Protein AF-G9KE07-F1 (afdb_monomer_lite)

Radius of gyration: 32.8 Å; chains: 1; bounding box: 87×53×95 Å

Sequence (426 aa):
FPRIPQAQPGEEWLQVDLGVPKTVKGVIIQGARGGDSITAVEARAFVRKFKVSYSLNGRDWEYIQDPRTQQPKLFEGNMHYDTPDIRRFDPVPAQYVRVYPERWSPAGIGMRLEVLGCDWTDSKPTVETLGPTVKSEETTTPYPIEEEATECGENCSFEDDKDLQLPSGFNCNFDFPEEPCGWMYDHAKWLRSTWPGSSSPNDRTFPDDRNFLRLQSDGRREGQYARLISPPVHLPRSPVCMEFQYQATGGRGVALQGVREASQESKLLWVIREDQGDEWKHGRIILPSYDMEYQIVFEGVIGKGRSGEIAIDDIRISTDVPLENCMEPISAFAVDTLLPGTEPTVDTVPVQPIPAYWYYVMAAGGAVLVLVSVALALVLHYHRFRYAAKKTDHSITYKTSHYTNGAPLAVEPTLTIKLEQDRGSH

Organism: Mustela putorius furo (NCBI:txid9669)

pLDDT: mean 71.33, std 20.75, range [25.83, 96.44]

InterPro domains:
  IPR000421 Coagulation factor 5/8, C-terminal domain [PF00754] (10-115)
  IPR000421 Coagulation factor 5/8, C-terminal domain [PS01286] (101-118)
  IPR000421 Coagulation factor 5/8, C-terminal domain [PS50022] (1-118)
  IPR000421 Coagulation factor 5/8, C-terminal domain [cd00057] (11-117)
  IPR000998 MAM domain [PF00629] (172-318)
  IPR000998 MAM domain [PR00020] (212-228)
  IPR000998 MAM domain [PR00020] (240-251)
  IPR000998 MAM domain [PR00020] (286-300)
  IPR000998 MAM domain [PR00020] (305-318)
  IPR000998 MAM domain [PS50060] (170-328)
  IPR000998 MAM domain [SM00137] (167-328)
  IPR000998 MAM domain [cd06263] (172-319)
  IPR008979 Galactose-binding-like domain superfamily [SSF49785] (8-122)
  IPR013320 Concanavalin A-like lectin/glucanase domain superfamily [SSF49899] (168-320)
  IPR050633 Neuropilin/Multicopper Oxidase/Coagulation Factor [PTHR46806] (3-320)

Foldseek 3Di:
DPPDDAFAFQQWKKKWFQLAKWWFFWKKKAFAQFDPPDDVLLRWKWFQKKWKWFDAPVPDIDTQADPVPRHRDIDGIDPTRGDIDIDGGDTDTHRMMMMTRRGMDPSGHGIDMDIDTGGPDPDPDDDDDFDDDDDDDDDDDDDDDDDDDDDDDDDPPPVPDPQAPDPQQQWAQPQDPPPRSAKDWDCVFWPKDFDPVPADPDPDDDDDRRIWTKGWDPQAQDKGKIKIKGDWGAAQDFKFKKKKKKAKAWFFWKKKWKWKDDPVDIGTFDMDGGHPDPHIDMAMTTGGHDRDIIMIMIMTIGDGRTTMMMIIGRIDTDPPQDVVNSPPDPPPDDPPPDDDDDDDDDDDDDDDDDDPVVVVVVVVVVVVVVVVVVVVVVVVVVVVCVVVVVRPDIDMDIDDDDDPPPDDPSDDDDDDDDDPDRPDDD

Structure (mmCIF, N/CA/C/O backbone):
data_AF-G9KE07-F1
#
_entry.id   AF-G9KE07-F1
#
loop_
_atom_site.group_PDB
_atom_site.id
_atom_site.type_symbol
_atom_site.label_atom_id
_atom_site.label_alt_id
_atom_site.label_comp_id
_atom_site.label_asym_id
_atom_site.label_entity_id
_atom_site.label_seq_id
_atom_site.pdbx_PDB_ins_code
_atom_site.Cartn_x
_atom_site.Cartn_y
_atom_site.Cartn_z
_atom_site.occupancy
_atom_site.B_iso_or_equiv
_atom_site.auth_seq_id
_atom_site.auth_comp_id
_atom_site.auth_asym_id
_atom_site.auth_atom_id
_atom_site.pdbx_PDB_model_num
ATOM 1 N N . PHE A 1 1 ? -41.851 -8.795 41.791 1.00 40.44 1 PHE A N 1
ATOM 2 C CA . PHE A 1 1 ? -41.240 -7.607 41.165 1.00 40.44 1 PHE A CA 1
ATOM 3 C C . PHE A 1 1 ? -41.221 -7.825 39.665 1.00 40.44 1 PHE A C 1
ATOM 5 O O . PHE A 1 1 ? -40.600 -8.802 39.253 1.00 40.44 1 PHE A O 1
ATOM 12 N N . PRO A 1 2 ? -41.941 -7.035 38.852 1.00 41.75 2 PRO A N 1
ATOM 13 C CA . PRO A 1 2 ? -41.833 -7.181 37.407 1.00 41.75 2 PRO A CA 1
ATOM 14 C C . PRO A 1 2 ? -40.386 -6.848 37.026 1.00 41.75 2 PRO A C 1
ATOM 16 O O . PRO A 1 2 ? -39.904 -5.755 37.318 1.00 41.75 2 PRO A O 1
ATOM 19 N N . ARG A 1 3 ? -39.655 -7.829 36.482 1.00 44.50 3 ARG A N 1
ATOM 20 C CA . ARG A 1 3 ? -38.321 -7.580 35.928 1.00 44.50 3 ARG A CA 1
ATOM 21 C C . ARG A 1 3 ? -38.513 -6.607 34.773 1.00 44.50 3 ARG A C 1
ATOM 23 O O . ARG A 1 3 ? -39.317 -6.884 33.886 1.00 44.50 3 ARG A O 1
ATOM 30 N N . ILE A 1 4 ? -37.802 -5.483 34.808 1.00 52.25 4 ILE A N 1
ATOM 31 C CA . ILE A 1 4 ? -37.677 -4.608 33.643 1.00 52.25 4 ILE A CA 1
ATOM 32 C C . ILE A 1 4 ? -37.199 -5.506 32.490 1.00 52.25 4 ILE A C 1
ATOM 34 O O . ILE A 1 4 ? -36.236 -6.256 32.695 1.00 52.25 4 ILE A O 1
ATOM 38 N N . PRO A 1 5 ? -37.890 -5.525 31.339 1.00 52.94 5 PRO A N 1
ATOM 39 C CA . PRO A 1 5 ? -37.462 -6.325 30.202 1.00 52.94 5 PRO A CA 1
ATOM 40 C C . PRO A 1 5 ? -36.010 -5.987 29.834 1.00 52.94 5 PRO A C 1
ATOM 42 O O . PRO A 1 5 ? -35.657 -4.816 29.728 1.00 52.94 5 PRO A O 1
ATOM 45 N N . GLN A 1 6 ? -35.154 -7.002 29.709 1.00 58.47 6 GLN A N 1
ATOM 46 C CA . GLN A 1 6 ? -33.738 -6.826 29.376 1.00 58.47 6 GLN A CA 1
ATOM 47 C C . GLN A 1 6 ? -33.499 -7.183 27.911 1.00 58.47 6 GLN A C 1
ATOM 49 O O . GLN A 1 6 ? -34.017 -8.207 27.456 1.00 58.47 6 GLN A O 1
ATOM 54 N N . ALA A 1 7 ? -32.709 -6.353 27.212 1.00 64.81 7 ALA A N 1
ATOM 55 C CA . ALA A 1 7 ? -32.267 -6.575 25.827 1.00 64.81 7 ALA A CA 1
ATOM 56 C C . ALA A 1 7 ? -31.742 -8.000 25.643 1.00 64.81 7 ALA A C 1
ATOM 58 O O . ALA A 1 7 ? -31.039 -8.518 26.515 1.00 64.81 7 ALA A O 1
ATOM 59 N N . GLN A 1 8 ? -32.090 -8.652 24.530 1.00 70.69 8 GLN A N 1
ATOM 60 C CA . GLN A 1 8 ? -31.450 -9.914 24.172 1.00 70.69 8 GLN A CA 1
ATOM 61 C C . GLN A 1 8 ? -30.111 -9.627 23.474 1.00 70.69 8 GLN A C 1
ATOM 63 O O . GLN A 1 8 ? -30.051 -8.748 22.608 1.00 70.69 8 GLN A O 1
ATOM 68 N N . PRO A 1 9 ? -29.024 -10.340 23.825 1.00 68.88 9 PRO A N 1
ATOM 69 C CA . PRO A 1 9 ? -27.748 -10.205 23.130 1.00 68.88 9 PRO A CA 1
ATOM 70 C C . PRO A 1 9 ? -27.902 -10.440 21.621 1.00 68.88 9 PRO A C 1
ATOM 72 O O . PRO A 1 9 ? -28.489 -11.435 21.202 1.00 68.88 9 PRO A O 1
ATOM 75 N N . GLY A 1 10 ? -27.371 -9.523 20.809 1.00 67.69 10 GLY A N 1
ATOM 76 C CA . GLY A 1 10 ? -27.364 -9.637 19.346 1.00 67.69 10 GLY A CA 1
ATOM 77 C C . GLY A 1 10 ? -28.606 -9.111 18.611 1.00 67.69 10 GLY A C 1
ATOM 78 O O . GLY A 1 10 ? -28.565 -9.010 17.385 1.00 67.69 10 GLY A O 1
ATOM 79 N N . GLU A 1 11 ? -29.683 -8.730 19.307 1.00 77.44 11 GLU A N 1
ATOM 80 C CA . GLU A 1 11 ? -30.859 -8.113 18.663 1.00 77.44 11 GLU A CA 1
ATOM 81 C C . GLU A 1 11 ? -30.714 -6.596 18.475 1.00 77.44 11 GLU A C 1
ATOM 83 O O . GLU A 1 11 ? -31.235 -6.032 17.503 1.00 77.44 11 GLU A O 1
ATOM 88 N N . GLU A 1 12 ? -29.975 -5.965 19.388 1.00 84.81 12 GLU A N 1
ATOM 89 C CA . GLU A 1 12 ? -29.679 -4.536 19.411 1.00 84.81 12 GLU A CA 1
ATOM 90 C C . GLU A 1 12 ? -28.455 -4.224 18.547 1.00 84.81 12 GLU A C 1
ATOM 92 O O . GLU A 1 12 ? -27.441 -4.928 18.602 1.00 84.81 12 GLU A O 1
ATOM 97 N N . TRP A 1 13 ? -28.515 -3.133 17.782 1.00 88.62 13 TRP A N 1
ATOM 98 C CA . TRP A 1 13 ? -27.339 -2.626 17.080 1.00 88.62 13 TRP A CA 1
ATOM 99 C C . TRP A 1 13 ? -27.347 -1.113 16.919 1.00 88.62 13 TRP A C 1
ATOM 101 O O . TRP A 1 13 ? -28.393 -0.477 16.785 1.00 88.62 13 TRP A O 1
ATOM 111 N N . LEU A 1 14 ? -26.139 -0.557 16.861 1.00 89.31 14 LEU A N 1
ATOM 112 C CA . LEU A 1 14 ? -25.864 0.821 16.473 1.00 89.31 14 LEU A CA 1
ATOM 113 C C . LEU A 1 14 ? -25.137 0.814 15.128 1.00 89.31 14 LEU A C 1
ATOM 115 O O . LEU A 1 14 ? -24.107 0.158 15.001 1.00 89.31 14 LEU A O 1
ATOM 119 N N . GLN A 1 15 ? -25.666 1.526 14.136 1.00 90.50 15 GLN A N 1
ATOM 120 C CA . GLN A 1 15 ? -25.098 1.664 12.799 1.00 90.50 15 GLN A CA 1
ATOM 121 C C . GLN A 1 15 ? -24.642 3.098 12.552 1.00 90.50 15 GLN A C 1
ATOM 123 O O . GLN A 1 15 ? -25.381 4.052 12.793 1.00 90.50 15 GLN A O 1
ATOM 128 N N . VAL A 1 16 ? -23.458 3.220 11.969 1.00 90.69 16 VAL A N 1
ATOM 129 C CA . VAL A 1 16 ? -22.896 4.472 11.473 1.00 90.69 16 VAL A CA 1
ATOM 130 C C . VAL A 1 16 ? -22.723 4.356 9.960 1.00 90.69 16 VAL A C 1
ATOM 132 O O . VAL A 1 16 ? -22.121 3.390 9.490 1.00 90.69 16 VAL A O 1
ATOM 135 N N . ASP A 1 17 ? -23.262 5.316 9.206 1.00 90.50 17 ASP A N 1
ATOM 136 C CA . ASP A 1 17 ? -22.964 5.528 7.785 1.00 90.50 17 ASP A CA 1
ATOM 137 C C . ASP A 1 17 ? -21.922 6.642 7.659 1.00 90.50 17 ASP A C 1
ATOM 139 O O . ASP A 1 17 ? -22.169 7.798 8.013 1.00 90.50 17 ASP A O 1
ATOM 143 N N . LEU A 1 18 ? -20.748 6.274 7.153 1.00 86.50 18 LEU A N 1
ATOM 144 C CA . LEU A 1 18 ? -19.620 7.171 6.928 1.00 86.50 18 LEU A CA 1
ATOM 145 C C . LEU A 1 18 ? -19.807 8.036 5.667 1.00 86.50 18 LEU A C 1
ATOM 147 O O . LEU A 1 18 ? -18.954 8.869 5.369 1.00 86.50 18 LEU A O 1
ATOM 151 N N . GLY A 1 19 ? -20.885 7.832 4.898 1.00 83.88 19 GLY A N 1
ATOM 152 C CA . GLY A 1 19 ? -21.247 8.562 3.675 1.00 83.88 19 GLY A CA 1
ATOM 153 C C . GLY A 1 19 ? -20.397 8.195 2.452 1.00 83.88 19 GLY A C 1
ATOM 154 O O . GLY A 1 19 ? -20.897 8.064 1.329 1.00 83.88 19 GLY A O 1
ATOM 155 N N . VAL A 1 20 ? -19.104 7.966 2.665 1.00 84.12 20 VAL A N 1
ATOM 156 C CA . VAL A 1 20 ? -18.141 7.461 1.686 1.00 84.12 20 VAL A CA 1
ATOM 157 C C . VAL A 1 20 ? -17.431 6.231 2.249 1.00 84.12 20 VAL A C 1
ATOM 159 O O . VAL A 1 20 ? -17.302 6.119 3.470 1.00 84.12 20 VAL A O 1
ATOM 162 N N . PRO A 1 21 ? -16.968 5.302 1.392 1.00 85.88 21 PRO A N 1
ATOM 163 C CA . PRO A 1 21 ? -16.052 4.263 1.835 1.00 85.88 21 PRO A CA 1
ATOM 164 C C . PRO A 1 21 ? -14.872 4.895 2.580 1.00 85.88 21 PRO A C 1
ATOM 166 O O . PRO A 1 21 ? -14.371 5.950 2.182 1.00 85.88 21 PRO A O 1
ATOM 169 N N . LYS A 1 22 ? -14.449 4.266 3.674 1.00 87.00 22 LYS A N 1
ATOM 170 C CA . LYS A 1 22 ? -13.278 4.628 4.477 1.00 87.00 22 LYS A CA 1
ATOM 171 C C . LYS A 1 22 ? -12.539 3.365 4.901 1.00 87.00 22 LYS A C 1
ATOM 173 O O . LYS A 1 22 ? -13.121 2.281 4.966 1.00 87.00 22 LYS A O 1
ATOM 178 N N . THR A 1 23 ? -11.255 3.509 5.203 1.00 89.25 23 THR A N 1
ATOM 179 C CA . THR A 1 23 ? -10.458 2.434 5.801 1.00 89.25 23 THR A CA 1
ATOM 180 C C . THR A 1 23 ? -10.596 2.529 7.313 1.00 89.25 23 THR A C 1
ATOM 182 O O . THR A 1 23 ? -10.021 3.423 7.937 1.00 89.25 23 THR A O 1
ATOM 185 N N . VAL A 1 24 ? -11.376 1.628 7.909 1.00 90.50 24 VAL A N 1
ATOM 186 C CA . VAL A 1 24 ? -11.674 1.620 9.348 1.00 90.50 24 VAL A CA 1
ATOM 187 C C . VAL A 1 24 ? -10.666 0.736 10.078 1.00 90.50 24 VAL A C 1
ATOM 189 O O . VAL A 1 24 ? -10.500 -0.428 9.734 1.00 90.50 24 VAL A O 1
ATOM 192 N N . LYS A 1 25 ? -9.999 1.283 11.098 1.00 88.69 25 LYS A N 1
ATOM 193 C CA . LYS A 1 25 ? -8.907 0.631 11.854 1.00 88.69 25 LYS A CA 1
ATOM 194 C C . LYS A 1 25 ? -9.272 0.320 13.310 1.00 88.69 25 LYS A C 1
ATOM 196 O O . LYS A 1 25 ? -8.504 -0.303 14.045 1.00 88.69 25 LYS A O 1
ATOM 201 N N . GLY A 1 26 ? -10.416 0.807 13.778 1.00 90.88 26 GLY A N 1
ATOM 202 C CA . GLY A 1 26 ? -10.833 0.598 15.156 1.00 90.88 26 GLY A CA 1
ATOM 203 C C . GLY A 1 26 ? -12.075 1.381 15.542 1.00 90.88 26 GLY A C 1
ATOM 204 O O . GLY A 1 26 ? -12.632 2.144 14.755 1.00 90.88 26 GLY A O 1
ATOM 205 N N . VAL A 1 27 ? -12.482 1.201 16.793 1.00 91.75 27 VAL A N 1
ATOM 206 C CA . VAL A 1 27 ? -13.563 1.955 17.429 1.00 91.75 27 VAL A CA 1
ATOM 207 C C . VAL A 1 27 ? -13.142 2.408 18.823 1.00 91.75 27 VAL A C 1
ATOM 209 O O . VAL A 1 27 ? -12.449 1.679 19.538 1.00 91.75 27 VAL A O 1
ATOM 212 N N . ILE A 1 28 ? -13.570 3.604 19.214 1.00 88.44 28 ILE A N 1
ATOM 213 C CA . ILE A 1 28 ? -13.521 4.089 20.593 1.00 88.44 28 ILE A CA 1
ATOM 214 C C . ILE A 1 28 ? -14.931 4.024 21.146 1.00 88.44 28 ILE A C 1
ATOM 216 O O . ILE A 1 28 ? -15.889 4.444 20.496 1.00 88.44 28 ILE A O 1
ATOM 220 N N . ILE A 1 29 ? -15.053 3.473 22.342 1.00 90.31 29 ILE A N 1
ATOM 221 C CA . ILE A 1 29 ? -16.337 3.268 22.991 1.00 90.31 29 ILE A CA 1
ATOM 222 C C . ILE A 1 29 ? -16.329 3.903 24.374 1.00 90.31 29 ILE A C 1
ATOM 224 O O . ILE A 1 29 ? -15.320 3.884 25.078 1.00 90.31 29 ILE A O 1
ATOM 228 N N . GLN A 1 30 ? -17.456 4.462 24.782 1.00 87.88 30 GLN A N 1
ATOM 229 C CA . GLN A 1 30 ? -17.638 5.024 26.117 1.00 87.88 30 GLN A CA 1
ATOM 230 C C . GLN A 1 30 ? -19.084 4.788 26.559 1.00 87.88 30 GLN A C 1
ATOM 232 O O . GLN A 1 30 ? -19.981 4.677 25.723 1.00 87.88 30 GLN A O 1
ATOM 237 N N . GLY A 1 31 ? -19.347 4.723 27.863 1.00 84.50 31 GLY A N 1
ATOM 238 C CA . GLY A 1 31 ? -20.716 4.620 28.379 1.00 84.50 31 GLY A CA 1
ATOM 239 C C . GLY A 1 31 ? -21.550 5.873 28.108 1.00 84.50 31 GLY A C 1
ATOM 240 O O . GLY A 1 31 ? -21.032 6.896 27.665 1.00 84.50 31 GLY A O 1
ATOM 241 N N . ALA A 1 32 ? -22.850 5.823 28.382 1.00 77.38 32 ALA A N 1
ATOM 242 C CA . ALA A 1 32 ? -23.728 6.985 28.273 1.00 77.38 32 ALA A CA 1
ATOM 243 C C . ALA A 1 32 ? -23.318 8.095 29.260 1.00 77.38 32 ALA A C 1
ATOM 245 O O . ALA A 1 32 ? -22.874 7.818 30.374 1.00 77.38 32 ALA A O 1
ATOM 246 N N . ARG A 1 33 ? -23.498 9.359 28.856 1.00 69.12 33 ARG A N 1
ATOM 247 C CA . ARG A 1 33 ? -23.408 10.522 29.748 1.00 69.12 33 ARG A CA 1
ATOM 248 C C . ARG A 1 33 ? -24.833 10.980 30.039 1.00 69.12 33 ARG A C 1
ATOM 250 O O . ARG A 1 33 ? -25.523 11.418 29.124 1.00 69.12 33 ARG A O 1
ATOM 257 N N . GLY A 1 34 ? -25.287 10.828 31.280 1.00 58.16 34 GLY A N 1
ATOM 258 C CA . GLY A 1 34 ? -26.612 11.306 31.677 1.00 58.16 34 GLY A CA 1
ATOM 259 C C . GLY A 1 34 ? -26.713 12.821 31.515 1.00 58.16 34 GLY A C 1
ATOM 260 O O . GLY A 1 34 ? -25.872 13.547 32.043 1.00 58.16 34 GLY A O 1
ATOM 261 N N . GLY A 1 35 ? -27.715 13.283 30.768 1.00 51.66 35 GLY A N 1
ATOM 262 C CA . GLY A 1 35 ? -28.151 14.678 30.811 1.00 51.66 35 GLY A CA 1
ATOM 263 C C . GLY A 1 35 ? -28.950 14.957 32.087 1.00 51.66 35 GLY A C 1
ATOM 264 O O . GLY A 1 35 ? -29.431 14.026 32.735 1.00 51.66 35 GLY A O 1
ATOM 265 N N . ASP A 1 36 ? -29.122 16.237 32.416 1.00 50.72 36 ASP A N 1
ATOM 266 C CA . ASP A 1 36 ? -29.694 16.769 33.669 1.00 50.72 36 ASP A CA 1
ATOM 267 C C . ASP A 1 36 ? -31.161 16.370 33.978 1.00 50.72 36 ASP A C 1
ATOM 269 O O . ASP A 1 36 ? -31.800 16.953 34.849 1.00 50.72 36 ASP A O 1
ATOM 273 N N . SER A 1 37 ? -31.746 15.396 33.275 1.00 52.38 37 SER A N 1
ATOM 274 C CA . SER A 1 37 ? -33.161 15.000 33.401 1.00 52.38 37 SER A CA 1
ATOM 275 C C . SER A 1 37 ? -33.401 13.497 33.580 1.00 52.38 37 SER A C 1
ATOM 277 O O . SER A 1 37 ? -34.544 13.055 33.498 1.00 52.38 37 SER A O 1
ATOM 279 N N . ILE A 1 38 ? -32.365 12.698 33.853 1.00 55.84 38 ILE A N 1
ATOM 280 C CA . ILE A 1 38 ? -32.485 11.236 33.976 1.00 55.84 38 ILE A CA 1
ATOM 281 C C . ILE A 1 38 ? -32.003 10.779 35.358 1.00 55.84 38 ILE A C 1
ATOM 283 O O . ILE A 1 38 ? -31.072 11.351 35.927 1.00 55.84 38 ILE A O 1
ATOM 287 N N . THR A 1 39 ? -32.631 9.746 35.927 1.00 56.69 39 THR A N 1
ATOM 288 C CA . THR A 1 39 ? -32.216 9.198 37.227 1.00 56.69 39 THR A CA 1
ATOM 289 C C . THR A 1 39 ? -30.744 8.757 37.180 1.00 56.69 39 THR A C 1
ATOM 291 O O . THR A 1 39 ? -30.281 8.173 36.200 1.00 56.69 39 THR A O 1
ATOM 294 N N . ALA A 1 40 ? -29.983 9.013 38.252 1.00 53.28 40 ALA A N 1
ATOM 295 C CA . ALA A 1 40 ? -28.527 8.798 38.316 1.00 53.28 40 ALA A CA 1
ATOM 296 C C . ALA A 1 40 ? -28.050 7.352 38.025 1.00 53.28 40 ALA A C 1
ATOM 298 O O . ALA A 1 40 ? -26.847 7.103 37.925 1.00 53.28 40 ALA A O 1
ATOM 299 N N . VAL A 1 41 ? -28.977 6.393 37.923 1.00 52.38 41 VAL A N 1
ATOM 300 C CA . VAL A 1 41 ? -28.710 4.986 37.611 1.00 52.38 41 VAL A CA 1
ATOM 301 C C . VAL A 1 41 ? -28.579 4.771 36.100 1.00 52.38 41 VAL A C 1
ATOM 303 O O . VAL A 1 41 ? -27.607 4.154 35.676 1.00 52.38 41 VAL A O 1
ATOM 306 N N . GLU A 1 42 ? -29.470 5.338 35.283 1.00 54.31 42 GLU A N 1
ATOM 307 C CA . GLU A 1 42 ? -29.427 5.242 33.808 1.00 54.31 42 GLU A CA 1
ATOM 308 C C . GLU A 1 42 ? -28.276 6.076 33.217 1.00 54.31 42 GLU A C 1
ATOM 310 O O . GLU A 1 42 ? -27.679 5.711 32.205 1.00 54.31 42 GLU A O 1
ATOM 315 N N . ALA A 1 43 ? -27.857 7.124 33.935 1.00 58.03 43 ALA A N 1
ATOM 316 C CA . ALA A 1 43 ? -26.688 7.951 33.627 1.00 58.03 43 ALA A CA 1
ATOM 317 C C . ALA A 1 43 ? -25.334 7.205 33.670 1.00 58.03 43 ALA A C 1
ATOM 319 O O . ALA A 1 43 ? -24.300 7.811 33.393 1.00 58.03 43 ALA A O 1
ATOM 320 N N . ARG A 1 44 ? -25.319 5.914 34.046 1.00 72.44 44 ARG A N 1
ATOM 321 C CA . ARG A 1 44 ? -24.115 5.069 34.173 1.00 72.44 44 ARG A CA 1
ATOM 322 C C . ARG A 1 44 ? -24.193 3.780 33.337 1.00 72.44 44 ARG A C 1
ATOM 324 O O . ARG A 1 44 ? -23.544 2.782 33.666 1.00 72.44 44 ARG A O 1
ATOM 331 N N . ALA A 1 45 ? -25.002 3.768 32.278 1.00 82.50 45 ALA A N 1
ATOM 332 C CA . ALA A 1 45 ? -25.099 2.645 31.346 1.00 82.50 45 ALA A CA 1
ATOM 333 C C . ALA A 1 45 ? -23.838 2.527 30.468 1.00 82.50 45 ALA A C 1
ATOM 335 O O . ALA A 1 45 ? -23.348 3.530 29.950 1.00 82.50 45 ALA A O 1
ATOM 336 N N . PHE A 1 46 ? -23.298 1.315 30.296 1.00 85.94 46 PHE A N 1
ATOM 337 C CA . PHE A 1 46 ? -22.135 1.069 29.429 1.00 85.94 46 PHE A CA 1
ATOM 338 C C . PHE A 1 46 ? -22.093 -0.359 28.883 1.00 85.94 46 PHE A C 1
ATOM 340 O O . PHE A 1 46 ? -22.535 -1.304 29.541 1.00 85.94 46 PHE A O 1
ATOM 347 N N . VAL A 1 47 ? -21.521 -0.530 27.692 1.00 90.00 47 VAL A N 1
ATOM 348 C CA . VAL A 1 47 ? -21.323 -1.840 27.055 1.00 90.00 47 VAL A CA 1
ATOM 349 C C . VAL A 1 47 ? -20.025 -2.478 27.554 1.00 90.00 47 VAL A C 1
ATOM 351 O O . VAL A 1 47 ? -18.980 -1.844 27.555 1.00 90.00 47 VAL A O 1
ATOM 354 N N . ARG A 1 48 ? -20.089 -3.748 27.966 1.00 87.31 48 ARG A N 1
ATOM 355 C CA . ARG A 1 48 ? -18.977 -4.552 28.508 1.00 87.31 48 ARG A CA 1
ATOM 356 C C . ARG A 1 48 ? -18.400 -5.557 27.527 1.00 87.31 48 ARG A C 1
ATOM 358 O O . ARG A 1 48 ? -17.252 -5.931 27.696 1.00 87.31 48 ARG A O 1
ATOM 365 N N . LYS A 1 49 ? -19.181 -6.038 26.558 1.00 90.62 49 LYS A N 1
ATOM 366 C CA . LYS A 1 49 ? -18.695 -6.856 25.437 1.00 90.62 49 LYS A CA 1
ATOM 367 C C . LYS A 1 49 ? -19.520 -6.568 24.201 1.00 90.62 49 LYS A C 1
ATOM 369 O O . LYS A 1 49 ? -20.725 -6.347 24.325 1.00 90.62 49 LYS A O 1
ATOM 374 N N . PHE A 1 50 ? -18.893 -6.598 23.035 1.00 93.50 50 PHE A N 1
ATOM 375 C CA . PHE A 1 50 ? -19.567 -6.310 21.774 1.00 93.50 50 PHE A CA 1
ATOM 376 C C . PHE A 1 50 ? -18.876 -6.980 20.589 1.00 93.50 50 PHE A C 1
ATOM 378 O O . PHE A 1 50 ? -17.723 -7.402 20.678 1.00 93.50 50 PHE A O 1
ATOM 385 N N . LYS A 1 51 ? -19.588 -7.055 19.468 1.00 94.56 51 LYS A N 1
ATOM 386 C CA . LYS A 1 51 ? -19.041 -7.420 18.157 1.00 94.56 51 LYS A CA 1
ATOM 387 C C . LYS A 1 51 ? -19.164 -6.241 17.207 1.00 94.56 51 LYS A C 1
ATOM 389 O O . LYS A 1 51 ? -20.043 -5.394 17.371 1.00 94.56 51 LYS A O 1
ATOM 394 N N . VAL A 1 52 ? -18.300 -6.212 16.201 1.00 95.19 52 VAL A N 1
ATOM 395 C CA . VAL A 1 52 ? -18.318 -5.196 15.146 1.00 95.19 52 VAL A CA 1
ATOM 396 C C . VAL A 1 52 ? -18.490 -5.892 13.808 1.00 95.19 52 VAL A C 1
ATOM 398 O O . VAL A 1 52 ? -17.820 -6.892 13.546 1.00 95.19 52 VAL A O 1
ATOM 401 N N . SER A 1 53 ? -19.376 -5.364 12.971 1.00 94.81 53 SER A N 1
ATOM 402 C CA . SER A 1 53 ? -19.476 -5.746 11.566 1.00 94.81 53 SER A CA 1
ATOM 403 C C . SER A 1 53 ? -19.338 -4.530 10.665 1.00 94.81 53 SER A C 1
ATOM 405 O O . SER A 1 53 ? -19.726 -3.423 11.044 1.00 94.81 53 SER A O 1
ATOM 407 N N . TYR A 1 54 ? -18.861 -4.744 9.451 1.00 95.31 54 TYR A N 1
ATOM 408 C CA . TYR A 1 54 ? -18.680 -3.709 8.447 1.00 95.31 54 TYR A CA 1
ATOM 409 C C . TYR A 1 54 ? -19.358 -4.096 7.132 1.00 95.31 54 TYR A C 1
ATOM 411 O O . TYR A 1 54 ? -19.660 -5.264 6.882 1.00 95.31 54 TYR A O 1
ATOM 419 N N . SER A 1 55 ? -19.646 -3.087 6.313 1.00 92.81 55 SER A N 1
ATOM 420 C CA . SER A 1 55 ? -20.229 -3.254 4.985 1.00 92.81 55 SER A CA 1
ATOM 421 C C . SER A 1 55 ? -19.846 -2.094 4.067 1.00 92.81 55 SER A C 1
ATOM 423 O O . SER A 1 55 ? -19.766 -0.939 4.493 1.00 92.81 55 SER A O 1
ATOM 425 N N . LEU A 1 56 ? -19.662 -2.385 2.780 1.00 89.75 56 LEU A N 1
ATOM 426 C CA . LEU A 1 56 ? -19.495 -1.371 1.734 1.00 89.75 56 LEU A CA 1
ATOM 427 C C . LEU A 1 56 ? -20.828 -0.914 1.125 1.00 89.75 56 LEU A C 1
ATOM 429 O O . LEU A 1 56 ? -20.892 0.161 0.540 1.00 89.75 56 LEU A O 1
ATOM 433 N N . ASN A 1 57 ? -21.893 -1.710 1.251 1.00 87.75 57 ASN A N 1
ATOM 434 C CA . ASN A 1 57 ? -23.159 -1.490 0.541 1.00 87.75 57 ASN A CA 1
ATOM 435 C C . ASN A 1 57 ? -24.397 -1.426 1.458 1.00 87.75 57 ASN A C 1
ATOM 437 O O . ASN A 1 57 ? -25.507 -1.197 0.976 1.00 87.75 57 ASN A O 1
ATOM 441 N N . GLY A 1 58 ? -24.225 -1.664 2.762 1.00 84.94 58 GLY A N 1
ATOM 442 C CA . GLY A 1 58 ? -25.284 -1.654 3.773 1.00 84.94 58 GLY A CA 1
ATOM 443 C C . GLY A 1 58 ? -26.205 -2.883 3.752 1.00 84.94 58 GLY A C 1
ATOM 444 O O . GLY A 1 58 ? -27.101 -2.982 4.596 1.00 84.94 58 GLY A O 1
ATOM 445 N N . ARG A 1 59 ? -25.998 -3.829 2.826 1.00 85.62 59 ARG A N 1
ATOM 446 C CA . ARG A 1 59 ? -26.798 -5.058 2.660 1.00 85.62 59 ARG A CA 1
ATOM 447 C C . ARG A 1 59 ? -26.032 -6.306 3.077 1.00 85.62 59 ARG A C 1
ATOM 449 O O . ARG A 1 59 ? -26.576 -7.106 3.833 1.00 85.62 59 ARG A O 1
ATOM 456 N N . ASP A 1 60 ? -24.790 -6.424 2.625 1.00 87.69 60 ASP A N 1
ATOM 457 C CA . ASP A 1 60 ? -23.907 -7.547 2.918 1.00 87.69 60 ASP A CA 1
ATOM 458 C C . ASP A 1 60 ? -23.001 -7.160 4.080 1.00 87.69 60 ASP A C 1
ATOM 460 O O . ASP A 1 60 ? -22.312 -6.142 4.018 1.00 87.69 60 ASP A O 1
ATOM 464 N N . TRP A 1 61 ? -23.052 -7.932 5.162 1.00 91.94 61 TRP A N 1
ATOM 465 C CA . TRP A 1 61 ? -22.380 -7.604 6.416 1.00 91.94 61 TRP A CA 1
ATOM 466 C C . TRP A 1 61 ? -21.375 -8.684 6.783 1.00 91.94 61 TRP A C 1
ATOM 468 O O . TRP A 1 61 ? -21.722 -9.862 6.858 1.00 91.94 61 TRP A O 1
ATOM 478 N N . GLU A 1 62 ? -20.153 -8.257 7.079 1.00 93.31 62 GLU A N 1
ATOM 479 C CA . GLU A 1 62 ? -19.071 -9.122 7.538 1.00 93.31 62 GLU A CA 1
ATOM 480 C C . GLU A 1 62 ? -18.673 -8.740 8.959 1.00 93.31 62 GLU A C 1
ATOM 482 O O . GLU A 1 62 ? -18.589 -7.560 9.298 1.00 93.31 62 GLU A O 1
ATOM 487 N N . TYR A 1 63 ? -18.438 -9.733 9.815 1.00 94.25 63 TYR A N 1
ATOM 488 C CA . TYR A 1 63 ? -17.931 -9.492 11.164 1.00 94.25 63 TYR A CA 1
ATOM 489 C C . TYR A 1 63 ? -16.414 -9.359 11.151 1.00 94.25 63 TYR A C 1
ATOM 491 O O . TYR A 1 63 ? -15.735 -10.123 10.470 1.00 94.25 63 TYR A O 1
ATOM 499 N N . ILE A 1 64 ? -15.880 -8.472 11.993 1.00 92.75 64 ILE A N 1
ATOM 500 C CA . ILE A 1 64 ? -14.451 -8.495 12.305 1.00 92.75 64 ILE A CA 1
ATOM 501 C C . ILE A 1 64 ? -14.131 -9.845 12.948 1.00 92.75 64 ILE A C 1
ATOM 503 O O . ILE A 1 64 ? -14.746 -10.217 13.951 1.00 92.75 64 ILE A O 1
ATOM 507 N N . GLN A 1 65 ? -13.186 -10.578 12.371 1.00 90.56 65 GLN A N 1
ATOM 508 C CA . GLN A 1 65 ? -12.819 -11.917 12.820 1.00 90.56 65 GLN A CA 1
ATOM 509 C C . GLN A 1 65 ? -11.661 -11.871 13.823 1.00 90.56 65 GLN A C 1
ATOM 511 O O . GLN A 1 65 ? -10.847 -10.945 13.824 1.00 90.56 65 GLN A O 1
ATOM 516 N N . ASP A 1 66 ? -11.599 -12.848 14.730 1.00 84.94 66 ASP A N 1
ATOM 517 C CA . ASP A 1 66 ? -10.391 -13.082 15.523 1.00 84.94 66 ASP A CA 1
ATOM 518 C C . ASP A 1 66 ? -9.411 -13.898 14.665 1.00 84.94 66 ASP A C 1
ATOM 520 O O . ASP A 1 66 ? -9.763 -15.008 14.250 1.00 84.94 66 ASP A O 1
ATOM 524 N N . PRO A 1 67 ? -8.189 -13.399 14.409 1.00 79.94 67 PRO A N 1
ATOM 525 C CA . PRO A 1 67 ? -7.238 -14.068 13.524 1.00 79.94 67 PRO A CA 1
ATOM 526 C C . PRO A 1 67 ? -6.892 -15.489 13.990 1.00 79.94 67 PRO A C 1
ATOM 528 O O . PRO A 1 67 ? -6.571 -16.344 13.168 1.00 79.94 67 PRO A O 1
ATOM 531 N N . ARG A 1 68 ? -7.015 -15.775 15.295 1.00 81.50 68 ARG A N 1
ATOM 532 C CA . ARG A 1 68 ? -6.679 -17.080 15.880 1.00 81.50 68 ARG A CA 1
ATOM 533 C C . ARG A 1 68 ? -7.792 -18.110 15.742 1.00 81.50 68 ARG A C 1
ATOM 535 O O . ARG A 1 68 ? -7.501 -19.296 15.635 1.00 81.50 68 ARG A O 1
ATOM 542 N N . THR A 1 69 ? -9.054 -17.686 15.798 1.00 85.38 69 THR A N 1
ATOM 543 C CA . THR A 1 69 ? -10.202 -18.610 15.837 1.00 85.38 69 THR A CA 1
ATOM 544 C C . THR A 1 69 ? -11.056 -18.571 14.577 1.00 85.38 69 THR A C 1
ATOM 546 O O . THR A 1 69 ? -11.894 -19.453 14.411 1.00 85.38 69 THR A O 1
ATOM 549 N N . GLN A 1 70 ? -10.862 -17.575 13.700 1.00 84.38 70 GLN A N 1
ATOM 550 C CA . GLN A 1 70 ? -11.675 -17.336 12.498 1.00 84.38 70 GLN A CA 1
ATOM 551 C C . GLN A 1 70 ? -13.178 -17.184 12.807 1.00 84.38 70 GLN A C 1
ATOM 553 O O . GLN A 1 70 ? -14.042 -17.384 11.956 1.00 84.38 70 GLN A O 1
ATOM 558 N N . GLN A 1 71 ? -13.510 -16.831 14.051 1.00 87.38 71 GLN A N 1
ATOM 559 C CA . GLN A 1 71 ? -14.872 -16.556 14.503 1.00 87.38 71 GLN A CA 1
ATOM 560 C C . GLN A 1 71 ? -15.077 -15.049 14.696 1.00 87.38 71 GLN A C 1
ATOM 562 O O . GLN A 1 71 ? -14.094 -14.324 14.875 1.00 87.38 71 GLN A O 1
ATOM 567 N N . PRO A 1 72 ? -16.335 -14.557 14.708 1.00 90.00 72 PRO A N 1
ATOM 568 C CA . PRO A 1 72 ? -16.630 -13.165 15.030 1.00 90.00 72 PRO A CA 1
ATOM 569 C C . PRO A 1 72 ? -15.959 -12.743 16.341 1.00 90.00 72 PRO A C 1
ATOM 571 O O . PRO A 1 72 ? -16.245 -13.296 17.408 1.00 90.00 72 PRO A O 1
ATOM 574 N N . LYS A 1 73 ? -15.064 -11.759 16.255 1.00 92.19 73 LYS A N 1
ATOM 575 C CA . LYS A 1 73 ? -14.258 -11.284 17.374 1.00 92.19 73 LYS A CA 1
ATOM 576 C C . LYS A 1 73 ? -15.156 -10.654 18.427 1.00 92.19 73 LYS A C 1
ATOM 578 O O . LYS A 1 73 ? -15.883 -9.696 18.159 1.00 92.19 73 LYS A O 1
ATOM 583 N N . LEU A 1 74 ? -15.077 -11.185 19.643 1.00 92.50 74 LEU A N 1
ATOM 584 C CA . LEU A 1 74 ? -15.742 -10.615 20.804 1.00 92.50 74 LEU A CA 1
ATOM 585 C C . LEU A 1 74 ? -14.804 -9.602 21.465 1.00 92.50 74 LEU A C 1
ATOM 587 O O . LEU A 1 74 ? -13.815 -9.978 22.091 1.00 92.50 74 LEU A O 1
ATOM 591 N N . PHE A 1 75 ? -15.111 -8.318 21.316 1.00 92.31 75 PHE A N 1
ATOM 592 C CA . PHE A 1 75 ? -14.334 -7.237 21.906 1.00 92.31 75 PHE A CA 1
ATOM 593 C C . PHE A 1 75 ? -14.729 -7.010 23.361 1.00 92.31 75 PHE A C 1
ATOM 595 O O . PHE A 1 75 ? -15.912 -7.041 23.714 1.00 92.31 75 PHE A O 1
ATOM 602 N N . GLU A 1 76 ? -13.732 -6.735 24.200 1.00 90.44 76 GLU A N 1
ATOM 603 C CA . GLU A 1 76 ? -13.964 -6.258 25.560 1.00 90.44 76 GLU A CA 1
ATOM 604 C C . GLU A 1 76 ? -14.403 -4.790 25.528 1.00 90.44 76 GLU A C 1
ATOM 606 O O . GLU A 1 76 ? -13.820 -3.950 24.842 1.00 90.44 76 GLU A O 1
ATOM 611 N N . GLY A 1 77 ? -15.473 -4.496 26.249 1.00 87.94 77 GLY A N 1
ATOM 612 C CA . GLY A 1 77 ? -16.107 -3.190 26.330 1.00 87.94 77 GLY A CA 1
ATOM 613 C C . GLY A 1 77 ? -15.468 -2.279 27.376 1.00 87.94 77 GLY A C 1
ATOM 614 O O . GLY A 1 77 ? -14.315 -2.472 27.765 1.00 87.94 77 GLY A O 1
ATOM 615 N N . ASN A 1 78 ? -16.262 -1.330 27.867 1.00 87.25 78 ASN A N 1
ATOM 616 C CA . ASN A 1 78 ? -15.900 -0.472 28.982 1.00 87.25 78 ASN A CA 1
ATOM 617 C C . ASN A 1 78 ? -16.063 -1.180 30.332 1.00 87.25 78 ASN A C 1
ATOM 619 O O . ASN A 1 78 ? -16.977 -1.986 30.537 1.00 87.25 78 ASN A O 1
ATOM 623 N N . MET A 1 79 ? -15.208 -0.815 31.290 1.00 78.56 79 MET A N 1
ATOM 624 C CA . MET A 1 79 ? -15.363 -1.185 32.706 1.00 78.56 79 MET A CA 1
ATOM 625 C C . MET A 1 79 ? -16.073 -0.099 33.528 1.00 78.56 79 MET A C 1
ATOM 627 O O . MET A 1 79 ? -16.694 -0.406 34.548 1.00 78.56 79 MET A O 1
ATOM 631 N N . HIS A 1 80 ? -16.024 1.151 33.059 1.00 73.50 80 HIS A N 1
ATOM 632 C CA . HIS A 1 80 ? -16.623 2.325 33.691 1.00 73.50 80 HIS A CA 1
ATOM 633 C C . HIS A 1 80 ? -17.393 3.159 32.657 1.00 73.50 80 HIS A C 1
ATOM 635 O O . HIS A 1 80 ? -17.076 3.137 31.474 1.00 73.50 80 HIS A O 1
ATOM 641 N N . TYR A 1 81 ? -18.411 3.905 33.093 1.00 70.19 81 TYR A N 1
ATOM 642 C CA . TYR A 1 81 ? -19.297 4.638 32.177 1.00 70.19 81 TYR A CA 1
ATOM 643 C C . TYR A 1 81 ? -18.650 5.872 31.526 1.00 70.19 81 TYR A C 1
ATOM 645 O O . TYR A 1 81 ? -19.095 6.292 30.460 1.00 70.19 81 TYR A O 1
ATOM 653 N N . ASP A 1 82 ? -17.610 6.448 32.137 1.00 72.69 82 ASP A N 1
ATOM 654 C CA . ASP A 1 82 ? -17.002 7.700 31.663 1.00 72.69 82 ASP A CA 1
ATOM 655 C C . ASP A 1 82 ? -15.574 7.543 31.131 1.00 72.69 82 ASP A C 1
ATOM 657 O O . ASP A 1 82 ? -15.014 8.491 30.593 1.00 72.69 82 ASP A O 1
ATOM 661 N N . THR A 1 83 ? -14.983 6.355 31.221 1.00 75.06 83 THR A N 1
ATOM 662 C CA . THR A 1 83 ? -13.644 6.102 30.677 1.00 75.06 83 THR A CA 1
ATOM 663 C C . THR A 1 83 ? -13.777 5.591 29.241 1.00 75.06 83 THR A C 1
ATOM 665 O O . THR A 1 83 ? -14.432 4.566 29.053 1.00 75.06 83 THR A O 1
ATOM 668 N N . PRO A 1 84 ? -13.225 6.283 28.226 1.00 84.12 84 PRO A N 1
ATOM 669 C CA . PRO A 1 84 ? -13.223 5.778 26.859 1.00 84.12 84 PRO A CA 1
ATOM 670 C C . PRO A 1 84 ? -12.240 4.609 26.717 1.00 84.12 84 PRO A C 1
ATOM 672 O O . PRO A 1 84 ? -11.132 4.656 27.248 1.00 84.12 84 PRO A O 1
ATOM 675 N N . ASP A 1 85 ? -12.628 3.582 25.965 1.00 82.81 85 ASP A N 1
ATOM 676 C CA . ASP A 1 85 ? -11.800 2.413 25.663 1.00 82.81 85 ASP A CA 1
ATOM 677 C C . ASP A 1 85 ? -11.628 2.262 24.150 1.00 82.81 85 ASP A C 1
ATOM 679 O O . ASP A 1 85 ? -12.598 2.281 23.390 1.00 82.81 85 ASP A O 1
ATOM 683 N N . ILE A 1 86 ? -10.380 2.087 23.710 1.00 85.88 86 ILE A N 1
ATOM 684 C CA . ILE A 1 86 ? -10.018 1.964 22.294 1.00 85.88 86 ILE A CA 1
ATOM 685 C C . ILE A 1 86 ? -9.852 0.489 21.934 1.00 85.88 86 ILE A C 1
ATOM 687 O O . ILE A 1 86 ? -9.082 -0.237 22.568 1.00 85.88 86 ILE A O 1
ATOM 691 N N . ARG A 1 87 ? -10.519 0.046 20.866 1.00 89.12 87 ARG A N 1
ATOM 692 C CA . ARG A 1 87 ? -10.370 -1.301 20.305 1.00 89.12 87 ARG A CA 1
ATOM 693 C C . ARG A 1 87 ? -9.968 -1.225 18.840 1.00 89.12 87 ARG A C 1
ATOM 695 O O . ARG A 1 87 ? -10.758 -0.829 17.987 1.00 89.12 87 ARG A O 1
ATOM 702 N N . ARG A 1 88 ? -8.725 -1.628 18.566 1.00 88.69 88 ARG A N 1
ATOM 703 C CA . ARG A 1 88 ? -8.161 -1.720 17.216 1.00 88.69 88 ARG A CA 1
ATOM 704 C C . ARG A 1 88 ? -8.349 -3.119 16.634 1.00 88.69 88 ARG A C 1
ATOM 706 O O . ARG A 1 88 ? -8.389 -4.119 17.362 1.00 88.69 88 ARG A O 1
ATOM 713 N N . PHE A 1 89 ? -8.483 -3.165 15.322 1.00 88.31 89 PHE A N 1
ATOM 714 C CA . PHE A 1 89 ? -8.567 -4.380 14.524 1.00 88.31 89 PHE A CA 1
ATOM 715 C C . PHE A 1 89 ? -7.901 -4.141 13.169 1.00 88.31 89 PHE A C 1
ATOM 717 O O . PHE A 1 89 ? -7.574 -2.999 12.839 1.00 88.31 89 PHE A O 1
ATOM 724 N N . ASP A 1 90 ? -7.680 -5.218 12.419 1.00 85.38 90 ASP A N 1
ATOM 725 C CA . ASP A 1 90 ? -7.041 -5.138 11.107 1.00 85.38 90 ASP A CA 1
ATOM 726 C C . ASP A 1 90 ? -7.835 -4.186 10.199 1.00 85.38 90 ASP A C 1
ATOM 728 O O . ASP A 1 90 ? -9.066 -4.257 10.195 1.00 85.38 90 ASP A O 1
ATOM 732 N N . PRO A 1 91 ? -7.181 -3.258 9.477 1.00 89.12 91 PRO A N 1
ATOM 733 C CA . PRO A 1 91 ? -7.879 -2.252 8.684 1.00 89.12 91 PRO A CA 1
ATOM 734 C C . PRO A 1 91 ? -8.849 -2.872 7.671 1.00 89.12 91 PRO A C 1
ATOM 736 O O . PRO A 1 91 ? -8.435 -3.677 6.840 1.00 89.12 91 PRO A O 1
ATOM 739 N N . VAL A 1 92 ? -10.121 -2.459 7.701 1.00 91.31 92 VAL A N 1
ATOM 740 C CA . VAL A 1 92 ? -11.157 -2.972 6.787 1.00 91.31 92 VAL A CA 1
ATOM 741 C C . VAL A 1 92 ? -11.785 -1.878 5.915 1.00 91.31 92 VAL A C 1
ATOM 743 O O . VAL A 1 92 ? -11.991 -0.753 6.388 1.00 91.31 92 VAL A O 1
ATOM 746 N N . PRO A 1 93 ? -12.151 -2.202 4.658 1.00 92.00 93 PRO A N 1
ATOM 747 C CA . PRO A 1 93 ? -13.038 -1.380 3.840 1.00 92.00 93 PRO A CA 1
ATOM 748 C C . PRO A 1 93 ? -14.424 -1.274 4.462 1.00 92.00 93 PRO A C 1
ATOM 750 O O . PRO A 1 93 ? -15.119 -2.281 4.596 1.00 92.00 93 PRO A O 1
ATOM 753 N N . ALA A 1 94 ? -14.885 -0.067 4.778 1.00 92.38 94 ALA A N 1
ATOM 754 C CA . ALA A 1 94 ? -16.256 0.109 5.238 1.00 92.38 94 ALA A CA 1
ATOM 755 C C . ALA A 1 94 ? -16.823 1.469 4.839 1.00 92.38 94 ALA A C 1
ATOM 757 O O . ALA A 1 94 ? -16.181 2.498 5.017 1.00 92.38 94 ALA A O 1
ATOM 758 N N . GLN A 1 95 ? -18.064 1.482 4.359 1.00 91.50 95 GLN A N 1
ATOM 759 C CA . GLN A 1 95 ? -18.899 2.686 4.397 1.00 91.50 95 GLN A CA 1
ATOM 760 C C . GLN A 1 95 ? -19.839 2.634 5.611 1.00 91.50 95 GLN A C 1
ATOM 762 O O . GLN A 1 95 ? -20.123 3.657 6.225 1.00 91.50 95 GLN A O 1
ATOM 767 N N . TYR A 1 96 ? -20.289 1.437 5.984 1.00 91.81 96 TYR A N 1
ATOM 768 C CA . TYR A 1 96 ? -21.195 1.213 7.098 1.00 91.81 96 TYR A CA 1
ATOM 769 C C . TYR A 1 96 ? -20.510 0.388 8.181 1.00 91.81 96 TYR A C 1
ATOM 771 O O . TYR A 1 96 ? -19.922 -0.657 7.897 1.00 91.81 96 TYR A O 1
ATOM 779 N N . VAL A 1 97 ? -20.637 0.824 9.430 1.00 94.31 97 VAL A N 1
ATOM 780 C CA . VAL A 1 97 ? -20.135 0.104 10.607 1.00 94.31 97 VAL A CA 1
ATOM 781 C C . VAL A 1 97 ? -21.300 -0.162 11.545 1.00 94.31 97 VAL A C 1
ATOM 783 O O . VAL A 1 97 ? -22.063 0.750 11.854 1.00 94.31 97 VAL A O 1
ATOM 786 N N . ARG A 1 98 ? -21.443 -1.406 12.007 1.00 93.88 98 ARG A N 1
ATOM 787 C CA . ARG A 1 98 ? -22.428 -1.806 13.015 1.00 93.88 98 ARG A CA 1
ATOM 788 C C . ARG A 1 98 ? -21.750 -2.368 14.247 1.00 93.88 98 ARG A C 1
ATOM 790 O O . ARG A 1 98 ? -20.854 -3.203 14.151 1.00 93.88 98 ARG A O 1
ATOM 797 N N . VAL A 1 99 ? -22.238 -1.946 15.402 1.00 93.56 99 VAL A N 1
ATOM 798 C CA . VAL A 1 99 ? -21.824 -2.454 16.704 1.00 93.56 99 VAL A CA 1
ATOM 799 C C . VAL A 1 99 ? -22.986 -3.193 17.346 1.00 93.56 99 VAL A C 1
ATOM 801 O O . VAL A 1 99 ? -24.086 -2.653 17.444 1.00 93.56 99 VAL A O 1
ATOM 804 N N . TYR A 1 100 ? -22.716 -4.417 17.795 1.00 92.56 100 TYR A N 1
ATOM 805 C CA . TYR A 1 100 ? -23.673 -5.309 18.443 1.00 92.56 100 TYR A CA 1
ATOM 806 C C . TYR A 1 100 ? -23.279 -5.499 19.909 1.00 92.56 100 TYR A C 1
ATOM 808 O O . TYR A 1 100 ? -22.303 -6.206 20.186 1.00 92.56 100 TYR A O 1
ATOM 816 N N . PRO A 1 101 ? -23.992 -4.876 20.861 1.00 91.25 101 PRO A N 1
ATOM 817 C CA . PRO A 1 101 ? -23.794 -5.130 22.281 1.00 91.25 101 PRO A CA 1
ATOM 818 C C . PRO A 1 101 ? -24.127 -6.586 22.636 1.00 91.25 101 PRO A C 1
ATOM 820 O O . PRO A 1 101 ? -25.213 -7.088 22.357 1.00 91.25 101 PRO A O 1
ATOM 823 N N . GLU A 1 102 ? -23.187 -7.258 23.294 1.00 89.69 102 GLU A N 1
ATOM 824 C CA . GLU A 1 102 ? -23.320 -8.650 23.750 1.00 89.69 102 GLU A CA 1
ATOM 825 C C . GLU A 1 102 ? -23.469 -8.723 25.276 1.00 89.69 102 GLU A C 1
ATOM 827 O O . GLU A 1 102 ? -24.150 -9.595 25.810 1.00 89.69 102 GLU A O 1
ATOM 832 N N . ARG A 1 103 ? -22.822 -7.801 26.004 1.00 87.56 103 ARG A N 1
ATOM 833 C CA . ARG A 1 103 ? -22.960 -7.641 27.460 1.00 87.56 103 ARG A CA 1
ATOM 834 C C . ARG A 1 103 ? -22.887 -6.168 27.833 1.00 87.56 103 ARG A C 1
ATOM 836 O O . ARG A 1 103 ? -22.108 -5.433 27.236 1.00 87.56 103 ARG A O 1
ATOM 843 N N . TRP A 1 104 ? -23.613 -5.752 28.863 1.00 87.88 104 TRP A N 1
ATOM 844 C CA . TRP A 1 104 ? -23.661 -4.364 29.340 1.00 87.88 104 TRP A CA 1
ATOM 845 C C . TRP A 1 104 ? -23.745 -4.289 30.869 1.00 87.88 104 TRP A C 1
ATOM 847 O O . TRP A 1 104 ? -23.780 -5.310 31.563 1.00 87.88 104 TRP A O 1
ATOM 857 N N . SER A 1 105 ? -23.682 -3.073 31.407 1.00 83.19 105 SER A N 1
ATOM 858 C CA . SER A 1 105 ? -23.808 -2.812 32.836 1.00 83.19 105 SER A CA 1
ATOM 859 C C . SER A 1 105 ? -25.256 -3.001 33.314 1.00 83.19 105 SER A C 1
ATOM 861 O O . SER A 1 105 ? -26.189 -2.910 32.521 1.00 83.19 105 SER A O 1
ATOM 863 N N . PRO A 1 106 ? -25.498 -3.232 34.617 1.00 78.44 106 PRO A N 1
ATOM 864 C CA . PRO A 1 106 ? -26.861 -3.374 35.144 1.00 78.44 106 PRO A CA 1
ATOM 865 C C . PRO A 1 106 ? -27.771 -2.160 34.895 1.00 78.44 106 PRO A C 1
ATOM 867 O O . PRO A 1 106 ? -28.987 -2.296 34.953 1.00 78.44 106 PRO A O 1
ATOM 870 N N . ALA A 1 107 ? -27.180 -0.993 34.621 1.00 75.38 107 ALA A N 1
ATOM 871 C CA . ALA A 1 107 ? -27.877 0.244 34.287 1.00 75.38 107 ALA A CA 1
ATOM 872 C C . ALA A 1 107 ? -28.467 0.266 32.863 1.00 75.38 107 ALA A C 1
ATOM 874 O O . ALA A 1 107 ? -29.239 1.164 32.554 1.00 75.38 107 ALA A O 1
ATOM 875 N N . GLY A 1 108 ? -28.119 -0.701 32.005 1.00 79.88 108 GLY A N 1
ATOM 876 C CA . GLY A 1 108 ? -28.632 -0.813 30.639 1.00 79.88 108 GLY A CA 1
ATOM 877 C C . GLY A 1 108 ? -27.554 -0.656 29.568 1.00 79.88 108 GLY A C 1
ATOM 878 O O . GLY A 1 108 ? -26.352 -0.658 29.853 1.00 79.88 108 GLY A O 1
ATOM 879 N N . ILE A 1 109 ? -27.999 -0.542 28.316 1.00 82.94 109 ILE A N 1
ATOM 880 C CA . ILE A 1 109 ? -27.129 -0.338 27.156 1.00 82.94 109 ILE A CA 1
ATOM 881 C C . ILE A 1 109 ? -26.928 1.164 26.970 1.00 82.94 109 ILE A C 1
ATOM 883 O O . ILE A 1 109 ? -27.861 1.894 26.658 1.00 82.94 109 ILE A O 1
ATOM 887 N N . GLY A 1 110 ? -25.692 1.615 27.163 1.00 83.75 110 GLY A N 1
ATOM 888 C CA . GLY A 1 110 ? -25.272 2.983 26.891 1.00 83.75 110 GLY A CA 1
ATOM 889 C C . GLY A 1 110 ? -23.969 2.950 26.116 1.00 83.75 110 GLY A C 1
ATOM 890 O O . GLY A 1 110 ? -23.043 2.239 26.508 1.00 83.75 110 GLY A O 1
ATOM 891 N N . MET A 1 111 ? -23.905 3.669 25.000 1.00 85.44 111 MET A N 1
ATOM 892 C CA . MET A 1 111 ? -22.722 3.671 24.151 1.00 85.44 111 MET A CA 1
ATOM 893 C C . MET A 1 111 ? -22.587 5.001 23.420 1.00 85.44 111 MET A C 1
ATOM 895 O O . MET A 1 111 ? -23.488 5.419 22.699 1.00 85.44 111 MET A O 1
ATOM 899 N N . ARG A 1 112 ? -21.438 5.642 23.590 1.00 87.31 112 ARG A N 1
ATOM 900 C CA . ARG A 1 112 ? -20.892 6.642 22.680 1.00 87.31 112 ARG A CA 1
ATOM 901 C C . ARG A 1 112 ? -19.845 5.928 21.840 1.00 87.31 112 ARG A C 1
ATOM 903 O O . ARG A 1 112 ? -19.033 5.184 22.389 1.00 87.31 112 ARG A O 1
ATOM 910 N N . LEU A 1 113 ? -19.921 6.106 20.530 1.00 88.38 113 LEU A N 1
ATOM 911 C CA . LEU A 1 113 ? -19.077 5.416 19.568 1.00 88.38 113 LEU A CA 1
ATOM 912 C C . LEU A 1 113 ? -18.350 6.449 18.716 1.00 88.38 113 LEU A C 1
ATOM 914 O O . LEU A 1 113 ? -18.990 7.308 18.113 1.00 88.38 113 LEU A O 1
ATOM 918 N N . GLU A 1 114 ? -17.037 6.303 18.616 1.00 89.81 114 GLU A N 1
ATOM 919 C CA . GLU A 1 114 ? -16.215 7.002 17.634 1.00 89.81 114 GLU A CA 1
ATOM 920 C C . GLU A 1 114 ? -15.556 5.950 16.738 1.00 89.81 114 GLU A C 1
ATOM 922 O O . GLU A 1 114 ? -15.017 4.949 17.217 1.00 89.81 114 GLU A O 1
ATOM 927 N N . VAL A 1 115 ? -15.642 6.137 15.423 1.00 90.19 115 VAL A N 1
ATOM 928 C CA . VAL A 1 115 ? -15.059 5.215 14.443 1.00 90.19 115 VAL A CA 1
ATOM 929 C C . VAL A 1 115 ? -13.704 5.765 14.019 1.00 90.19 115 VAL A C 1
ATOM 931 O O . VAL A 1 115 ? -13.620 6.889 13.533 1.00 90.19 115 VAL A O 1
ATOM 934 N N . LEU A 1 116 ? -12.648 4.969 14.192 1.00 87.19 116 LEU A N 1
ATOM 935 C CA . LEU A 1 116 ? -11.293 5.335 13.792 1.00 87.19 116 LEU A CA 1
ATOM 936 C C . LEU A 1 116 ? -11.038 4.869 12.365 1.00 87.19 116 LEU A C 1
ATOM 938 O O . LEU A 1 116 ? -11.106 3.673 12.074 1.00 87.19 116 LEU A O 1
ATOM 942 N N . GLY A 1 117 ? -10.690 5.797 11.484 1.00 86.19 117 GLY A N 1
ATOM 943 C CA . GLY A 1 117 ? -10.356 5.480 10.106 1.00 86.19 117 GLY A CA 1
ATOM 944 C C . GLY A 1 117 ? -9.770 6.664 9.358 1.00 86.19 117 GLY A C 1
ATOM 945 O O . GLY A 1 117 ? -9.743 7.783 9.859 1.00 86.19 117 GLY A O 1
ATOM 946 N N . CYS A 1 118 ? -9.308 6.393 8.147 1.00 81.88 118 CYS A N 1
ATOM 947 C CA . CYS A 1 118 ? -8.862 7.400 7.190 1.00 81.88 118 CYS A CA 1
ATOM 948 C C . CYS A 1 118 ? -9.708 7.296 5.917 1.00 81.88 118 CYS A C 1
ATOM 950 O O . CYS A 1 118 ? -10.440 6.317 5.731 1.00 81.88 118 CYS A O 1
ATOM 952 N N . ASP A 1 119 ? -9.634 8.304 5.050 1.00 80.31 119 ASP A N 1
ATOM 953 C CA . ASP A 1 119 ? -10.331 8.253 3.768 1.00 80.31 119 ASP A CA 1
ATOM 954 C C . ASP A 1 119 ? -9.982 6.975 3.006 1.00 80.31 119 ASP A C 1
ATOM 956 O O . ASP A 1 119 ? -8.843 6.500 3.043 1.00 80.31 119 ASP A O 1
ATOM 960 N N . TRP A 1 120 ? -10.991 6.410 2.334 1.00 60.75 120 TRP A N 1
ATOM 961 C CA . TRP A 1 120 ? -10.772 5.374 1.335 1.00 60.75 120 TRP A CA 1
ATOM 962 C C . TRP A 1 120 ? -10.135 6.053 0.141 1.00 60.75 120 TRP A C 1
ATOM 964 O O . TRP A 1 120 ? -10.778 6.424 -0.841 1.00 60.75 120 TRP A O 1
ATOM 974 N N . THR A 1 121 ? -8.842 6.287 0.261 1.00 51.19 121 THR A N 1
ATOM 975 C CA . THR A 1 121 ? -8.022 6.372 -0.917 1.00 51.19 121 THR A CA 1
ATOM 976 C C . THR A 1 121 ? -8.151 4.999 -1.567 1.00 51.19 121 THR A C 1
ATOM 978 O O . THR A 1 121 ? -7.814 3.985 -0.955 1.00 51.19 121 THR A O 1
ATOM 981 N N . ASP A 1 122 ? -8.629 4.946 -2.810 1.00 45.09 122 ASP A N 1
ATOM 982 C CA . ASP A 1 122 ? -8.087 3.941 -3.722 1.00 45.09 122 ASP A CA 1
ATOM 983 C C . ASP A 1 122 ? -6.589 4.257 -3.815 1.00 45.09 122 ASP A C 1
ATOM 985 O O . ASP A 1 122 ? -6.119 4.971 -4.697 1.00 45.09 122 ASP A O 1
ATOM 989 N N . SER A 1 123 ? -5.848 3.831 -2.802 1.00 36.47 123 SER A N 1
ATOM 990 C CA . SER A 1 123 ? -4.413 3.914 -2.731 1.00 36.47 123 SER A CA 1
ATOM 991 C C . SER A 1 123 ? -3.933 2.545 -3.198 1.00 36.47 123 SER A C 1
ATOM 993 O O . SER A 1 123 ? -4.042 1.532 -2.521 1.00 36.47 123 SER A O 1
ATOM 995 N N . LYS A 1 124 ? -3.417 2.448 -4.423 1.00 32.53 124 LYS A N 1
ATOM 996 C CA . LYS A 1 124 ? -1.961 2.548 -4.589 1.00 32.53 124 LYS A CA 1
ATOM 997 C C . LYS A 1 124 ? -1.313 3.197 -3.353 1.00 32.53 124 LYS A C 1
ATOM 999 O O . LYS A 1 124 ? -1.555 4.375 -3.118 1.00 32.53 124 LYS A O 1
ATOM 1004 N N . PRO A 1 125 ? -0.592 2.422 -2.531 1.00 31.28 125 PRO A N 1
ATOM 1005 C CA . PRO A 1 125 ? -0.288 2.778 -1.154 1.00 31.28 125 PRO A CA 1
ATOM 1006 C C . PRO A 1 125 ? 0.542 4.057 -1.118 1.00 31.28 125 PRO A C 1
ATOM 1008 O O . PRO A 1 125 ? 1.702 4.044 -1.520 1.00 31.28 125 PRO A O 1
ATOM 1011 N N . THR A 1 126 ? -0.049 5.122 -0.592 1.00 32.00 126 THR A N 1
ATOM 1012 C CA . THR A 1 126 ? 0.672 6.316 -0.165 1.00 32.00 126 THR A CA 1
ATOM 1013 C C . THR A 1 126 ? 0.292 6.537 1.287 1.00 32.00 126 THR A C 1
ATOM 1015 O O . THR A 1 126 ? -0.848 6.856 1.619 1.00 32.00 126 THR A O 1
ATOM 1018 N N . VAL A 1 127 ? 1.251 6.207 2.141 1.00 38.59 127 VAL A N 1
ATOM 1019 C CA . VAL A 1 127 ? 1.248 6.417 3.581 1.00 38.59 127 VAL A CA 1
ATOM 1020 C C . VAL A 1 127 ? 1.937 7.748 3.794 1.00 38.59 127 VAL A C 1
ATOM 1022 O O . VAL A 1 127 ? 3.140 7.779 3.607 1.00 38.59 127 VAL A O 1
ATOM 1025 N N . GLU A 1 128 ? 1.200 8.785 4.178 1.00 35.94 128 GLU A N 1
ATOM 1026 C CA . GLU A 1 128 ? 1.686 9.878 5.030 1.00 35.94 128 GLU A CA 1
ATOM 1027 C C . GLU A 1 128 ? 0.467 10.536 5.698 1.00 35.94 128 GLU A C 1
ATOM 1029 O O . GLU A 1 128 ? -0.590 10.612 5.076 1.00 35.94 128 GLU A O 1
ATOM 1034 N N . THR A 1 129 ? 0.479 11.079 6.910 1.00 37.69 129 THR A N 1
ATOM 1035 C CA . THR A 1 129 ? 1.135 10.773 8.190 1.00 37.69 129 THR A CA 1
ATOM 1036 C C . THR A 1 129 ? 0.400 11.700 9.159 1.00 37.69 129 THR A C 1
ATOM 1038 O O . THR A 1 129 ? 0.496 12.906 8.998 1.00 37.69 129 THR A O 1
ATOM 1041 N N . LEU A 1 130 ? -0.314 11.176 10.162 1.00 29.27 130 LEU A N 1
ATOM 1042 C CA . LEU A 1 130 ? -0.632 11.975 11.350 1.00 29.27 130 LEU A CA 1
ATOM 1043 C C . LEU A 1 130 ? 0.525 11.788 12.326 1.00 29.27 130 LEU A C 1
ATOM 1045 O O . LEU A 1 130 ? 0.649 10.730 12.946 1.00 29.27 130 LEU A O 1
ATOM 1049 N N . GLY A 1 131 ? 1.363 12.807 12.465 1.00 35.06 131 GLY A N 1
ATOM 1050 C CA . GLY A 1 131 ? 2.115 13.006 13.696 1.00 35.06 131 GLY A CA 1
ATOM 1051 C C . GLY A 1 131 ? 1.308 13.908 14.629 1.00 35.06 131 GLY A C 1
ATOM 1052 O O . GLY A 1 131 ? 0.776 14.921 14.181 1.00 35.06 131 GLY A O 1
ATOM 1053 N N . PRO A 1 132 ? 1.263 13.611 15.936 1.00 32.12 132 PRO A N 1
ATOM 1054 C CA . PRO A 1 132 ? 1.196 14.667 16.924 1.00 32.12 132 PRO A CA 1
ATOM 1055 C C . PRO A 1 132 ? 2.448 14.651 17.800 1.00 32.12 132 PRO A C 1
ATOM 1057 O O . PRO A 1 132 ? 2.680 13.757 18.609 1.00 32.12 132 PRO A O 1
ATOM 1060 N N . THR A 1 133 ? 3.231 15.702 17.590 1.00 30.53 133 THR A N 1
ATOM 1061 C CA . THR A 1 133 ? 3.561 16.718 18.595 1.00 30.53 133 THR A CA 1
ATOM 1062 C C . THR A 1 133 ? 4.129 16.239 19.933 1.00 30.53 133 THR A C 1
ATOM 1064 O O . THR A 1 133 ? 3.432 15.887 20.885 1.00 30.53 133 THR A O 1
ATOM 1067 N N . VAL A 1 134 ? 5.449 16.392 19.968 1.00 33.28 134 VAL A N 1
ATOM 1068 C CA . VAL A 1 134 ? 6.356 16.600 21.095 1.00 33.28 134 VAL A CA 1
ATOM 1069 C C . VAL A 1 134 ? 5.751 17.441 22.228 1.00 33.28 134 VAL A C 1
ATOM 1071 O O . VAL A 1 134 ? 5.156 18.501 22.028 1.00 33.28 134 VAL A O 1
ATOM 1074 N N . LYS A 1 135 ? 5.982 16.951 23.446 1.00 29.05 135 LYS A N 1
ATOM 1075 C CA . LYS A 1 135 ? 5.815 17.649 24.717 1.00 29.05 135 LYS A CA 1
ATOM 1076 C C . LYS A 1 135 ? 6.991 18.616 24.914 1.00 29.05 135 LYS A C 1
ATOM 1078 O O . LYS A 1 135 ? 8.136 18.201 24.822 1.00 29.05 135 LYS A O 1
ATOM 1083 N N . SER A 1 136 ? 6.645 19.875 25.174 1.00 29.95 136 SER A N 1
ATOM 1084 C CA . SER A 1 136 ? 7.412 20.961 25.808 1.00 29.95 136 SER A CA 1
ATOM 1085 C C . SER A 1 136 ? 8.841 20.660 26.284 1.00 29.95 136 SER A C 1
ATOM 1087 O O . SER A 1 136 ? 9.009 19.867 27.211 1.00 29.95 136 SER A O 1
ATOM 1089 N N . GLU A 1 137 ? 9.806 21.450 25.810 1.00 32.34 137 GLU A N 1
ATOM 1090 C CA . GLU A 1 137 ? 10.980 21.808 26.608 1.00 32.34 137 GLU A CA 1
ATOM 1091 C C . GLU A 1 137 ? 11.169 23.321 26.681 1.00 32.34 137 GLU A C 1
ATOM 1093 O O . GLU A 1 137 ? 10.866 24.080 25.757 1.00 32.34 137 GLU A O 1
ATOM 1098 N N . GLU A 1 138 ? 11.576 23.721 27.877 1.00 30.67 138 GLU A N 1
ATOM 1099 C CA . GLU A 1 138 ? 11.734 25.074 28.361 1.00 30.67 138 GLU A CA 1
ATOM 1100 C C . GLU A 1 138 ? 13.002 25.722 27.790 1.00 30.67 138 GLU A C 1
ATOM 1102 O O . GLU A 1 138 ? 14.049 25.102 27.636 1.00 30.67 138 GLU A O 1
ATOM 1107 N N . THR A 1 139 ? 12.864 27.013 27.505 1.00 28.03 139 THR A N 1
ATOM 1108 C CA . THR A 1 139 ? 13.856 28.086 27.608 1.00 28.03 139 THR A CA 1
ATOM 1109 C C . THR A 1 139 ? 15.281 27.687 28.018 1.00 28.03 139 THR A C 1
ATOM 1111 O O . THR A 1 139 ? 15.535 27.380 29.181 1.00 28.03 139 THR A O 1
ATOM 1114 N N . THR A 1 140 ? 16.250 27.903 27.125 1.00 25.83 140 THR A N 1
ATOM 1115 C CA . THR A 1 140 ? 17.649 28.139 27.515 1.00 25.83 140 THR A CA 1
ATOM 1116 C C . THR A 1 140 ? 18.104 29.533 27.083 1.00 25.83 140 THR A C 1
ATOM 1118 O O . THR A 1 140 ? 18.113 29.896 25.909 1.00 25.83 140 THR A O 1
ATOM 1121 N N . THR A 1 141 ? 18.460 30.338 28.083 1.00 30.34 141 THR A N 1
ATOM 1122 C CA . THR A 1 141 ? 19.307 31.537 27.981 1.00 30.34 141 THR A CA 1
ATOM 1123 C C . THR A 1 141 ? 20.779 31.163 28.239 1.00 30.34 141 THR A C 1
ATOM 1125 O O . THR A 1 141 ? 21.038 30.085 28.771 1.00 30.34 141 THR A O 1
ATOM 1128 N N . PRO A 1 142 ? 21.744 32.010 27.829 1.00 34.38 142 PRO A N 1
ATOM 1129 C CA . PRO A 1 142 ? 23.012 31.566 27.251 1.00 34.38 142 PRO A CA 1
ATOM 1130 C C . PRO A 1 142 ? 24.154 31.304 28.248 1.00 34.38 142 PRO A C 1
ATOM 1132 O O . PRO A 1 142 ? 24.136 31.771 29.384 1.00 34.38 142 PRO A O 1
ATOM 1135 N N . TYR A 1 143 ? 25.154 30.585 27.719 1.00 28.08 143 TYR A N 1
ATOM 1136 C CA . TYR A 1 143 ? 26.502 30.276 28.221 1.00 28.08 143 TYR A CA 1
ATOM 1137 C C . TYR A 1 143 ? 27.153 31.309 29.157 1.00 28.08 143 TYR A C 1
ATOM 1139 O O . TYR A 1 143 ? 26.992 32.520 28.980 1.00 28.08 143 TYR A O 1
ATOM 1147 N N . PRO A 1 144 ? 28.058 30.826 30.028 1.00 37.97 144 PRO A N 1
ATOM 1148 C CA . PRO A 1 144 ? 29.468 31.179 29.841 1.00 37.97 144 PRO A CA 1
ATOM 1149 C C . PRO A 1 144 ? 30.481 30.018 29.939 1.00 37.97 144 PRO A C 1
ATOM 1151 O O . PRO A 1 144 ? 30.222 28.951 30.486 1.00 37.97 144 PRO A O 1
ATOM 1154 N N . ILE A 1 145 ? 31.625 30.332 29.329 1.00 35.84 145 ILE A N 1
ATOM 1155 C CA . ILE A 1 145 ? 32.921 29.667 29.111 1.00 35.84 145 ILE A CA 1
ATOM 1156 C C . ILE A 1 145 ? 33.655 29.313 30.420 1.00 35.84 145 ILE A C 1
ATOM 1158 O O . ILE A 1 145 ? 33.540 30.077 31.371 1.00 35.84 145 ILE A O 1
ATOM 1162 N N . GLU A 1 146 ? 34.434 28.219 30.418 1.00 31.20 146 GLU A N 1
ATOM 1163 C CA . GLU A 1 146 ? 35.850 28.093 30.870 1.00 31.20 146 GLU A CA 1
ATOM 1164 C C . GLU A 1 146 ? 36.255 26.599 30.826 1.00 31.20 146 GLU A C 1
ATOM 1166 O O . GLU A 1 146 ? 35.569 25.740 31.370 1.00 31.20 146 GLU A O 1
ATOM 1171 N N . GLU A 1 147 ? 37.093 26.220 29.854 1.00 35.06 147 GLU A N 1
ATOM 1172 C CA . GLU A 1 147 ? 38.479 25.741 30.046 1.00 35.06 147 GLU A CA 1
ATOM 1173 C C . GLU A 1 147 ? 38.699 24.794 31.241 1.00 35.06 147 GLU A C 1
ATOM 1175 O O . GLU A 1 147 ? 38.643 25.203 32.390 1.00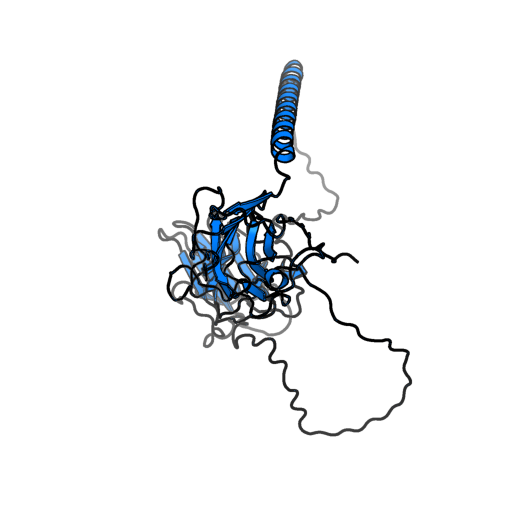 35.06 147 GLU A O 1
ATOM 1180 N N . GLU A 1 148 ? 39.017 23.525 30.972 1.00 30.23 148 GLU A N 1
ATOM 1181 C CA . GLU A 1 148 ? 40.374 22.974 31.128 1.00 30.23 148 GLU A CA 1
ATOM 1182 C C . GLU A 1 148 ? 40.370 21.456 30.890 1.00 30.23 148 GLU A C 1
ATOM 1184 O O . GLU A 1 148 ? 39.431 20.727 31.205 1.00 30.23 148 GLU A O 1
ATOM 1189 N N . ALA A 1 149 ? 41.445 20.989 30.261 1.00 35.38 149 ALA A N 1
ATOM 1190 C CA . ALA A 1 149 ? 41.672 19.602 29.906 1.00 35.38 149 ALA A CA 1
ATOM 1191 C C . ALA A 1 149 ? 41.856 18.715 31.144 1.00 35.38 149 ALA A C 1
ATOM 1193 O O . ALA A 1 149 ? 42.630 19.041 32.042 1.00 35.38 149 ALA A O 1
ATOM 1194 N N . THR A 1 150 ? 41.262 17.521 31.146 1.00 31.83 150 THR A N 1
ATOM 1195 C CA . THR A 1 150 ? 41.848 16.387 31.867 1.00 31.83 150 THR A CA 1
ATOM 1196 C C . THR A 1 150 ? 41.529 15.082 31.149 1.00 31.83 150 THR A C 1
ATOM 1198 O O . THR A 1 150 ? 40.387 14.648 31.036 1.00 31.83 150 THR A O 1
ATOM 1201 N N . GLU A 1 151 ? 42.597 14.492 30.636 1.00 38.38 151 GLU A N 1
ATOM 1202 C CA . GLU A 1 151 ? 42.735 13.117 30.190 1.00 38.38 151 GLU A CA 1
ATOM 1203 C C . GLU A 1 151 ? 42.291 12.140 31.292 1.00 38.38 151 GLU A C 1
ATOM 1205 O O . GLU A 1 151 ? 42.823 12.155 32.402 1.00 38.38 151 GLU A O 1
ATOM 1210 N N . CYS A 1 152 ? 41.340 11.258 30.984 1.00 32.50 152 CYS A N 1
ATOM 1211 C CA . CYS A 1 152 ? 41.229 9.980 31.674 1.00 32.50 152 CYS A CA 1
ATOM 1212 C C . CYS A 1 152 ? 40.709 8.919 30.707 1.00 32.50 152 CYS A C 1
ATOM 1214 O O . CYS A 1 152 ? 39.678 9.093 30.058 1.00 32.50 152 CYS A O 1
ATOM 1216 N N . GLY A 1 153 ? 41.490 7.848 30.591 1.00 38.47 153 GLY A N 1
ATOM 1217 C CA . GLY A 1 153 ? 41.107 6.628 29.912 1.00 38.47 153 GLY A CA 1
ATOM 1218 C C . GLY A 1 153 ? 40.127 5.780 30.722 1.00 38.47 153 GLY A C 1
ATOM 1219 O O . GLY A 1 153 ? 39.704 6.138 31.815 1.00 38.47 153 GLY A O 1
ATOM 1220 N N . GLU A 1 154 ? 39.858 4.618 30.134 1.00 36.34 154 GLU A N 1
ATOM 1221 C CA . GLU A 1 154 ? 38.988 3.528 30.583 1.00 36.34 154 GLU A CA 1
ATOM 1222 C C . GLU A 1 154 ? 37.476 3.721 30.381 1.00 36.34 154 GLU A C 1
ATOM 1224 O O . GLU A 1 154 ? 36.797 4.494 31.044 1.00 36.34 154 GLU A O 1
ATOM 1229 N N . ASN A 1 155 ? 36.953 2.865 29.495 1.00 45.97 155 ASN A N 1
ATOM 1230 C CA . ASN A 1 155 ? 35.609 2.298 29.549 1.00 45.97 155 ASN A CA 1
ATOM 1231 C C . ASN A 1 155 ? 34.438 3.281 29.650 1.00 45.97 155 ASN A C 1
ATOM 1233 O O . ASN A 1 155 ? 33.604 3.192 30.550 1.00 45.97 155 ASN A O 1
ATOM 1237 N N . CYS A 1 156 ? 34.255 4.073 28.600 1.00 31.80 156 CYS A N 1
ATOM 1238 C CA . CYS A 1 156 ? 32.908 4.438 28.181 1.00 31.80 156 CYS A CA 1
ATOM 1239 C C . CYS A 1 156 ? 32.343 3.264 27.371 1.00 31.80 156 CYS A C 1
ATOM 1241 O O . CYS A 1 156 ? 32.483 3.213 26.152 1.00 31.80 156 CYS A O 1
ATOM 1243 N N . SER A 1 157 ? 31.717 2.301 28.051 1.00 39.19 157 SER A N 1
ATOM 1244 C CA . SER A 1 157 ? 30.659 1.535 27.391 1.00 39.19 157 SER A CA 1
ATOM 1245 C C . SER A 1 157 ? 29.509 2.514 27.192 1.00 39.19 157 SER A C 1
ATOM 1247 O O . SER A 1 157 ? 28.682 2.715 28.075 1.00 39.19 157 SER A O 1
ATOM 1249 N N . PHE A 1 158 ? 29.532 3.212 26.055 1.00 38.88 158 PHE A N 1
ATOM 1250 C CA . PHE A 1 158 ? 28.313 3.779 25.507 1.00 38.88 158 PHE A CA 1
ATOM 1251 C C . PHE A 1 158 ? 27.375 2.584 25.361 1.00 38.88 158 PHE A C 1
ATOM 1253 O O . PHE A 1 158 ? 27.725 1.592 24.719 1.00 38.88 158 PHE A O 1
ATOM 1260 N N . GLU A 1 159 ? 26.244 2.612 26.057 1.00 44.03 159 GLU A N 1
ATOM 1261 C CA . GLU A 1 159 ? 25.146 1.720 25.728 1.00 44.03 159 GLU A CA 1
ATOM 1262 C C . GLU A 1 159 ? 24.747 2.091 24.298 1.00 44.03 159 GLU A C 1
ATOM 1264 O O . GLU A 1 159 ? 24.034 3.066 24.083 1.00 44.03 159 GLU A O 1
ATOM 1269 N N . ASP A 1 160 ? 25.345 1.382 23.334 1.00 43.06 160 ASP A N 1
ATOM 1270 C CA . ASP A 1 160 ? 25.109 1.557 21.910 1.00 43.06 160 ASP A CA 1
ATOM 1271 C C . ASP A 1 160 ? 23.606 1.580 21.669 1.00 43.06 160 ASP A C 1
ATOM 1273 O O . ASP A 1 160 ? 22.877 0.679 22.106 1.00 43.06 160 ASP A O 1
ATOM 1277 N N . ASP A 1 161 ? 23.181 2.619 20.955 1.00 46.22 161 ASP A N 1
ATOM 1278 C CA . ASP A 1 161 ? 21.883 2.770 20.320 1.00 46.22 161 ASP A CA 1
ATOM 1279 C C . ASP A 1 161 ? 21.405 1.420 19.761 1.00 46.22 161 ASP A C 1
ATOM 1281 O O . ASP A 1 161 ? 21.719 1.012 18.641 1.00 46.22 161 ASP A O 1
ATOM 1285 N N . LYS A 1 162 ? 20.585 0.702 20.534 1.00 46.53 162 LYS A N 1
ATOM 1286 C CA . LYS A 1 162 ? 19.906 -0.531 20.101 1.00 46.53 162 LYS A CA 1
ATOM 1287 C C . LYS A 1 162 ? 18.728 -0.243 19.166 1.00 46.53 162 LYS A C 1
ATOM 1289 O O . LYS A 1 162 ? 17.772 -1.016 19.110 1.00 46.53 162 LYS A O 1
ATOM 1294 N N . ASP A 1 163 ? 18.792 0.858 18.430 1.00 49.00 163 ASP A N 1
ATOM 1295 C CA . ASP A 1 163 ? 17.646 1.439 17.742 1.00 49.00 163 ASP A C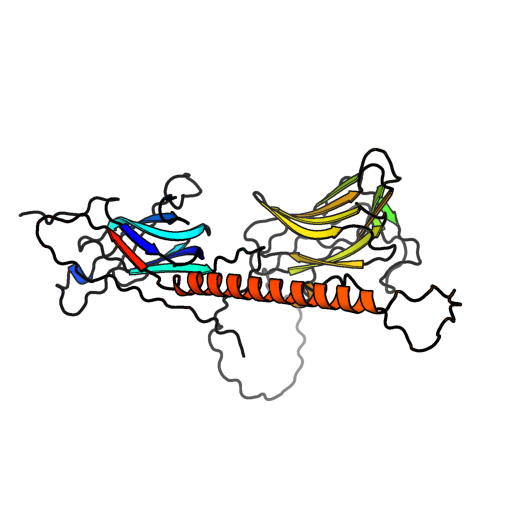A 1
ATOM 1296 C C . ASP A 1 163 ? 17.663 1.223 16.220 1.00 49.00 163 ASP A C 1
ATOM 1298 O O . ASP A 1 163 ? 16.628 1.406 15.580 1.00 49.00 163 ASP A O 1
ATOM 1302 N N . LEU A 1 164 ? 18.762 0.691 15.663 1.00 54.50 164 LEU A N 1
ATOM 1303 C CA . LEU A 1 164 ? 18.876 0.173 14.291 1.00 54.50 164 LEU A CA 1
ATOM 1304 C C . LEU A 1 164 ? 19.794 -1.063 14.265 1.00 54.50 164 LEU A C 1
ATOM 1306 O O . LEU A 1 164 ? 20.993 -0.962 14.016 1.00 54.50 164 LEU A O 1
ATOM 1310 N N . GLN A 1 165 ? 19.249 -2.261 14.499 1.00 58.75 165 GLN A N 1
ATOM 1311 C CA . GLN A 1 165 ? 19.984 -3.501 14.209 1.00 58.75 165 GLN A CA 1
ATOM 1312 C C . GLN A 1 165 ? 19.980 -3.745 12.697 1.00 58.75 165 GLN A C 1
ATOM 1314 O O . GLN A 1 165 ? 19.165 -4.503 12.174 1.00 58.75 165 GLN A O 1
ATOM 1319 N N . LEU A 1 166 ? 20.878 -3.062 11.984 1.00 64.38 166 LEU A N 1
ATOM 1320 C CA . LEU A 1 166 ? 21.158 -3.371 10.587 1.00 64.38 166 LEU A CA 1
ATOM 1321 C C . LEU A 1 166 ? 21.693 -4.811 10.513 1.00 64.38 166 LEU A C 1
ATOM 1323 O O . LEU A 1 166 ? 22.630 -5.140 11.246 1.00 64.38 166 LEU A O 1
ATOM 1327 N N . PRO A 1 167 ? 21.110 -5.686 9.674 1.00 70.00 167 PRO A N 1
ATOM 1328 C CA . PRO A 1 167 ? 21.551 -7.068 9.593 1.00 70.00 167 PRO A CA 1
ATOM 1329 C C . PRO A 1 167 ? 23.021 -7.111 9.182 1.00 70.00 167 PRO A C 1
ATOM 1331 O O . PRO A 1 167 ? 23.401 -6.564 8.141 1.00 70.00 167 PRO A O 1
ATOM 1334 N N . SER A 1 168 ? 23.857 -7.753 10.004 1.00 71.69 168 SER A N 1
ATOM 1335 C CA . SER A 1 168 ? 25.275 -7.925 9.696 1.00 71.69 168 SER A CA 1
ATOM 1336 C C . SER A 1 168 ? 25.391 -8.638 8.355 1.00 71.69 168 SER A C 1
ATOM 1338 O O . SER A 1 168 ? 24.862 -9.742 8.208 1.00 71.69 168 SER A O 1
ATOM 1340 N N . GLY A 1 169 ? 26.049 -7.992 7.391 1.00 81.94 169 GLY A N 1
ATOM 1341 C CA . GLY A 1 169 ? 26.219 -8.553 6.058 1.00 81.94 169 GLY A CA 1
ATOM 1342 C C . GLY A 1 169 ? 25.185 -8.135 4.998 1.00 81.94 169 GLY A C 1
ATOM 1343 O O . GLY A 1 169 ? 25.235 -8.569 3.848 1.00 81.94 169 GLY A O 1
ATOM 1344 N N . PHE A 1 170 ? 24.254 -7.237 5.332 1.00 88.25 170 PHE A N 1
ATOM 1345 C CA . PHE A 1 170 ? 23.368 -6.666 4.315 1.00 88.25 170 PHE A CA 1
ATOM 1346 C C . PHE A 1 170 ? 24.126 -5.816 3.285 1.00 88.25 170 PHE A C 1
ATOM 1348 O O . PHE A 1 170 ? 23.854 -5.906 2.090 1.00 88.25 170 PHE A O 1
ATOM 1355 N N . ASN A 1 171 ? 25.080 -5.000 3.735 1.00 88.25 171 ASN A N 1
ATOM 1356 C CA . ASN A 1 171 ? 25.880 -4.166 2.843 1.00 88.25 171 ASN A CA 1
ATOM 1357 C C . ASN A 1 171 ? 26.888 -5.045 2.093 1.00 88.25 171 ASN A C 1
ATOM 1359 O O . ASN A 1 171 ? 27.689 -5.729 2.733 1.00 88.25 171 ASN A O 1
ATOM 1363 N N . CYS A 1 172 ? 26.835 -5.040 0.761 1.00 87.75 172 CYS A N 1
ATOM 1364 C CA . CYS A 1 172 ? 27.639 -5.916 -0.075 1.00 87.75 172 CYS A CA 1
ATOM 1365 C C . CYS A 1 172 ? 28.062 -5.283 -1.399 1.00 87.75 172 CYS A C 1
ATOM 1367 O O . CYS A 1 172 ? 27.226 -4.827 -2.173 1.00 87.75 172 CYS A O 1
ATOM 1369 N N . ASN A 1 173 ? 29.362 -5.351 -1.666 1.00 85.81 173 ASN A N 1
ATOM 1370 C CA . ASN A 1 173 ? 30.028 -4.925 -2.899 1.00 85.81 173 ASN A CA 1
ATOM 1371 C C . ASN A 1 173 ? 30.556 -6.113 -3.728 1.00 85.81 173 ASN A C 1
ATOM 1373 O O . ASN A 1 173 ? 31.347 -5.925 -4.631 1.00 85.81 173 ASN A O 1
ATOM 1377 N N . PHE A 1 174 ? 30.222 -7.355 -3.353 1.00 86.19 174 PHE A N 1
ATOM 1378 C CA . PHE A 1 174 ? 30.575 -8.601 -4.057 1.00 86.19 174 PHE A CA 1
ATOM 1379 C C . PHE A 1 174 ? 32.062 -8.858 -4.383 1.00 86.19 174 PHE A C 1
ATOM 1381 O O . PHE A 1 174 ? 32.371 -9.865 -5.033 1.00 86.19 174 PHE A O 1
ATOM 1388 N N . ASP A 1 175 ? 32.983 -8.053 -3.855 1.00 81.38 175 ASP A N 1
ATOM 1389 C CA . ASP A 1 175 ? 34.423 -8.132 -4.120 1.00 81.38 175 ASP A CA 1
ATOM 1390 C C . ASP A 1 175 ? 35.055 -9.440 -3.622 1.00 81.38 175 ASP A C 1
ATOM 1392 O O . ASP A 1 175 ? 35.940 -9.988 -4.278 1.00 81.38 175 ASP A O 1
ATOM 1396 N N . PHE A 1 176 ? 34.559 -10.005 -2.516 1.00 73.44 176 PHE A N 1
ATOM 1397 C CA . PHE A 1 176 ? 35.129 -11.210 -1.904 1.00 73.44 176 PHE A CA 1
ATOM 1398 C C . PHE A 1 176 ? 34.467 -12.504 -2.417 1.00 73.44 176 PHE A C 1
ATOM 1400 O O . PHE A 1 176 ? 33.270 -12.714 -2.184 1.00 73.44 176 PHE A O 1
ATOM 1407 N N . PRO A 1 177 ? 35.201 -13.417 -3.095 1.00 65.00 177 PRO A N 1
ATOM 1408 C CA . PRO A 1 177 ? 34.658 -14.652 -3.681 1.00 65.00 177 PRO A CA 1
ATOM 1409 C C . PRO A 1 177 ? 33.952 -15.555 -2.673 1.00 65.00 177 PRO A C 1
ATOM 1411 O O . PRO A 1 177 ? 32.903 -16.121 -2.980 1.00 65.00 177 PRO A O 1
ATOM 1414 N N . GLU A 1 178 ? 34.528 -15.662 -1.479 1.00 66.38 178 GLU A N 1
ATOM 1415 C CA . GLU A 1 178 ? 34.175 -16.668 -0.476 1.00 66.38 178 GLU A CA 1
ATOM 1416 C C . GLU A 1 178 ? 32.998 -16.247 0.420 1.00 66.38 178 GLU A C 1
ATOM 1418 O O . GLU A 1 178 ? 32.371 -17.104 1.039 1.00 66.38 178 GLU A O 1
ATOM 1423 N N . GLU A 1 179 ? 32.631 -14.960 0.437 1.00 69.50 179 GLU A N 1
ATOM 1424 C CA . GLU A 1 179 ? 31.605 -14.419 1.335 1.00 69.50 179 GLU A CA 1
ATOM 1425 C C . GLU A 1 179 ? 30.736 -13.374 0.607 1.00 69.50 179 GLU A C 1
ATOM 1427 O O . GLU A 1 179 ? 31.120 -12.209 0.518 1.00 69.50 179 GLU A O 1
ATOM 1432 N N . PRO A 1 180 ? 29.538 -13.727 0.089 1.00 79.06 180 PRO A N 1
ATOM 1433 C CA . PRO A 1 180 ? 28.633 -12.778 -0.572 1.00 79.06 180 PRO A CA 1
ATOM 1434 C C . PRO A 1 180 ? 27.890 -11.893 0.443 1.00 79.06 180 PRO A C 1
ATOM 1436 O O . PRO A 1 180 ? 26.690 -11.657 0.314 1.00 79.06 180 PRO A O 1
ATOM 1439 N N . CYS A 1 181 ? 28.579 -11.491 1.510 1.00 81.56 181 CYS A N 1
ATOM 1440 C CA . CYS A 1 181 ? 28.101 -10.717 2.650 1.00 81.56 181 CYS A CA 1
ATOM 1441 C C . CYS A 1 181 ? 26.886 -11.320 3.388 1.00 81.56 181 CYS A C 1
ATOM 1443 O O . CYS A 1 181 ? 26.551 -10.865 4.457 1.00 81.56 181 CYS A O 1
ATOM 1445 N N . GLY A 1 182 ? 26.249 -12.390 2.908 1.00 85.44 182 GLY A N 1
ATOM 1446 C CA . GLY A 1 182 ? 25.005 -12.953 3.451 1.00 85.44 182 GLY A CA 1
ATOM 1447 C C . GLY A 1 182 ? 23.866 -12.993 2.428 1.00 85.44 182 GLY A C 1
ATOM 1448 O O . GLY A 1 182 ? 22.809 -13.564 2.697 1.00 85.44 182 GLY A O 1
ATOM 1449 N N . TRP A 1 183 ? 24.083 -12.432 1.238 1.00 91.19 183 TRP A N 1
ATOM 1450 C CA . TRP A 1 183 ? 23.168 -12.538 0.112 1.00 91.19 183 TRP A CA 1
ATOM 1451 C C . TRP A 1 183 ? 23.177 -13.944 -0.485 1.00 91.19 183 TRP A C 1
ATOM 1453 O O . TRP A 1 183 ? 24.225 -14.550 -0.710 1.00 91.19 183 TRP A O 1
ATOM 1463 N N . MET A 1 184 ? 21.986 -14.451 -0.793 1.00 90.44 184 MET A N 1
ATOM 1464 C CA . MET A 1 184 ? 21.782 -15.758 -1.408 1.00 90.44 184 MET A CA 1
ATOM 1465 C C . MET A 1 184 ? 21.383 -15.599 -2.876 1.00 90.44 184 MET A C 1
ATOM 1467 O O . MET A 1 184 ? 20.438 -14.880 -3.196 1.00 90.44 184 MET A O 1
ATOM 1471 N N . TYR A 1 185 ? 22.060 -16.312 -3.775 1.00 90.25 185 TYR A N 1
ATOM 1472 C CA . TYR A 1 185 ? 21.737 -16.328 -5.201 1.00 90.25 185 TYR A CA 1
ATOM 1473 C C . TYR A 1 185 ? 22.030 -17.687 -5.844 1.00 90.25 185 TYR A C 1
ATOM 1475 O O . TYR A 1 185 ? 22.797 -18.507 -5.333 1.00 90.25 185 TYR A O 1
ATOM 1483 N N . ASP A 1 186 ? 21.399 -17.928 -6.992 1.00 86.25 186 ASP A N 1
ATOM 1484 C CA . ASP A 1 186 ? 21.662 -19.100 -7.824 1.00 86.25 186 ASP A CA 1
ATOM 1485 C C . ASP A 1 186 ? 22.940 -18.886 -8.651 1.00 86.25 186 ASP A C 1
ATOM 1487 O O . ASP A 1 186 ? 22.933 -18.140 -9.633 1.00 86.25 186 ASP A O 1
ATOM 1491 N N . HIS A 1 187 ? 24.027 -19.557 -8.260 1.00 81.00 187 HIS A N 1
ATOM 1492 C CA . HIS A 1 187 ? 25.349 -19.471 -8.895 1.00 81.00 187 HIS A CA 1
ATOM 1493 C C . HIS A 1 187 ? 25.357 -19.967 -10.350 1.00 81.00 187 HIS A C 1
ATOM 1495 O O . HIS A 1 187 ? 26.288 -19.672 -11.096 1.00 81.00 187 HIS A O 1
ATOM 1501 N N . ALA A 1 188 ? 24.338 -20.727 -10.772 1.00 81.06 188 ALA A N 1
ATOM 1502 C CA . ALA A 1 188 ? 24.202 -21.157 -12.161 1.00 81.06 188 ALA A CA 1
ATOM 1503 C C . ALA A 1 188 ? 23.622 -20.059 -13.067 1.00 81.06 188 ALA A C 1
ATOM 1505 O O . ALA A 1 188 ? 23.702 -20.173 -14.290 1.00 81.06 188 ALA A O 1
ATOM 1506 N N . LYS A 1 189 ? 23.014 -19.020 -12.481 1.00 86.12 189 LYS A N 1
ATOM 1507 C CA . LYS A 1 189 ? 22.332 -17.949 -13.216 1.00 86.12 189 LYS A CA 1
ATOM 1508 C C . LYS A 1 189 ? 22.992 -16.594 -13.023 1.00 86.12 189 LYS A C 1
ATOM 1510 O O . LYS A 1 189 ? 23.248 -15.904 -14.003 1.00 86.12 189 LYS A O 1
ATOM 1515 N N . TRP A 1 190 ? 23.257 -16.223 -11.774 1.00 82.81 190 TRP A N 1
ATOM 1516 C CA . TRP A 1 190 ? 24.047 -15.044 -11.450 1.00 82.81 190 TRP A CA 1
ATOM 1517 C C . TRP A 1 190 ? 25.524 -15.419 -11.511 1.00 82.81 190 TRP A C 1
ATOM 1519 O O . TRP A 1 190 ? 26.014 -16.214 -10.711 1.00 82.81 190 TRP A O 1
ATOM 1529 N N . LEU A 1 191 ? 26.215 -14.849 -12.490 1.00 83.56 191 LEU A N 1
ATOM 1530 C CA . LEU A 1 191 ? 27.638 -15.027 -12.720 1.00 83.56 191 LEU A CA 1
ATOM 1531 C C . LEU A 1 191 ? 28.383 -13.837 -12.128 1.00 83.56 191 LEU A C 1
ATOM 1533 O O . LEU A 1 191 ? 28.047 -12.688 -12.401 1.00 83.56 191 LEU A O 1
ATOM 1537 N N . ARG A 1 192 ? 29.426 -14.098 -11.347 1.00 78.62 192 ARG A N 1
ATOM 1538 C CA . ARG A 1 192 ? 30.316 -13.036 -10.878 1.00 78.62 192 ARG A CA 1
ATOM 1539 C C . ARG A 1 192 ? 31.245 -12.609 -12.011 1.00 78.62 192 ARG A C 1
ATOM 1541 O O . ARG A 1 192 ? 31.795 -13.468 -12.698 1.00 78.62 192 ARG A O 1
ATOM 1548 N N . SER A 1 193 ? 31.386 -11.308 -12.227 1.00 75.88 193 SER A N 1
ATOM 1549 C CA . SER A 1 193 ? 32.241 -10.737 -13.272 1.00 75.88 193 SER A CA 1
ATOM 1550 C C . SER A 1 193 ? 33.136 -9.648 -12.687 1.00 75.88 193 SER A C 1
ATOM 1552 O O . SER A 1 193 ? 32.701 -8.902 -11.816 1.00 75.88 193 SER A O 1
ATOM 1554 N N . THR A 1 194 ? 34.376 -9.564 -13.169 1.00 75.44 194 THR A N 1
ATOM 1555 C CA . THR A 1 194 ? 35.328 -8.517 -12.787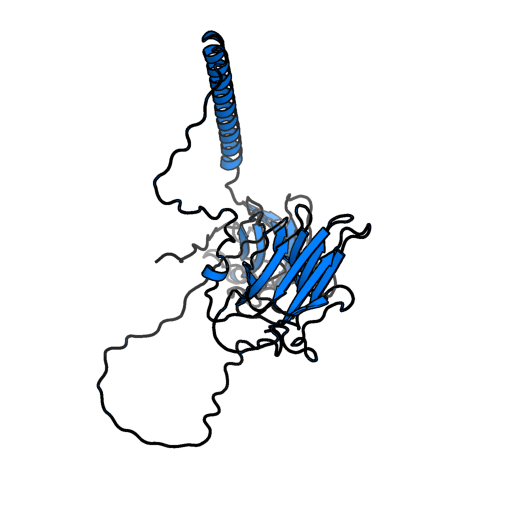 1.00 75.44 194 THR A CA 1
ATOM 1556 C C . THR A 1 194 ? 35.140 -7.280 -13.656 1.00 75.44 194 THR A C 1
ATOM 1558 O O . THR A 1 194 ? 34.887 -7.374 -14.862 1.00 75.44 194 THR A O 1
ATOM 1561 N N . TRP A 1 195 ? 35.275 -6.102 -13.053 1.00 62.00 195 TRP A N 1
ATOM 1562 C CA . TRP A 1 195 ? 35.240 -4.841 -13.786 1.00 62.00 195 TRP A CA 1
ATOM 1563 C C . TRP A 1 195 ? 36.412 -4.757 -14.787 1.00 62.00 195 TRP A C 1
ATOM 1565 O O . TRP A 1 195 ? 37.567 -4.948 -14.397 1.00 62.00 195 TRP A O 1
ATOM 1575 N N . PRO A 1 196 ? 36.176 -4.417 -16.071 1.00 57.28 196 PRO A N 1
ATOM 1576 C CA . PRO A 1 196 ? 37.251 -3.951 -16.936 1.00 57.28 196 PRO A CA 1
ATOM 1577 C C . PRO A 1 196 ? 37.736 -2.614 -16.366 1.00 57.28 196 PRO A C 1
ATOM 1579 O O . PRO A 1 196 ? 36.921 -1.726 -16.129 1.00 57.28 196 PRO A O 1
ATOM 1582 N N . GLY A 1 197 ? 39.040 -2.470 -16.113 1.00 47.91 197 GLY A N 1
ATOM 1583 C CA . GLY A 1 197 ? 39.641 -1.396 -15.302 1.00 47.91 197 GLY A CA 1
ATOM 1584 C C . GLY A 1 197 ? 39.446 0.069 -15.745 1.00 47.91 197 GLY A C 1
ATOM 1585 O O . GLY A 1 197 ? 40.222 0.917 -15.322 1.00 47.91 197 GLY A O 1
ATOM 1586 N N . SER A 1 198 ? 38.460 0.401 -16.585 1.00 48.06 198 SER A N 1
ATOM 1587 C CA . SER A 1 198 ? 38.211 1.751 -17.109 1.00 48.06 198 SER A CA 1
ATOM 1588 C C . SER A 1 198 ? 36.750 2.231 -17.076 1.00 48.06 198 SER A C 1
ATOM 1590 O O . SER A 1 198 ? 36.471 3.268 -17.669 1.00 48.06 198 SER A O 1
ATOM 1592 N N . SER A 1 199 ? 35.807 1.519 -16.448 1.00 49.22 199 SER A N 1
ATOM 1593 C CA . SER A 1 199 ? 34.372 1.883 -16.495 1.00 49.22 199 SER A CA 1
ATOM 1594 C C . SER A 1 199 ? 33.668 1.968 -15.135 1.00 49.22 199 SER A C 1
ATOM 1596 O O . SER A 1 199 ? 32.446 1.912 -15.093 1.00 49.22 199 SER A O 1
ATOM 1598 N N . SER A 1 200 ? 34.406 2.119 -14.031 1.00 49.97 200 SER A N 1
ATOM 1599 C CA . SER A 1 200 ? 33.815 2.311 -12.696 1.00 49.97 200 SER A CA 1
ATOM 1600 C C . SER A 1 200 ? 33.274 3.744 -12.508 1.00 49.97 200 SER A C 1
ATOM 1602 O O . SER A 1 200 ? 34.001 4.695 -12.806 1.00 49.97 200 SER A O 1
ATOM 1604 N N . PRO A 1 201 ? 32.057 3.934 -11.959 1.00 54.12 201 PRO A N 1
ATOM 1605 C CA . PRO A 1 201 ? 31.504 5.252 -11.616 1.00 54.12 201 PRO A CA 1
ATOM 1606 C C . PRO A 1 201 ? 32.222 5.985 -10.474 1.0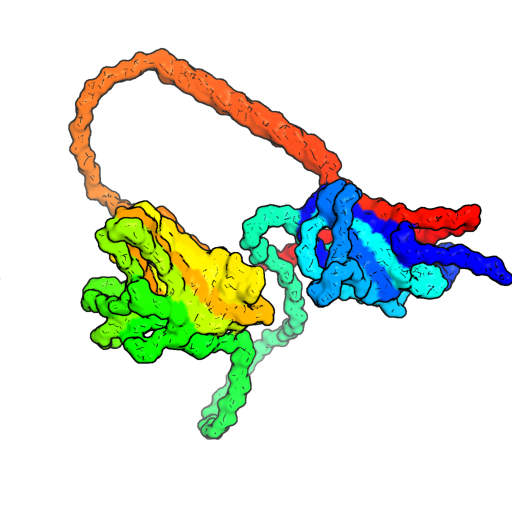0 54.12 201 PRO A C 1
ATOM 1608 O O . PRO A 1 201 ? 32.025 7.186 -10.316 1.00 54.12 201 PRO A O 1
ATOM 1611 N N . ASN A 1 202 ? 33.045 5.290 -9.677 1.00 52.00 202 ASN A N 1
ATOM 1612 C CA . ASN A 1 202 ? 33.736 5.868 -8.523 1.00 52.00 202 ASN A CA 1
ATOM 1613 C C . ASN A 1 202 ? 35.255 5.691 -8.644 1.00 52.00 202 ASN A C 1
ATOM 1615 O O . ASN A 1 202 ? 35.841 4.724 -8.153 1.00 52.00 202 ASN A O 1
ATOM 1619 N N . ASP A 1 203 ? 35.901 6.673 -9.271 1.00 49.59 203 ASP A N 1
ATOM 1620 C CA . ASP A 1 203 ? 37.342 6.891 -9.170 1.00 49.59 203 ASP A CA 1
ATOM 1621 C C . ASP A 1 203 ? 37.655 7.530 -7.812 1.00 49.59 203 ASP A C 1
ATOM 1623 O O . ASP A 1 203 ? 37.602 8.751 -7.659 1.00 49.59 203 ASP A O 1
ATOM 1627 N N . ARG A 1 204 ? 37.895 6.693 -6.797 1.00 49.09 204 ARG A N 1
ATOM 1628 C CA . ARG A 1 204 ? 38.855 6.945 -5.711 1.00 49.09 204 ARG A CA 1
ATOM 1629 C C . ARG A 1 204 ? 38.891 5.764 -4.748 1.00 49.09 204 ARG A C 1
ATOM 1631 O O . ARG A 1 204 ? 37.879 5.359 -4.183 1.00 49.09 204 ARG A O 1
ATOM 1638 N N . THR A 1 205 ? 40.122 5.342 -4.475 1.00 43.53 205 THR A N 1
ATOM 1639 C CA . THR A 1 205 ? 40.567 4.420 -3.419 1.00 43.53 205 THR A CA 1
ATOM 1640 C C . THR A 1 205 ? 40.277 2.927 -3.645 1.00 43.53 205 THR A C 1
ATOM 1642 O O . THR A 1 205 ? 39.135 2.488 -3.653 1.00 43.53 205 THR A O 1
ATOM 1645 N N . PHE A 1 206 ? 41.376 2.170 -3.725 1.00 38.94 206 PHE A N 1
ATOM 1646 C CA . PHE A 1 206 ? 41.550 0.708 -3.740 1.00 38.94 206 PHE A CA 1
ATOM 1647 C C . PHE A 1 206 ? 41.624 0.006 -5.115 1.00 38.94 206 PHE A C 1
ATOM 1649 O O . PHE A 1 206 ? 40.710 0.174 -5.928 1.00 38.94 206 PHE A O 1
ATOM 1656 N N . PRO A 1 207 ? 42.728 -0.738 -5.377 1.00 49.94 207 PRO A N 1
ATOM 1657 C CA . PRO A 1 207 ? 43.027 -1.355 -6.663 1.00 49.94 207 PRO A CA 1
ATOM 1658 C C . PRO A 1 207 ? 42.523 -2.804 -6.749 1.00 49.94 207 PRO A C 1
ATOM 1660 O O . PRO A 1 207 ? 42.410 -3.479 -5.732 1.00 49.94 207 PRO A O 1
ATOM 1663 N N . ASP A 1 208 ? 42.321 -3.231 -7.995 1.00 47.00 208 ASP A N 1
ATOM 1664 C CA . ASP A 1 208 ? 42.360 -4.602 -8.515 1.00 47.00 208 ASP A CA 1
ATOM 1665 C C . ASP A 1 208 ? 41.333 -5.607 -7.949 1.00 47.00 208 ASP A C 1
ATOM 1667 O O . ASP A 1 208 ? 41.363 -5.992 -6.788 1.00 47.00 208 ASP A O 1
ATOM 1671 N N . ASP A 1 209 ? 40.446 -6.066 -8.838 1.00 55.56 209 ASP A N 1
ATOM 1672 C CA . ASP A 1 209 ? 39.377 -7.058 -8.627 1.00 55.56 209 ASP A CA 1
ATOM 1673 C C . ASP A 1 209 ? 38.099 -6.560 -7.943 1.00 55.56 209 ASP A C 1
ATOM 1675 O O . ASP A 1 209 ? 37.521 -7.236 -7.092 1.00 55.56 209 ASP A O 1
ATOM 1679 N N . ARG A 1 210 ? 37.575 -5.418 -8.410 1.00 68.50 210 ARG A N 1
ATOM 1680 C CA . ARG A 1 210 ? 36.157 -5.119 -8.180 1.00 68.50 210 ARG A CA 1
ATOM 1681 C C . ARG A 1 210 ? 35.305 -6.166 -8.891 1.00 68.50 210 ARG A C 1
ATOM 1683 O O . ARG A 1 210 ? 35.522 -6.425 -10.084 1.00 68.50 210 ARG A O 1
ATOM 1690 N N . ASN A 1 211 ? 34.340 -6.744 -8.191 1.00 82.06 211 ASN A N 1
ATOM 1691 C CA . ASN A 1 211 ? 33.458 -7.780 -8.718 1.00 82.06 211 ASN A CA 1
ATOM 1692 C C . ASN A 1 211 ? 32.000 -7.344 -8.632 1.00 82.06 211 ASN A C 1
ATOM 1694 O O . ASN A 1 211 ? 31.575 -6.805 -7.629 1.00 82.06 211 ASN A O 1
ATOM 1698 N N . PHE A 1 212 ? 31.208 -7.697 -9.637 1.00 87.44 212 PHE A N 1
ATOM 1699 C CA . PHE A 1 212 ? 29.764 -7.481 -9.632 1.00 87.44 212 PHE A CA 1
ATOM 1700 C C . PHE A 1 212 ? 29.021 -8.770 -9.982 1.00 87.44 212 PHE A C 1
ATOM 1702 O O . PHE A 1 212 ? 29.593 -9.726 -10.525 1.00 87.44 212 PHE A O 1
ATOM 1709 N N . LEU A 1 213 ? 27.720 -8.807 -9.691 1.00 90.56 213 LEU A N 1
ATOM 1710 C CA . LEU A 1 213 ? 26.854 -9.906 -10.107 1.00 90.56 213 LEU A CA 1
ATOM 1711 C C . LEU A 1 213 ? 26.198 -9.588 -11.446 1.00 90.56 213 LEU A C 1
ATOM 1713 O O . LEU A 1 213 ? 25.595 -8.535 -11.625 1.00 90.56 213 LEU A O 1
ATOM 1717 N N . ARG A 1 214 ? 26.282 -10.536 -12.379 1.00 90.81 214 ARG A N 1
ATOM 1718 C CA . ARG A 1 214 ? 25.816 -10.413 -13.759 1.00 90.81 214 ARG A CA 1
ATOM 1719 C C . ARG A 1 214 ? 24.873 -11.553 -14.125 1.00 90.81 214 ARG A C 1
ATOM 1721 O O . ARG A 1 214 ? 25.209 -12.725 -13.985 1.00 90.81 214 ARG A O 1
ATOM 1728 N N . LEU A 1 215 ? 23.714 -11.221 -14.670 1.00 91.06 215 LEU A N 1
ATOM 1729 C CA . LEU A 1 215 ? 22.798 -12.146 -15.323 1.00 91.06 215 LEU A CA 1
ATOM 1730 C C . LEU A 1 215 ? 22.862 -11.890 -16.827 1.00 91.06 215 LEU A C 1
ATOM 1732 O O . LEU A 1 215 ? 22.513 -10.803 -17.277 1.00 91.06 215 LEU A O 1
ATOM 1736 N N . GLN A 1 216 ? 23.279 -12.883 -17.610 1.00 90.12 216 GLN A N 1
ATOM 1737 C CA . GLN A 1 216 ? 23.451 -12.731 -19.055 1.00 90.12 216 GLN A CA 1
ATOM 1738 C C . GLN A 1 216 ? 22.613 -13.747 -19.834 1.00 90.12 216 GLN A C 1
ATOM 1740 O O . GLN A 1 216 ? 22.521 -14.920 -19.475 1.00 90.12 216 GLN A O 1
ATOM 1745 N N . SER A 1 217 ? 22.038 -13.297 -20.948 1.00 87.44 217 SER A N 1
ATOM 1746 C CA . SER A 1 217 ? 21.442 -14.143 -21.980 1.00 87.44 217 SER A CA 1
ATOM 1747 C C . SER A 1 217 ? 22.089 -13.838 -23.328 1.00 87.44 217 SER A C 1
ATOM 1749 O O . SER A 1 217 ? 22.162 -12.687 -23.748 1.00 87.44 217 SER A O 1
ATOM 1751 N N . ASP A 1 218 ? 22.498 -14.876 -24.047 1.00 83.31 218 ASP A N 1
ATOM 1752 C CA . ASP A 1 218 ? 23.060 -14.834 -25.403 1.00 83.31 218 ASP A CA 1
ATOM 1753 C C . ASP A 1 218 ? 21.984 -14.986 -26.500 1.00 83.31 218 ASP A C 1
ATOM 1755 O O . ASP A 1 218 ? 22.300 -15.239 -27.661 1.00 83.31 218 ASP A O 1
ATOM 1759 N N . GLY A 1 219 ? 20.694 -14.846 -26.161 1.00 71.81 219 GLY A N 1
ATOM 1760 C CA . GLY A 1 219 ? 19.593 -15.031 -27.117 1.00 71.81 219 GLY A CA 1
ATOM 1761 C C . GLY A 1 219 ? 19.107 -16.476 -27.247 1.00 71.81 219 GLY A C 1
ATOM 1762 O O . GLY A 1 219 ? 18.430 -16.822 -28.220 1.00 71.81 219 GLY A O 1
ATOM 1763 N N . ARG A 1 220 ? 19.413 -17.334 -26.265 1.00 66.94 220 ARG A N 1
ATOM 1764 C CA . ARG A 1 220 ? 18.878 -18.703 -26.179 1.00 66.94 220 ARG A CA 1
ATOM 1765 C C . ARG A 1 220 ? 17.344 -18.737 -26.186 1.00 66.94 220 ARG A C 1
ATOM 1767 O O . ARG A 1 220 ? 16.654 -17.796 -25.792 1.00 66.94 220 ARG A O 1
ATOM 1774 N N . ARG A 1 221 ? 16.787 -19.875 -26.632 1.00 64.19 221 ARG A N 1
ATOM 1775 C CA . ARG A 1 221 ? 15.326 -20.126 -26.673 1.00 64.19 221 ARG A CA 1
ATOM 1776 C C . ARG A 1 221 ? 14.670 -20.059 -25.287 1.00 64.19 221 ARG A C 1
ATOM 1778 O O . ARG A 1 221 ? 13.467 -19.820 -25.190 1.00 64.19 221 ARG A O 1
ATOM 1785 N N . GLU A 1 222 ? 15.451 -20.258 -24.233 1.00 73.12 222 GLU A N 1
ATOM 1786 C CA . GLU A 1 222 ? 15.025 -20.138 -22.844 1.00 73.12 222 GLU A CA 1
ATOM 1787 C C . GLU A 1 222 ? 15.391 -18.747 -22.319 1.00 73.12 222 GLU A C 1
ATOM 1789 O O . GLU A 1 222 ? 16.509 -18.279 -22.506 1.00 73.12 222 GLU A O 1
ATOM 1794 N N . GLY A 1 223 ? 14.417 -18.062 -21.720 1.00 80.50 223 GLY A N 1
ATOM 1795 C CA . GLY A 1 223 ? 14.643 -16.773 -21.069 1.00 80.50 223 GLY A CA 1
ATOM 1796 C C . GLY A 1 223 ? 15.353 -16.972 -19.736 1.00 80.50 223 GLY A C 1
ATOM 1797 O O . GLY A 1 223 ? 15.248 -18.042 -19.136 1.00 80.50 223 GLY A O 1
ATOM 1798 N N . GLN A 1 224 ? 16.040 -15.937 -19.266 1.00 87.94 224 GLN A N 1
ATOM 1799 C CA . GLN A 1 224 ? 16.723 -15.962 -17.979 1.00 87.94 224 GLN A CA 1
ATOM 1800 C C . GLN A 1 224 ? 15.832 -15.363 -16.894 1.00 87.94 224 GLN A C 1
ATOM 1802 O O . GLN A 1 224 ? 15.180 -14.340 -17.099 1.00 87.94 224 GLN A O 1
ATOM 1807 N N . TYR A 1 225 ? 15.804 -16.024 -15.742 1.00 91.25 225 TYR A N 1
ATOM 1808 C CA . TYR A 1 225 ? 15.133 -15.549 -14.535 1.00 91.25 225 TYR A CA 1
ATOM 1809 C C . TYR A 1 225 ? 15.966 -15.953 -13.329 1.00 91.25 225 TYR A C 1
ATOM 1811 O O . TYR A 1 225 ? 16.149 -17.154 -13.098 1.00 91.25 225 TYR A O 1
ATOM 1819 N N . ALA A 1 226 ? 16.444 -14.981 -12.563 1.00 92.94 226 ALA A N 1
ATOM 1820 C CA . ALA A 1 226 ? 17.284 -15.221 -11.399 1.00 92.94 226 ALA A CA 1
ATOM 1821 C C . ALA A 1 226 ? 16.877 -14.319 -10.232 1.00 92.94 226 ALA A C 1
ATOM 1823 O O . ALA A 1 226 ? 16.430 -13.192 -10.436 1.00 92.94 226 ALA A O 1
ATOM 1824 N N . ARG A 1 227 ? 17.039 -14.832 -9.008 1.00 94.56 227 ARG A N 1
ATOM 1825 C CA . ARG A 1 227 ? 16.715 -14.134 -7.759 1.00 94.56 227 ARG A CA 1
ATOM 1826 C C . ARG A 1 227 ? 17.989 -13.952 -6.939 1.00 94.56 227 ARG A C 1
ATOM 1828 O O . ARG A 1 227 ? 18.785 -14.887 -6.848 1.00 94.56 227 ARG A O 1
ATOM 1835 N N . LEU A 1 228 ? 18.158 -12.766 -6.376 1.00 95.12 228 LEU A N 1
ATOM 1836 C CA . LEU A 1 228 ? 19.203 -12.399 -5.425 1.00 95.12 228 LEU A CA 1
ATOM 1837 C C . LEU A 1 228 ? 18.500 -11.940 -4.141 1.00 95.12 228 LEU A C 1
ATOM 1839 O O . LEU A 1 228 ? 17.727 -10.988 -4.173 1.00 95.12 228 LEU A O 1
ATOM 1843 N N . ILE A 1 229 ? 18.703 -12.668 -3.045 1.00 94.81 229 ILE A N 1
ATOM 1844 C CA . ILE A 1 229 ? 17.904 -12.589 -1.815 1.00 94.81 229 ILE A CA 1
ATOM 1845 C C . ILE A 1 229 ? 18.782 -12.070 -0.674 1.00 94.81 229 ILE A C 1
ATOM 1847 O O . ILE A 1 229 ? 19.855 -12.621 -0.430 1.00 94.81 229 ILE A O 1
ATOM 1851 N N . SER A 1 230 ? 18.326 -11.036 0.030 1.00 94.56 230 SER A N 1
ATOM 1852 C CA . SER A 1 230 ? 19.049 -10.439 1.155 1.00 94.56 230 SER A CA 1
ATOM 1853 C C . SER A 1 230 ? 18.980 -11.294 2.430 1.00 94.56 230 SER A C 1
ATOM 1855 O O . SER A 1 230 ? 18.048 -12.090 2.600 1.00 94.56 230 SER A O 1
ATOM 1857 N N . PRO A 1 231 ? 19.878 -11.060 3.403 1.00 91.94 231 PRO A N 1
ATOM 1858 C CA . PRO A 1 231 ? 19.637 -11.442 4.794 1.00 91.94 231 PRO A CA 1
ATOM 1859 C C . PRO A 1 231 ? 18.291 -10.894 5.322 1.00 91.94 231 PRO A C 1
ATOM 1861 O O . PRO A 1 231 ? 17.786 -9.906 4.772 1.00 91.94 231 PRO A O 1
ATOM 1864 N N . PRO A 1 232 ? 17.701 -11.498 6.372 1.00 90.50 232 PRO A N 1
ATOM 1865 C CA . PRO A 1 232 ? 16.493 -10.980 7.017 1.00 90.50 232 PRO A CA 1
ATOM 1866 C C . PRO A 1 232 ? 16.693 -9.559 7.558 1.00 90.50 232 PRO A C 1
ATOM 1868 O O . PRO A 1 232 ? 17.681 -9.276 8.230 1.00 90.50 232 PRO A O 1
ATOM 1871 N N . VAL A 1 233 ? 15.741 -8.675 7.269 1.00 89.19 233 VAL A N 1
ATOM 1872 C CA . VAL A 1 233 ? 15.706 -7.267 7.678 1.00 89.19 233 VAL A CA 1
ATOM 1873 C C . VAL A 1 233 ? 14.554 -7.052 8.654 1.00 89.19 233 VAL A C 1
ATOM 1875 O O . VAL A 1 233 ? 13.422 -7.443 8.371 1.00 89.19 233 VAL A O 1
ATOM 1878 N N . HIS A 1 234 ? 14.825 -6.388 9.780 1.00 87.75 234 HIS A N 1
ATOM 1879 C CA . HIS A 1 234 ? 13.821 -6.013 10.776 1.00 87.75 234 HIS A CA 1
ATOM 1880 C C . HIS A 1 234 ? 13.880 -4.509 11.067 1.00 87.75 234 HIS A C 1
ATOM 1882 O O . HIS A 1 234 ? 14.825 -4.024 11.682 1.00 87.75 234 HIS A O 1
ATOM 1888 N N . LEU A 1 235 ? 12.857 -3.768 10.629 1.00 83.38 235 LEU A N 1
ATOM 1889 C CA . LEU A 1 235 ? 12.775 -2.309 10.779 1.00 83.38 235 LEU A CA 1
ATOM 1890 C C . LEU A 1 235 ? 11.445 -1.908 11.440 1.00 83.38 235 LEU A C 1
ATOM 1892 O O . LEU A 1 235 ? 10.540 -1.436 10.757 1.00 83.38 235 LEU A O 1
ATOM 1896 N N . PRO A 1 236 ? 11.276 -2.081 12.760 1.00 71.25 236 PRO A N 1
ATOM 1897 C CA . PRO A 1 236 ? 9.988 -1.860 13.425 1.00 71.25 236 PRO A CA 1
ATOM 1898 C C . PRO A 1 236 ? 9.625 -0.377 13.612 1.00 71.25 236 PRO A C 1
ATOM 1900 O O . PRO A 1 236 ? 8.476 -0.055 13.896 1.00 71.25 236 PRO A O 1
ATOM 1903 N N . ARG A 1 237 ? 10.593 0.542 13.491 1.00 71.81 237 ARG A N 1
ATOM 1904 C CA . ARG A 1 237 ? 10.407 1.960 13.850 1.00 71.81 237 ARG A CA 1
ATOM 1905 C C . ARG A 1 237 ? 10.288 2.869 12.636 1.00 71.81 237 ARG A C 1
ATOM 1907 O O . ARG A 1 237 ? 9.246 3.489 12.437 1.00 71.81 237 ARG A O 1
ATOM 1914 N N . SER A 1 238 ? 11.341 2.943 11.830 1.00 75.06 238 SER A N 1
ATOM 1915 C CA . SER A 1 238 ? 11.448 3.880 10.712 1.00 75.06 238 SER A CA 1
ATOM 1916 C C . SER A 1 238 ? 11.831 3.170 9.413 1.00 75.06 238 SER A C 1
ATOM 1918 O O . SER A 1 238 ? 12.551 2.169 9.442 1.00 75.06 238 SER A O 1
ATOM 1920 N N . PRO A 1 239 ? 11.342 3.665 8.261 1.00 84.88 239 PRO A N 1
ATOM 1921 C CA . PRO A 1 239 ? 11.869 3.246 6.977 1.00 84.88 239 PRO A CA 1
ATOM 1922 C C . PRO A 1 239 ? 13.291 3.787 6.783 1.00 84.88 239 PRO A C 1
ATOM 1924 O O . PRO A 1 239 ? 13.647 4.832 7.328 1.00 84.88 239 PRO A O 1
ATOM 1927 N N . VAL A 1 240 ? 14.087 3.088 5.979 1.00 86.38 240 VAL A N 1
ATOM 1928 C CA . VAL A 1 240 ? 15.471 3.474 5.649 1.00 86.38 240 VAL A CA 1
ATOM 1929 C C . VAL A 1 240 ? 15.684 3.453 4.141 1.00 86.38 240 VAL A C 1
ATOM 1931 O O . VAL A 1 240 ? 14.953 2.777 3.412 1.00 86.38 240 VAL A O 1
ATOM 1934 N N . CYS A 1 241 ? 16.685 4.189 3.663 1.00 87.94 241 CYS A N 1
ATOM 1935 C CA . CYS A 1 241 ? 17.041 4.183 2.252 1.00 87.94 241 CYS A CA 1
ATOM 1936 C C . CYS A 1 241 ? 18.059 3.080 1.954 1.00 87.94 241 CYS A C 1
ATOM 1938 O O . CYS A 1 241 ? 19.097 2.988 2.606 1.00 87.94 241 CYS A O 1
ATOM 1940 N N . MET A 1 242 ? 17.783 2.259 0.947 1.00 90.75 242 MET A N 1
ATOM 1941 C CA . MET A 1 242 ? 18.749 1.336 0.363 1.00 90.75 242 MET A CA 1
ATOM 1942 C C . MET A 1 242 ? 19.227 1.884 -0.977 1.00 90.75 242 MET A C 1
ATOM 1944 O O . MET A 1 242 ? 18.412 2.244 -1.827 1.00 90.75 242 MET A O 1
ATOM 1948 N N . GLU A 1 243 ? 20.537 1.894 -1.177 1.00 90.50 243 GLU A N 1
ATOM 1949 C CA . GLU A 1 243 ? 21.199 2.269 -2.422 1.00 90.50 243 GLU A CA 1
ATOM 1950 C C . GLU A 1 243 ? 21.887 1.051 -3.042 1.00 90.50 243 GLU A C 1
ATOM 1952 O O . GLU A 1 243 ? 22.318 0.145 -2.330 1.00 90.50 243 GLU A O 1
ATOM 1957 N N . PHE A 1 244 ? 21.972 1.021 -4.368 1.00 91.56 244 PHE A N 1
ATOM 1958 C CA . PHE A 1 244 ? 22.714 0.014 -5.127 1.00 91.56 244 PHE A CA 1
ATOM 1959 C C . PHE A 1 244 ? 23.085 0.559 -6.506 1.00 91.56 244 PHE A C 1
ATOM 1961 O O . PHE A 1 244 ? 22.488 1.527 -6.985 1.00 91.56 244 PHE A O 1
ATOM 1968 N N . GLN A 1 245 ? 24.043 -0.075 -7.171 1.00 89.81 245 GLN A N 1
ATOM 1969 C CA . GLN A 1 245 ? 24.387 0.202 -8.560 1.00 89.81 245 GLN A CA 1
ATOM 1970 C C . GLN A 1 245 ? 23.845 -0.892 -9.474 1.00 89.81 245 GLN A C 1
ATOM 1972 O O . GLN A 1 245 ? 23.811 -2.067 -9.110 1.00 89.81 245 GLN A O 1
ATOM 1977 N N . TYR A 1 246 ? 23.390 -0.512 -10.666 1.00 91.31 246 TYR A N 1
ATOM 1978 C CA . TYR A 1 246 ? 22.894 -1.461 -11.654 1.00 91.31 246 TYR A CA 1
ATOM 1979 C C . TYR A 1 246 ? 23.213 -1.037 -13.087 1.00 91.31 246 TYR A C 1
ATOM 1981 O O . TYR A 1 246 ? 23.351 0.147 -13.394 1.00 91.31 246 TYR A O 1
ATOM 1989 N N . GLN A 1 247 ? 23.240 -2.021 -13.978 1.00 89.56 247 GLN A N 1
ATOM 1990 C CA . GLN A 1 247 ? 23.289 -1.847 -15.427 1.00 89.56 247 GLN A CA 1
ATOM 1991 C C . GLN A 1 247 ? 22.280 -2.819 -16.048 1.00 89.56 247 GLN A C 1
ATOM 1993 O O . GLN A 1 247 ? 22.111 -3.935 -15.555 1.00 89.56 247 GLN A O 1
ATOM 1998 N N . ALA A 1 248 ? 21.572 -2.412 -17.100 1.00 90.56 248 ALA A N 1
ATOM 1999 C CA . ALA A 1 248 ? 20.599 -3.280 -17.759 1.00 90.56 248 ALA A CA 1
ATOM 2000 C C . ALA A 1 248 ? 20.529 -2.985 -19.257 1.00 90.56 248 ALA A C 1
ATOM 2002 O O . ALA A 1 248 ? 20.053 -1.925 -19.658 1.00 90.56 248 ALA A O 1
ATOM 2003 N N . THR A 1 249 ? 20.964 -3.941 -20.073 1.00 88.25 249 THR A N 1
ATOM 2004 C CA . THR A 1 249 ? 21.113 -3.804 -21.529 1.00 88.25 249 THR A CA 1
ATOM 2005 C C . THR A 1 249 ? 20.445 -4.983 -22.232 1.00 88.25 249 THR A C 1
ATOM 2007 O O . THR A 1 249 ? 20.332 -6.073 -21.669 1.00 88.25 249 THR A O 1
ATOM 2010 N N . GLY A 1 250 ? 19.961 -4.802 -23.463 1.00 81.12 250 GLY A N 1
ATOM 2011 C CA . GLY A 1 250 ? 19.344 -5.902 -24.229 1.00 81.12 250 GLY A CA 1
ATOM 2012 C C . GLY A 1 250 ? 17.981 -5.588 -24.840 1.00 81.12 250 GLY A C 1
ATOM 2013 O O . GLY A 1 250 ? 17.211 -6.496 -25.171 1.00 81.12 250 GLY A O 1
ATOM 2014 N N . GLY A 1 251 ? 17.660 -4.306 -25.012 1.00 77.94 251 GLY A N 1
ATOM 2015 C CA . GLY A 1 251 ? 16.432 -3.871 -25.659 1.00 77.94 251 GLY A CA 1
ATOM 2016 C C . GLY A 1 251 ? 15.167 -4.173 -24.850 1.00 77.94 251 GLY A C 1
ATOM 2017 O O . GLY A 1 251 ? 15.127 -4.197 -23.619 1.00 77.94 251 GLY A O 1
ATOM 2018 N N . ARG A 1 252 ? 14.062 -4.396 -25.568 1.00 78.44 252 ARG A N 1
ATOM 2019 C CA . ARG A 1 252 ? 12.762 -4.669 -24.939 1.00 78.44 252 ARG A CA 1
ATOM 2020 C C . ARG A 1 252 ? 12.826 -5.981 -24.153 1.00 78.44 252 ARG A C 1
ATOM 2022 O O . ARG A 1 252 ? 13.327 -6.979 -24.657 1.00 78.44 252 ARG A O 1
ATOM 2029 N N . GLY A 1 253 ? 12.179 -6.043 -22.987 1.00 80.56 253 GLY A N 1
ATOM 2030 C CA . GLY A 1 253 ? 11.969 -7.274 -22.197 1.00 80.56 253 GLY A CA 1
ATOM 2031 C C . GLY A 1 253 ? 13.135 -7.739 -21.330 1.00 80.56 253 GLY A C 1
ATOM 2032 O O . GLY A 1 253 ? 13.129 -8.895 -20.907 1.00 80.56 253 GLY A O 1
ATOM 2033 N N . VAL A 1 254 ? 14.084 -6.848 -21.071 1.00 89.62 254 VAL A N 1
ATOM 2034 C CA . VAL A 1 254 ? 14.931 -6.882 -19.878 1.00 89.62 254 VAL A CA 1
ATOM 2035 C C . VAL A 1 254 ? 14.171 -6.180 -18.749 1.00 89.62 254 VAL A C 1
ATOM 2037 O O . VAL A 1 254 ? 13.502 -5.170 -18.989 1.00 89.62 254 VAL A O 1
ATOM 2040 N N . ALA A 1 255 ? 14.188 -6.742 -17.545 1.00 91.19 255 ALA A N 1
ATOM 2041 C CA . ALA A 1 255 ? 13.611 -6.123 -16.358 1.00 91.19 255 ALA A CA 1
ATOM 2042 C C . ALA A 1 255 ? 14.383 -6.545 -15.106 1.00 91.19 255 ALA A C 1
ATOM 2044 O O . ALA A 1 255 ? 14.698 -7.721 -14.940 1.00 91.19 255 ALA A O 1
ATOM 2045 N N . LEU A 1 256 ? 14.634 -5.590 -14.217 1.00 93.50 256 LEU A N 1
ATOM 2046 C CA . LEU A 1 256 ? 15.153 -5.820 -12.872 1.00 93.50 256 LEU A CA 1
ATOM 2047 C C . LEU A 1 256 ? 14.151 -5.221 -11.889 1.00 93.50 256 LEU A C 1
ATOM 2049 O O . LEU A 1 256 ? 13.744 -4.068 -12.048 1.00 93.50 256 LEU A O 1
ATOM 2053 N N . GLN A 1 257 ? 13.734 -6.001 -10.897 1.00 93.75 257 GLN A N 1
ATOM 2054 C CA . GLN A 1 257 ? 12.764 -5.563 -9.897 1.00 93.75 257 GLN A CA 1
ATOM 2055 C C . GLN A 1 257 ? 13.213 -5.894 -8.478 1.00 93.75 257 GLN A C 1
ATOM 2057 O O . GLN A 1 257 ? 13.727 -6.977 -8.230 1.00 93.75 257 GLN A O 1
ATOM 2062 N N . GLY A 1 258 ? 13.002 -4.955 -7.557 1.00 92.00 258 GLY A N 1
ATOM 2063 C CA . GLY A 1 258 ? 13.206 -5.130 -6.123 1.00 92.00 258 GLY A CA 1
ATOM 2064 C C . GLY A 1 258 ? 11.868 -5.379 -5.435 1.00 92.00 258 GLY A C 1
ATOM 2065 O O . GLY A 1 258 ? 10.954 -4.552 -5.518 1.00 92.00 258 GLY A O 1
ATOM 2066 N N . VAL A 1 259 ? 11.743 -6.518 -4.763 1.00 92.19 259 VAL A N 1
ATOM 2067 C CA . VAL A 1 259 ? 10.525 -6.977 -4.089 1.00 92.19 259 VAL A CA 1
ATOM 2068 C C . VAL A 1 259 ? 10.821 -7.195 -2.610 1.00 92.19 259 VAL A C 1
ATOM 2070 O O . VAL A 1 259 ? 11.855 -7.745 -2.250 1.00 92.19 259 VAL A O 1
ATOM 2073 N N . ARG A 1 260 ? 9.900 -6.781 -1.742 1.00 92.88 260 ARG A N 1
ATOM 2074 C CA . ARG A 1 260 ? 9.892 -7.147 -0.326 1.00 92.88 260 ARG A CA 1
ATOM 2075 C C . ARG A 1 260 ? 9.075 -8.415 -0.144 1.00 92.88 260 ARG A C 1
ATOM 2077 O O . ARG A 1 260 ? 7.873 -8.378 -0.404 1.00 92.88 260 ARG A O 1
ATOM 2084 N N . GLU A 1 261 ? 9.682 -9.477 0.362 1.00 92.25 261 GLU A N 1
ATOM 2085 C CA . GLU A 1 261 ? 8.995 -10.713 0.735 1.00 92.25 261 GLU A CA 1
ATOM 2086 C C . GLU A 1 261 ? 8.963 -10.876 2.256 1.00 92.25 261 GLU A C 1
ATOM 2088 O O . GLU A 1 261 ? 9.995 -10.934 2.918 1.00 92.25 261 GLU A O 1
ATOM 2093 N N . ALA A 1 262 ? 7.754 -10.941 2.804 1.00 88.19 262 ALA A N 1
ATOM 2094 C CA . ALA A 1 262 ? 7.457 -11.278 4.190 1.00 88.19 262 ALA A CA 1
ATOM 2095 C C . ALA A 1 262 ? 6.594 -12.552 4.231 1.00 88.19 262 ALA A C 1
ATOM 2097 O O . ALA A 1 262 ? 6.033 -12.963 3.215 1.00 88.19 262 ALA A O 1
ATOM 2098 N N . SER A 1 263 ? 6.428 -13.157 5.411 1.00 75.69 263 SER A N 1
ATOM 2099 C CA . SER A 1 263 ? 5.792 -14.478 5.595 1.00 75.69 263 SER A CA 1
ATOM 2100 C C . SER A 1 263 ? 4.421 -14.673 4.930 1.00 75.69 263 SER A C 1
ATOM 2102 O O . SER A 1 263 ? 4.042 -15.808 4.653 1.00 75.69 263 SER A O 1
ATOM 2104 N N . GLN A 1 264 ? 3.653 -13.603 4.698 1.00 73.56 264 GLN A N 1
ATOM 2105 C CA . GLN A 1 264 ? 2.322 -13.665 4.073 1.00 73.56 264 GLN A CA 1
ATOM 2106 C C . GLN A 1 264 ? 2.125 -12.651 2.938 1.00 73.56 264 GLN A C 1
ATOM 2108 O O . GLN A 1 264 ? 1.020 -12.531 2.412 1.00 73.56 264 GLN A O 1
ATOM 2113 N N . GLU A 1 265 ? 3.162 -11.903 2.556 1.00 81.31 265 GLU A N 1
ATOM 2114 C CA . GLU A 1 265 ? 3.014 -10.794 1.614 1.00 81.31 265 GLU A CA 1
ATOM 2115 C C . GLU A 1 265 ? 4.286 -10.574 0.788 1.00 81.31 265 GLU A C 1
ATOM 2117 O O . GLU A 1 265 ? 5.384 -10.478 1.331 1.00 81.31 265 GLU A O 1
ATOM 2122 N N . SER A 1 266 ? 4.123 -10.402 -0.525 1.00 84.06 266 SER A N 1
ATOM 2123 C CA . SER A 1 266 ? 5.165 -9.907 -1.429 1.00 84.06 266 SER A CA 1
ATOM 2124 C C . SER A 1 266 ? 4.758 -8.544 -1.991 1.00 84.06 266 SER A C 1
ATOM 2126 O O . SER A 1 266 ? 3.680 -8.423 -2.579 1.00 84.06 266 SER A O 1
ATOM 2128 N N . LYS A 1 267 ? 5.607 -7.522 -1.864 1.00 83.75 267 LYS A N 1
ATOM 2129 C CA . LYS A 1 267 ? 5.333 -6.162 -2.352 1.00 83.75 267 LYS A CA 1
ATOM 2130 C C . LYS A 1 267 ? 6.445 -5.680 -3.278 1.00 83.75 267 LYS A C 1
ATOM 2132 O O . LYS A 1 267 ? 7.602 -5.630 -2.878 1.00 83.75 267 LYS A O 1
ATOM 2137 N N . LEU A 1 268 ? 6.087 -5.273 -4.495 1.00 86.00 268 LEU A N 1
ATOM 2138 C CA . LEU A 1 268 ? 7.016 -4.628 -5.426 1.00 86.00 268 LEU A CA 1
ATOM 2139 C C . LEU A 1 268 ? 7.410 -3.246 -4.887 1.00 86.00 268 LEU A C 1
ATOM 2141 O O . LEU A 1 268 ? 6.535 -2.407 -4.666 1.00 86.00 268 LEU A O 1
ATOM 2145 N N . LEU A 1 269 ? 8.707 -3.019 -4.688 1.00 87.88 269 LEU A N 1
ATOM 2146 C CA . LEU A 1 269 ? 9.245 -1.740 -4.223 1.00 87.88 269 LEU A CA 1
ATOM 2147 C C . LEU A 1 269 ? 9.845 -0.919 -5.366 1.00 87.88 269 LEU A C 1
ATOM 2149 O O . LEU A 1 269 ? 9.735 0.303 -5.362 1.00 87.88 269 LEU A O 1
ATOM 2153 N N . TRP A 1 270 ? 10.458 -1.579 -6.350 1.00 90.94 270 TRP A N 1
ATOM 2154 C CA . TRP A 1 270 ? 11.187 -0.912 -7.426 1.00 90.94 270 TRP A CA 1
ATOM 2155 C C . TRP A 1 270 ? 11.232 -1.762 -8.684 1.00 90.94 270 TRP A C 1
ATOM 2157 O O . TRP A 1 270 ? 11.254 -2.989 -8.605 1.00 90.94 270 TRP A O 1
ATOM 2167 N N . VAL A 1 271 ? 11.232 -1.120 -9.850 1.00 90.75 271 VAL A N 1
ATOM 2168 C CA . VAL A 1 271 ? 11.317 -1.814 -11.133 1.00 90.75 271 VAL A CA 1
ATOM 2169 C C . VAL A 1 271 ? 11.902 -0.912 -12.208 1.00 90.75 271 VAL A C 1
ATOM 2171 O O . VAL A 1 271 ? 11.462 0.223 -12.380 1.00 90.75 271 VAL A O 1
ATOM 2174 N N . ILE A 1 272 ? 12.814 -1.469 -12.998 1.00 89.12 272 ILE A N 1
ATOM 2175 C CA . ILE A 1 272 ? 13.139 -0.971 -14.333 1.00 89.12 272 ILE A CA 1
ATOM 2176 C C . ILE A 1 272 ? 12.624 -1.947 -15.383 1.00 89.12 272 ILE A C 1
ATOM 2178 O O . ILE A 1 272 ? 12.567 -3.164 -15.180 1.00 89.12 272 ILE A O 1
ATOM 2182 N N . ARG A 1 273 ? 12.228 -1.400 -16.526 1.00 87.00 273 ARG A N 1
ATOM 2183 C CA . ARG A 1 273 ? 11.833 -2.169 -17.700 1.00 87.00 273 ARG A CA 1
ATOM 2184 C C . ARG A 1 273 ? 12.599 -1.633 -18.890 1.00 87.00 273 ARG A C 1
ATOM 2186 O O . ARG A 1 273 ? 12.820 -0.430 -18.977 1.00 87.00 273 ARG A O 1
ATOM 2193 N N . GLU A 1 274 ? 12.880 -2.534 -19.819 1.00 84.50 274 GLU A N 1
ATOM 2194 C CA . GLU A 1 274 ? 13.565 -2.225 -21.070 1.00 84.50 274 GLU A CA 1
ATOM 2195 C C . GLU A 1 274 ? 15.022 -1.795 -20.865 1.00 84.50 274 GLU A C 1
ATOM 2197 O O . GLU A 1 274 ? 15.564 -1.864 -19.761 1.00 84.50 274 GLU A O 1
ATOM 2202 N N . ASP A 1 275 ? 15.658 -1.432 -21.973 1.00 85.38 275 ASP A N 1
ATOM 2203 C CA . ASP A 1 275 ? 17.066 -1.073 -22.037 1.00 85.38 275 ASP A CA 1
ATOM 2204 C C . ASP A 1 275 ? 17.335 0.235 -21.293 1.00 85.38 275 ASP A C 1
ATOM 2206 O O . ASP A 1 275 ? 16.631 1.229 -21.488 1.00 85.38 275 ASP A O 1
ATOM 2210 N N . GLN A 1 276 ? 18.350 0.226 -20.438 1.00 84.19 276 GLN A N 1
ATOM 2211 C CA . GLN A 1 276 ? 18.810 1.390 -19.695 1.00 84.19 276 GLN A CA 1
ATOM 2212 C C . GLN A 1 276 ? 20.111 1.967 -20.266 1.00 84.19 276 GLN A C 1
ATOM 2214 O O . GLN A 1 276 ? 20.548 3.011 -19.782 1.00 84.19 276 GLN A O 1
ATOM 2219 N N . GLY A 1 277 ? 20.668 1.361 -21.315 1.00 82.94 277 GLY A N 1
ATOM 2220 C CA . GLY A 1 277 ? 21.963 1.705 -21.886 1.00 82.94 277 GLY A CA 1
ATOM 2221 C C . GLY A 1 277 ? 23.123 1.038 -21.149 1.00 82.94 277 GLY A C 1
ATOM 2222 O O . GLY A 1 277 ? 22.957 0.443 -20.084 1.00 82.94 277 GLY A O 1
ATOM 2223 N N . ASP A 1 278 ? 24.315 1.168 -21.727 1.00 80.25 278 ASP A N 1
ATOM 2224 C CA . ASP A 1 278 ? 25.540 0.512 -21.254 1.00 80.25 278 ASP A CA 1
ATOM 2225 C C . ASP A 1 278 ? 26.221 1.264 -20.091 1.00 80.25 278 ASP A C 1
ATOM 2227 O O . ASP A 1 278 ? 27.355 0.960 -19.728 1.00 80.25 278 ASP A O 1
ATOM 2231 N N . GLU A 1 279 ? 25.550 2.236 -19.473 1.00 83.38 279 GLU A N 1
ATOM 2232 C CA . GLU A 1 279 ? 26.082 2.992 -18.337 1.00 83.38 279 GLU A CA 1
ATOM 2233 C C . GLU A 1 279 ? 25.546 2.468 -17.004 1.00 83.38 279 GLU A C 1
ATOM 2235 O O . GLU A 1 279 ? 24.393 2.043 -16.885 1.00 83.38 279 GLU A O 1
ATOM 2240 N N . TRP A 1 280 ? 26.389 2.538 -15.978 1.00 83.31 280 TRP A N 1
ATOM 2241 C CA . TRP A 1 280 ? 26.005 2.207 -14.614 1.00 83.31 280 TRP A CA 1
ATOM 2242 C C . TRP A 1 280 ? 25.148 3.307 -14.007 1.00 83.31 280 TRP A C 1
ATOM 2244 O O . TRP A 1 280 ? 25.478 4.493 -14.056 1.00 83.31 280 TRP A O 1
ATOM 2254 N N . LYS A 1 281 ? 24.044 2.894 -13.394 1.00 85.94 281 LYS A N 1
ATOM 2255 C CA . LYS A 1 281 ? 23.065 3.778 -12.772 1.00 85.94 281 LYS A CA 1
ATOM 2256 C C . LYS A 1 281 ? 22.939 3.472 -11.292 1.00 85.94 281 LYS A C 1
ATOM 2258 O O . LYS A 1 281 ? 23.153 2.347 -10.848 1.00 85.94 281 LYS A O 1
ATOM 2263 N N . HIS A 1 282 ? 22.536 4.485 -10.538 1.00 85.12 282 HIS A N 1
ATOM 2264 C CA . HIS A 1 282 ? 22.258 4.359 -9.114 1.00 85.12 282 HIS A CA 1
ATOM 2265 C C . HIS A 1 282 ? 20.767 4.085 -8.910 1.00 85.12 282 HIS A C 1
ATOM 2267 O O . HIS A 1 282 ? 19.908 4.816 -9.409 1.00 85.12 282 HIS A O 1
ATOM 2273 N N . GLY A 1 283 ? 20.460 3.003 -8.206 1.00 86.25 283 GLY A N 1
ATOM 2274 C CA . GLY A 1 283 ? 19.123 2.655 -7.755 1.00 86.25 283 GLY A CA 1
ATOM 2275 C C . GLY A 1 283 ? 18.947 3.015 -6.284 1.00 86.25 283 GLY A C 1
ATOM 2276 O O . GLY A 1 283 ? 19.847 2.797 -5.474 1.00 86.25 283 GLY A O 1
ATOM 2277 N N . ARG A 1 284 ? 17.774 3.553 -5.936 1.00 88.31 284 ARG A N 1
ATOM 2278 C CA . ARG A 1 284 ? 17.368 3.818 -4.551 1.00 88.31 284 ARG A CA 1
ATOM 2279 C C . ARG A 1 284 ? 16.015 3.176 -4.265 1.00 88.31 284 ARG A C 1
ATOM 2281 O O . ARG A 1 284 ? 15.116 3.210 -5.109 1.00 88.31 284 ARG A O 1
ATOM 2288 N N . ILE A 1 285 ? 15.885 2.556 -3.095 1.00 89.12 285 ILE A N 1
ATOM 2289 C CA . ILE A 1 285 ? 14.675 1.871 -2.631 1.00 89.12 285 ILE A CA 1
ATOM 2290 C C . ILE A 1 285 ? 14.411 2.261 -1.182 1.00 89.12 285 ILE A C 1
ATOM 2292 O O . ILE A 1 285 ? 15.271 2.094 -0.323 1.00 89.12 285 ILE A O 1
ATOM 2296 N N . ILE A 1 286 ? 13.186 2.699 -0.892 1.00 87.12 286 ILE A N 1
ATOM 2297 C CA . ILE A 1 286 ? 12.731 2.876 0.487 1.00 87.12 286 ILE A CA 1
ATOM 2298 C C . ILE A 1 286 ? 12.357 1.509 1.054 1.00 87.12 286 ILE A C 1
ATOM 2300 O O . ILE A 1 286 ? 11.404 0.871 0.593 1.00 87.12 286 ILE A O 1
ATOM 2304 N N . LEU A 1 287 ? 13.093 1.074 2.072 1.00 89.31 287 LEU A N 1
ATOM 2305 C CA . LEU A 1 287 ? 12.768 -0.109 2.854 1.00 89.31 287 LEU A CA 1
ATOM 2306 C C . LEU A 1 287 ? 11.720 0.285 3.904 1.00 89.31 287 LEU A C 1
ATOM 2308 O O . LEU A 1 287 ? 12.033 1.080 4.792 1.00 89.31 287 LEU A O 1
ATOM 2312 N N . PRO A 1 288 ? 10.466 -0.196 3.804 1.00 82.94 288 PRO A N 1
ATOM 2313 C CA . PRO A 1 288 ? 9.401 0.233 4.701 1.00 82.94 288 PRO A CA 1
ATOM 2314 C C . PRO A 1 288 ? 9.607 -0.312 6.116 1.00 82.94 288 PRO A C 1
ATOM 2316 O O . PRO A 1 288 ? 10.139 -1.414 6.293 1.00 82.94 288 PRO A O 1
ATOM 2319 N N . SER A 1 289 ? 9.101 0.415 7.114 1.00 82.75 289 SER A N 1
ATOM 2320 C CA . SER A 1 289 ? 8.995 -0.142 8.457 1.00 82.75 289 SER A CA 1
ATOM 2321 C C . SER A 1 289 ? 7.997 -1.306 8.486 1.00 82.75 289 SER A C 1
ATOM 2323 O O . SER A 1 289 ? 6.970 -1.299 7.795 1.00 82.75 289 SER A O 1
ATOM 2325 N N . TYR A 1 290 ? 8.334 -2.350 9.239 1.00 80.00 290 TYR A N 1
ATOM 2326 C CA . TYR A 1 290 ? 7.528 -3.556 9.376 1.00 80.00 290 TYR A CA 1
ATOM 2327 C C . TYR A 1 290 ? 7.816 -4.246 10.714 1.00 80.00 290 TYR A C 1
ATOM 2329 O O . TYR A 1 290 ? 8.974 -4.400 11.101 1.00 80.00 290 TYR A O 1
ATOM 2337 N N . ASP A 1 291 ? 6.759 -4.690 11.399 1.00 80.44 291 ASP A N 1
ATOM 2338 C CA . ASP A 1 291 ? 6.844 -5.283 12.745 1.00 80.44 291 ASP A CA 1
ATOM 2339 C C . ASP A 1 291 ? 7.474 -6.688 12.763 1.00 80.44 291 ASP A C 1
ATOM 2341 O O . ASP A 1 291 ? 7.794 -7.215 13.826 1.00 80.44 291 ASP A O 1
ATOM 2345 N N . MET A 1 292 ? 7.648 -7.315 11.597 1.00 84.38 292 MET A N 1
ATOM 2346 C CA . MET A 1 292 ? 8.253 -8.642 11.442 1.00 84.38 292 MET A CA 1
ATOM 2347 C C . MET A 1 292 ? 9.492 -8.575 10.544 1.00 84.38 292 MET A C 1
ATOM 2349 O O . MET A 1 292 ? 9.720 -7.581 9.855 1.00 84.38 292 MET A O 1
ATOM 2353 N N . GLU A 1 293 ? 10.288 -9.641 10.541 1.00 87.06 293 GLU A N 1
ATOM 2354 C CA . GLU A 1 293 ? 11.384 -9.797 9.584 1.00 87.06 293 GLU A CA 1
ATOM 2355 C C . GLU A 1 293 ? 10.852 -9.968 8.155 1.00 87.06 293 GLU A C 1
ATOM 2357 O O . GLU A 1 293 ? 9.830 -10.620 7.918 1.00 87.06 293 GLU A O 1
ATOM 2362 N N . TYR A 1 294 ? 11.562 -9.386 7.195 1.00 91.50 294 TYR A N 1
ATOM 2363 C CA . TYR A 1 294 ? 11.316 -9.563 5.768 1.00 91.50 294 TYR A CA 1
ATOM 2364 C C . TYR A 1 294 ? 12.633 -9.611 4.994 1.00 91.50 294 TYR A C 1
ATOM 2366 O O . TYR A 1 294 ? 13.678 -9.219 5.503 1.00 91.50 294 TYR A O 1
ATOM 2374 N N . GLN A 1 295 ? 12.596 -10.070 3.747 1.00 94.38 295 GLN A N 1
ATOM 2375 C CA . GLN A 1 295 ? 13.756 -10.083 2.856 1.00 94.38 295 GLN A CA 1
ATOM 2376 C C . GLN A 1 295 ? 13.523 -9.180 1.649 1.00 94.38 295 GLN A C 1
ATOM 2378 O O . GLN A 1 295 ? 12.390 -8.993 1.194 1.00 94.38 295 GLN A O 1
ATOM 2383 N N . ILE A 1 296 ? 14.612 -8.628 1.122 1.00 94.94 296 ILE A N 1
ATOM 2384 C CA . ILE A 1 296 ? 14.633 -7.924 -0.153 1.00 94.94 296 ILE A CA 1
ATOM 2385 C C . ILE A 1 296 ? 15.136 -8.881 -1.223 1.00 94.94 296 ILE A C 1
ATOM 2387 O O . ILE A 1 296 ? 16.181 -9.512 -1.081 1.00 94.94 296 ILE A O 1
ATOM 2391 N N . VAL A 1 297 ? 14.362 -8.998 -2.295 1.00 96.19 297 VAL A N 1
ATOM 2392 C CA . VAL A 1 297 ? 14.633 -9.890 -3.414 1.00 96.19 297 VAL A CA 1
ATOM 2393 C C . VAL A 1 297 ? 14.762 -9.064 -4.682 1.00 96.19 297 VAL A C 1
ATOM 2395 O O . VAL A 1 297 ? 13.799 -8.437 -5.124 1.00 96.19 297 VAL A O 1
ATOM 2398 N N . PHE A 1 298 ? 15.944 -9.093 -5.288 1.00 96.44 298 PHE A N 1
ATOM 2399 C CA . PHE A 1 298 ? 16.153 -8.613 -6.645 1.00 96.44 298 PHE A CA 1
ATOM 2400 C C . PHE A 1 298 ? 15.858 -9.736 -7.635 1.00 96.44 298 PHE A C 1
ATOM 2402 O O . PHE A 1 298 ? 16.488 -10.794 -7.601 1.00 96.44 298 PHE A O 1
ATOM 2409 N N . GLU A 1 299 ? 14.906 -9.509 -8.533 1.00 94.94 299 GLU A N 1
ATOM 2410 C CA . GLU A 1 299 ? 14.547 -10.448 -9.590 1.00 94.94 299 GLU A CA 1
ATOM 2411 C C . GLU A 1 299 ? 14.966 -9.886 -10.949 1.00 94.94 299 GLU A C 1
ATOM 2413 O O . GLU A 1 299 ? 14.443 -8.867 -11.407 1.00 94.94 299 GLU A O 1
ATOM 2418 N N . GLY A 1 300 ? 15.925 -10.557 -11.587 1.00 93.75 300 GLY A N 1
ATOM 2419 C CA . GLY A 1 300 ? 16.386 -10.247 -12.936 1.00 93.75 300 GLY A CA 1
ATOM 2420 C C . GLY A 1 300 ? 15.668 -11.117 -13.961 1.00 93.75 300 GLY A C 1
ATOM 2421 O O . GLY A 1 300 ? 15.637 -12.342 -13.825 1.00 93.75 300 GLY A O 1
ATOM 2422 N N . VAL A 1 301 ? 15.097 -10.493 -14.991 1.00 92.06 301 VAL A N 1
ATOM 2423 C CA . VAL A 1 301 ? 14.337 -11.157 -16.055 1.00 92.06 301 VAL A CA 1
ATOM 2424 C C . VAL A 1 301 ? 14.857 -10.724 -17.419 1.00 92.06 301 VAL A C 1
ATOM 2426 O O . VAL A 1 301 ? 14.820 -9.543 -17.758 1.00 92.06 301 VAL A O 1
ATOM 2429 N N . ILE A 1 302 ? 15.266 -11.692 -18.239 1.00 91.25 302 ILE A N 1
ATOM 2430 C CA . ILE A 1 302 ? 15.583 -11.483 -19.655 1.00 91.25 302 ILE A CA 1
ATOM 2431 C C . ILE A 1 302 ? 14.661 -12.379 -20.480 1.00 91.25 302 ILE A C 1
ATOM 2433 O O . ILE A 1 302 ? 14.685 -13.607 -20.367 1.00 91.25 302 ILE A O 1
ATOM 2437 N N . GLY A 1 303 ? 13.802 -11.760 -21.292 1.00 87.44 303 GLY A N 1
ATOM 2438 C CA . GLY A 1 303 ? 12.784 -12.458 -22.077 1.00 87.44 303 GLY A CA 1
ATOM 2439 C C . GLY A 1 303 ? 13.338 -13.556 -22.998 1.00 87.44 303 GLY A C 1
ATOM 2440 O O . GLY A 1 303 ? 14.463 -13.490 -23.487 1.00 87.44 303 GLY A O 1
ATOM 2441 N N . LYS A 1 304 ? 12.511 -14.572 -23.278 1.00 86.12 304 LYS A N 1
ATOM 2442 C CA . LYS A 1 304 ? 12.873 -15.708 -24.146 1.00 86.12 304 LYS A CA 1
ATOM 2443 C C . LYS A 1 304 ? 13.318 -15.243 -25.537 1.00 86.12 304 LYS A C 1
ATOM 2445 O O . LYS A 1 304 ? 12.637 -14.419 -26.148 1.00 86.12 304 LYS A O 1
ATOM 2450 N N . GLY A 1 305 ? 14.406 -15.818 -26.055 1.00 81.75 305 GLY A N 1
ATOM 2451 C CA . GLY A 1 305 ? 14.929 -15.495 -27.387 1.00 81.75 305 GLY A CA 1
ATOM 2452 C C . GLY A 1 305 ? 15.516 -14.088 -27.500 1.00 81.75 305 GLY A C 1
ATOM 2453 O O . GLY A 1 305 ? 15.628 -13.571 -28.609 1.00 81.75 305 GLY A O 1
ATOM 2454 N N . ARG A 1 306 ? 15.843 -13.448 -26.370 1.00 83.00 306 ARG A N 1
ATOM 2455 C CA . ARG A 1 306 ? 16.474 -12.127 -26.326 1.00 83.00 306 ARG A CA 1
ATOM 2456 C C . ARG A 1 306 ? 17.863 -12.227 -25.722 1.00 83.00 306 ARG A C 1
ATOM 2458 O O . ARG A 1 306 ? 18.082 -12.974 -24.765 1.00 83.00 306 ARG A O 1
ATOM 2465 N N . SER A 1 307 ? 18.790 -11.490 -26.316 1.00 86.94 307 SER A N 1
ATOM 2466 C CA . SER A 1 307 ? 20.100 -11.231 -25.737 1.00 86.94 307 SER A CA 1
ATOM 2467 C C . SER A 1 307 ? 20.003 -10.024 -24.817 1.00 86.94 307 SER A C 1
ATOM 2469 O O . SER A 1 307 ? 19.331 -9.052 -25.155 1.00 86.94 307 SER A O 1
ATOM 2471 N N . GLY A 1 308 ? 20.673 -10.083 -23.680 1.00 88.94 308 GLY A N 1
ATOM 2472 C CA . GLY A 1 308 ? 20.692 -8.985 -22.730 1.00 88.94 308 GLY A CA 1
ATOM 2473 C C . GLY A 1 308 ? 21.533 -9.315 -21.518 1.00 88.94 308 GLY A C 1
ATOM 2474 O O . GLY A 1 308 ? 21.980 -10.452 -21.337 1.00 88.94 308 GLY A O 1
ATOM 2475 N N . GLU A 1 309 ? 21.728 -8.306 -20.695 1.00 90.44 309 GLU A N 1
ATOM 2476 C CA . GLU A 1 309 ? 22.562 -8.354 -19.518 1.00 90.44 309 GLU A CA 1
ATOM 2477 C C . GLU A 1 309 ? 21.965 -7.480 -18.424 1.00 90.44 309 GLU A C 1
ATOM 2479 O O . GLU A 1 309 ? 21.470 -6.384 -18.679 1.00 90.44 309 GLU A O 1
ATOM 2484 N N . ILE A 1 310 ? 21.995 -7.989 -17.199 1.00 92.94 310 ILE A N 1
ATOM 2485 C CA . ILE A 1 310 ? 21.653 -7.242 -15.997 1.00 92.94 310 ILE A CA 1
ATOM 2486 C C . ILE A 1 310 ? 22.830 -7.385 -15.043 1.00 92.94 310 ILE A C 1
ATOM 2488 O O . ILE A 1 310 ? 23.193 -8.508 -14.697 1.00 92.94 310 ILE A O 1
ATOM 2492 N N . ALA A 1 311 ? 23.400 -6.270 -14.610 1.00 92.06 311 ALA A N 1
ATOM 2493 C CA . ALA A 1 311 ? 24.447 -6.222 -13.602 1.00 92.06 311 ALA A CA 1
ATOM 2494 C C . ALA A 1 311 ? 23.945 -5.504 -12.345 1.00 92.06 311 ALA A C 1
ATOM 2496 O O . ALA A 1 311 ? 23.133 -4.580 -12.442 1.00 92.06 311 ALA A O 1
ATOM 2497 N N . ILE A 1 312 ? 24.418 -5.933 -11.176 1.00 92.75 312 ILE A N 1
ATOM 2498 C CA . ILE A 1 312 ? 24.127 -5.312 -9.882 1.00 92.75 312 ILE A CA 1
ATOM 2499 C C . ILE A 1 312 ? 25.371 -5.329 -8.989 1.00 92.75 312 ILE A C 1
ATOM 2501 O O . ILE A 1 312 ? 26.097 -6.327 -8.964 1.00 92.75 312 ILE A O 1
ATOM 2505 N N . ASP A 1 313 ? 25.603 -4.227 -8.278 1.00 90.44 313 ASP A N 1
ATOM 2506 C CA . ASP A 1 313 ? 26.762 -4.033 -7.402 1.00 90.44 313 ASP A CA 1
ATOM 2507 C C . ASP A 1 313 ? 26.471 -3.032 -6.259 1.00 90.44 313 ASP A C 1
ATOM 2509 O O . ASP A 1 313 ? 25.427 -2.372 -6.262 1.00 90.44 313 ASP A O 1
ATOM 2513 N N . ASP A 1 314 ? 27.386 -2.918 -5.291 1.00 87.75 314 ASP A N 1
ATOM 2514 C CA . ASP A 1 314 ? 27.422 -1.891 -4.233 1.00 87.75 314 ASP A CA 1
ATOM 2515 C C . ASP A 1 314 ? 26.089 -1.690 -3.471 1.00 87.75 314 ASP A C 1
ATOM 2517 O O . ASP A 1 314 ? 25.613 -0.568 -3.270 1.00 87.75 314 ASP A O 1
ATOM 2521 N N . ILE A 1 315 ? 25.462 -2.783 -3.022 1.00 91.94 315 ILE A N 1
ATOM 2522 C CA . ILE A 1 315 ? 24.204 -2.734 -2.263 1.00 91.94 315 ILE A CA 1
ATOM 2523 C C . ILE A 1 315 ? 24.483 -2.296 -0.825 1.00 91.94 315 ILE A C 1
ATOM 2525 O O . ILE A 1 315 ? 25.272 -2.923 -0.120 1.00 91.94 315 ILE A O 1
ATOM 2529 N N . ARG A 1 316 ? 23.799 -1.257 -0.340 1.00 88.31 316 ARG A N 1
ATOM 2530 C CA . ARG A 1 316 ? 23.951 -0.772 1.038 1.00 88.31 316 ARG A CA 1
ATOM 2531 C C . ARG A 1 316 ? 22.698 -0.102 1.580 1.00 88.31 316 ARG A C 1
ATOM 2533 O O . ARG A 1 316 ? 21.959 0.539 0.839 1.00 88.31 316 ARG A O 1
ATOM 2540 N N . ILE A 1 317 ? 22.487 -0.187 2.889 1.00 87.25 317 ILE A N 1
ATOM 2541 C CA . ILE A 1 317 ? 21.545 0.689 3.595 1.00 87.25 317 ILE A CA 1
ATOM 2542 C C . ILE A 1 317 ? 22.292 1.963 3.983 1.00 87.25 317 ILE A C 1
ATOM 2544 O O . ILE A 1 317 ? 23.324 1.900 4.649 1.00 87.25 317 ILE A O 1
ATOM 2548 N N . SER A 1 318 ? 21.771 3.106 3.546 1.00 79.38 318 SER A N 1
ATOM 2549 C CA . SER A 1 318 ? 22.321 4.425 3.835 1.00 79.38 318 SER A CA 1
ATOM 2550 C C . SER A 1 318 ? 21.484 5.119 4.906 1.00 79.38 318 SER A C 1
ATOM 2552 O O . SER A 1 318 ? 20.271 5.279 4.755 1.00 79.38 318 SER A O 1
ATOM 2554 N N . THR A 1 319 ? 22.139 5.532 5.991 1.00 70.94 319 THR A N 1
ATOM 2555 C CA . THR A 1 319 ? 21.570 6.404 7.035 1.00 70.94 319 THR A CA 1
ATOM 2556 C C . THR A 1 319 ? 21.741 7.885 6.710 1.00 70.94 319 THR A C 1
ATOM 2558 O O . THR A 1 319 ? 21.052 8.722 7.285 1.00 70.94 319 THR A O 1
ATOM 2561 N N . ASP A 1 320 ? 22.636 8.201 5.773 1.00 71.19 320 ASP A N 1
ATOM 2562 C CA . ASP A 1 320 ? 23.053 9.570 5.455 1.00 71.19 320 ASP A CA 1
ATOM 2563 C C . ASP A 1 320 ? 22.180 10.208 4.368 1.00 71.19 320 ASP A C 1
ATOM 2565 O O . ASP A 1 320 ? 22.257 11.411 4.120 1.00 71.19 320 ASP A O 1
ATOM 2569 N N . VAL A 1 321 ? 21.346 9.402 3.704 1.00 73.69 321 VAL A N 1
ATOM 2570 C CA . VAL A 1 321 ? 20.395 9.856 2.688 1.00 73.69 321 VAL A CA 1
ATOM 2571 C C . VAL A 1 321 ? 19.031 10.069 3.349 1.00 73.69 321 VAL A C 1
ATOM 2573 O O . VAL A 1 321 ? 18.388 9.089 3.741 1.00 73.69 321 VAL A O 1
ATOM 2576 N N . PRO A 1 322 ? 18.541 11.322 3.450 1.00 76.94 322 PRO A N 1
ATOM 2577 C CA . PRO A 1 322 ? 17.183 11.594 3.904 1.00 76.94 322 PRO A CA 1
ATOM 2578 C C . PRO A 1 322 ? 16.165 10.854 3.034 1.00 76.94 322 PRO A C 1
ATOM 2580 O O . PRO A 1 322 ? 16.343 10.740 1.819 1.00 76.94 322 PRO A O 1
ATOM 2583 N N . LEU A 1 323 ? 15.066 10.386 3.631 1.00 76.94 323 LEU A N 1
ATOM 2584 C CA . LEU A 1 323 ? 14.033 9.622 2.916 1.00 76.94 323 LEU A CA 1
ATOM 2585 C C . LEU A 1 323 ? 13.455 10.376 1.708 1.00 76.94 323 LEU A C 1
ATOM 2587 O O . LEU A 1 323 ? 13.161 9.754 0.691 1.00 76.94 323 LEU A O 1
ATOM 2591 N N . GLU A 1 324 ? 13.377 11.705 1.788 1.00 72.75 324 GLU A N 1
ATOM 2592 C CA . GLU A 1 324 ? 12.961 12.589 0.691 1.00 72.75 324 GLU A CA 1
ATOM 2593 C C . GLU A 1 324 ? 13.860 12.431 -0.547 1.00 72.75 324 GLU A C 1
ATOM 2595 O O . GLU A 1 324 ? 13.373 12.316 -1.670 1.00 72.75 324 GLU A O 1
ATOM 2600 N N . ASN A 1 325 ? 15.174 12.307 -0.342 1.00 76.50 325 ASN A N 1
ATOM 2601 C CA . ASN A 1 325 ? 16.156 12.124 -1.415 1.00 76.50 325 ASN A CA 1
ATOM 2602 C C . ASN A 1 325 ? 16.246 10.661 -1.878 1.00 76.50 325 ASN A C 1
ATOM 2604 O O . ASN A 1 325 ? 16.745 10.365 -2.967 1.00 76.50 325 ASN A O 1
ATOM 2608 N N . CYS A 1 326 ? 15.720 9.726 -1.084 1.00 79.75 326 CYS A N 1
ATOM 2609 C CA . CYS A 1 326 ? 15.529 8.343 -1.509 1.00 79.75 326 CYS A CA 1
ATOM 2610 C C . CYS A 1 326 ? 14.422 8.215 -2.574 1.00 79.75 326 CYS A C 1
ATOM 2612 O O . CYS A 1 326 ? 14.408 7.246 -3.332 1.00 79.75 326 CYS A O 1
ATOM 2614 N N . MET A 1 327 ? 13.516 9.203 -2.651 1.00 58.75 327 MET A N 1
ATOM 2615 C CA . MET A 1 327 ? 12.439 9.289 -3.643 1.00 58.75 327 MET A CA 1
ATOM 2616 C C . MET A 1 327 ? 12.835 10.014 -4.932 1.00 58.75 327 MET A C 1
ATOM 2618 O O . MET A 1 327 ? 11.970 10.166 -5.800 1.00 58.75 327 MET A O 1
ATOM 2622 N N . GLU A 1 328 ? 14.087 10.477 -5.076 1.00 55.41 328 GLU A N 1
ATOM 2623 C CA . GLU A 1 328 ? 14.507 11.170 -6.296 1.00 55.41 328 GLU A CA 1
ATOM 2624 C C . GLU A 1 328 ? 14.169 10.304 -7.520 1.00 55.41 328 GLU A C 1
ATOM 2626 O O . GLU A 1 328 ? 14.615 9.154 -7.621 1.00 55.41 328 GLU A O 1
ATOM 2631 N N . PRO A 1 329 ? 13.321 10.809 -8.433 1.00 43.59 329 PRO A N 1
ATOM 2632 C CA . PRO A 1 329 ? 12.879 10.029 -9.566 1.00 43.59 329 PRO A CA 1
ATOM 2633 C C . PRO A 1 329 ? 14.091 9.728 -10.437 1.00 43.59 329 PRO A C 1
ATOM 2635 O O . PRO A 1 329 ? 14.822 10.636 -10.829 1.00 43.59 329 PRO A O 1
ATOM 2638 N N . ILE A 1 330 ? 14.263 8.455 -10.799 1.00 46.91 330 ILE A N 1
ATOM 2639 C CA . ILE A 1 330 ? 15.077 8.092 -11.957 1.00 46.91 330 ILE A CA 1
ATOM 2640 C C . ILE A 1 330 ? 14.502 8.907 -13.115 1.00 46.91 330 ILE A C 1
ATOM 2642 O O . ILE A 1 330 ? 13.362 8.683 -13.536 1.00 46.91 330 ILE A O 1
ATOM 2646 N N . SER A 1 331 ? 15.245 9.916 -13.562 1.00 34.88 331 SER A N 1
ATOM 2647 C CA . SER A 1 331 ? 14.833 10.776 -14.656 1.00 34.88 331 SER A CA 1
ATOM 2648 C C . SER A 1 331 ? 14.696 9.897 -15.895 1.00 34.88 331 SER A C 1
ATOM 2650 O O . SER A 1 331 ? 15.667 9.480 -16.516 1.00 34.88 331 SER A O 1
ATOM 2652 N N . ALA A 1 332 ? 13.457 9.600 -16.281 1.00 34.31 332 ALA A N 1
ATOM 2653 C CA . ALA A 1 332 ? 13.178 8.924 -17.545 1.00 34.31 332 ALA A CA 1
ATOM 2654 C C . ALA A 1 332 ? 13.554 9.794 -18.763 1.00 34.31 332 ALA A C 1
ATOM 2656 O O . ALA A 1 332 ? 13.435 9.338 -19.894 1.00 34.31 332 ALA A O 1
ATOM 2657 N N . PHE A 1 333 ? 14.022 11.027 -18.541 1.00 34.84 333 PHE A N 1
ATOM 2658 C CA . PHE A 1 333 ? 14.569 11.914 -19.555 1.00 34.84 333 PHE A CA 1
ATOM 2659 C C . PHE A 1 333 ? 15.686 12.752 -18.929 1.00 34.84 333 PHE A C 1
ATOM 2661 O O . PHE A 1 333 ? 15.418 13.681 -18.166 1.00 34.84 333 PHE A O 1
ATOM 2668 N N . ALA A 1 334 ? 16.939 12.433 -19.253 1.00 31.39 334 ALA A N 1
ATOM 2669 C CA . ALA A 1 334 ? 17.998 13.427 -19.191 1.00 31.39 334 ALA A CA 1
ATOM 2670 C C . ALA A 1 334 ? 17.665 14.481 -20.256 1.00 31.39 334 ALA A C 1
ATOM 2672 O O . ALA A 1 334 ? 17.670 14.195 -21.454 1.00 31.39 334 ALA A O 1
ATOM 2673 N N . VAL A 1 335 ? 17.291 15.685 -19.826 1.00 31.16 335 VAL A N 1
ATOM 2674 C CA . VAL A 1 335 ? 17.363 16.846 -20.711 1.00 31.16 335 VAL A CA 1
ATOM 2675 C C . VAL A 1 335 ? 18.841 17.180 -20.794 1.00 31.16 335 VAL A C 1
ATOM 2677 O O . VAL A 1 335 ? 19.379 17.831 -19.901 1.00 31.16 335 VAL A O 1
ATOM 2680 N N . ASP A 1 336 ? 19.498 16.687 -21.841 1.00 36.25 336 ASP A N 1
ATOM 2681 C CA . ASP A 1 336 ? 20.825 17.161 -22.199 1.00 36.25 336 ASP A CA 1
ATOM 2682 C C . ASP A 1 336 ? 20.739 18.666 -22.453 1.00 36.25 336 ASP A C 1
ATOM 2684 O O . ASP A 1 336 ? 20.095 19.153 -23.388 1.00 36.25 336 ASP A O 1
ATOM 2688 N N . THR A 1 337 ? 21.393 19.415 -21.576 1.00 40.81 337 THR A N 1
ATOM 2689 C CA . THR A 1 337 ? 21.781 20.801 -21.795 1.00 40.81 337 THR A CA 1
ATOM 2690 C C . THR A 1 337 ? 22.668 20.875 -23.034 1.00 40.81 337 THR A C 1
ATOM 2692 O O . THR A 1 337 ? 23.880 20.682 -22.954 1.00 40.81 337 THR A O 1
ATOM 2695 N N . LEU A 1 338 ? 22.075 21.170 -24.191 1.00 34.34 338 LEU A N 1
ATOM 2696 C CA . LEU A 1 338 ? 22.831 21.522 -25.388 1.00 34.34 338 LEU A CA 1
ATOM 2697 C C . LEU A 1 338 ? 23.274 22.987 -25.317 1.00 34.34 338 LEU A C 1
ATOM 2699 O O . LEU A 1 338 ? 22.465 23.911 -25.213 1.00 34.34 338 LEU A O 1
ATOM 2703 N N . LEU A 1 339 ? 24.591 23.172 -25.397 1.00 40.44 339 LEU A N 1
ATOM 2704 C CA . LEU A 1 339 ? 25.254 24.444 -25.674 1.00 40.44 339 LEU A CA 1
ATOM 2705 C C . LEU A 1 339 ? 24.780 25.021 -27.025 1.00 40.44 339 LEU A C 1
ATOM 2707 O O . LEU A 1 339 ? 24.504 24.262 -27.957 1.00 40.44 339 LEU A O 1
ATOM 2711 N N . PRO A 1 340 ? 24.701 26.357 -27.170 1.00 37.06 340 PRO A N 1
ATOM 2712 C CA . PRO A 1 340 ? 24.157 26.977 -28.366 1.00 37.06 340 PRO A CA 1
ATOM 2713 C C . PRO A 1 340 ? 25.195 27.026 -29.491 1.00 37.06 340 PRO A C 1
ATOM 2715 O O . PRO A 1 340 ? 26.273 27.597 -29.332 1.00 37.06 340 PRO A O 1
ATOM 2718 N N . GLY A 1 341 ? 24.811 26.521 -30.663 1.00 46.31 341 GLY A N 1
ATOM 2719 C CA . GLY A 1 341 ? 25.407 26.930 -31.933 1.00 46.31 341 GLY A CA 1
ATOM 2720 C C . GLY A 1 341 ? 25.989 25.800 -32.769 1.00 46.31 341 GLY A C 1
ATOM 2721 O O . GLY A 1 341 ? 27.186 25.545 -32.716 1.00 46.31 341 GLY A O 1
ATOM 2722 N N . THR A 1 342 ? 25.156 25.191 -33.612 1.00 41.06 342 THR A N 1
ATOM 2723 C CA . THR A 1 342 ? 25.447 24.938 -35.038 1.00 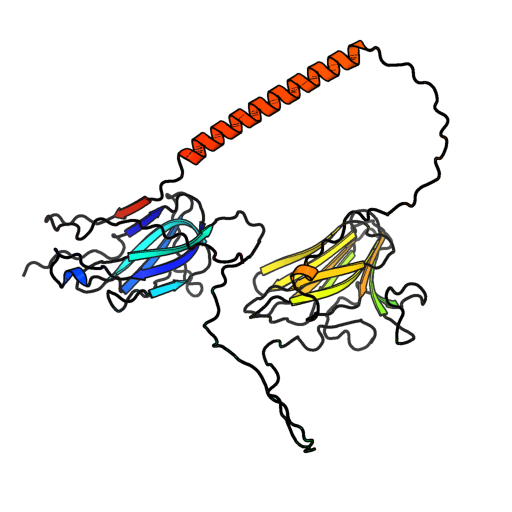41.06 342 THR A CA 1
ATOM 2724 C C . THR A 1 342 ? 24.199 24.344 -35.695 1.00 41.06 342 THR A C 1
ATOM 2726 O O . THR A 1 342 ? 23.787 23.231 -35.382 1.00 41.06 342 THR A O 1
ATOM 2729 N N . GLU A 1 343 ? 23.560 25.107 -36.583 1.00 35.34 343 GLU A N 1
ATOM 2730 C CA . GLU A 1 343 ? 22.479 24.609 -37.442 1.00 35.34 343 GLU A CA 1
ATOM 2731 C C . GLU A 1 343 ? 23.058 23.695 -38.535 1.00 35.34 343 GLU A C 1
ATOM 2733 O O . GLU A 1 343 ? 24.006 24.100 -39.214 1.00 35.34 343 GLU A O 1
ATOM 2738 N N . PRO A 1 344 ? 22.489 22.503 -38.783 1.00 40.62 344 PRO A N 1
ATOM 2739 C CA . PRO A 1 344 ? 22.705 21.793 -40.032 1.00 40.62 344 PRO A CA 1
ATOM 2740 C C . PRO A 1 344 ? 21.661 22.229 -41.071 1.00 40.62 344 PRO A C 1
ATOM 2742 O O . PRO A 1 344 ? 20.452 22.134 -40.856 1.00 40.62 344 PRO A O 1
ATOM 2745 N N . THR A 1 345 ? 22.132 22.687 -42.228 1.00 51.66 345 THR A N 1
ATOM 2746 C CA . THR A 1 345 ? 21.312 22.953 -43.413 1.00 51.66 345 THR A CA 1
ATOM 2747 C C . THR A 1 345 ? 20.808 21.641 -44.018 1.00 51.66 345 THR A C 1
ATOM 2749 O O . THR A 1 345 ? 21.598 20.790 -44.422 1.00 51.66 345 THR A O 1
ATOM 2752 N N . VAL A 1 346 ? 19.485 21.482 -44.107 1.00 47.00 346 VAL A N 1
ATOM 2753 C CA . VAL A 1 346 ? 18.833 20.364 -44.807 1.00 47.00 346 VAL A CA 1
ATOM 2754 C C . VAL A 1 346 ? 18.163 20.894 -46.073 1.00 47.00 346 VAL A C 1
ATOM 2756 O O . VAL A 1 346 ? 17.256 21.724 -46.003 1.00 47.00 346 VAL A O 1
ATOM 2759 N N . ASP A 1 347 ? 18.604 20.392 -47.228 1.00 44.06 347 ASP A N 1
ATOM 2760 C CA . ASP A 1 347 ? 17.951 20.600 -48.522 1.00 44.06 347 ASP A CA 1
ATOM 2761 C C . ASP A 1 347 ? 16.534 20.014 -48.491 1.00 44.06 347 ASP A C 1
ATOM 2763 O O . ASP A 1 347 ? 16.333 18.816 -48.273 1.00 44.06 347 ASP A O 1
ATOM 2767 N N . THR A 1 348 ? 15.532 20.864 -48.718 1.00 49.97 348 THR A N 1
ATOM 2768 C CA . THR A 1 348 ? 14.125 20.455 -48.761 1.00 49.97 348 THR A CA 1
ATOM 2769 C C . THR A 1 348 ? 13.644 20.336 -50.204 1.00 49.97 348 THR A C 1
ATOM 2771 O O . THR A 1 348 ? 13.729 21.265 -51.004 1.00 49.97 348 THR A O 1
ATOM 2774 N N . VAL A 1 349 ? 13.112 19.159 -50.539 1.00 48.62 349 VAL A N 1
ATOM 2775 C CA . VAL A 1 349 ? 12.406 18.897 -51.800 1.00 48.62 349 VAL A CA 1
ATOM 2776 C C . VAL A 1 349 ? 11.008 19.531 -51.715 1.00 48.62 349 VAL A C 1
ATOM 2778 O O . VAL A 1 349 ? 10.297 19.275 -50.739 1.00 48.62 349 VAL A O 1
ATOM 2781 N N . PRO A 1 350 ? 10.569 20.337 -52.700 1.00 46.16 350 PRO A N 1
ATOM 2782 C CA . PRO A 1 350 ? 9.283 21.019 -52.624 1.00 46.16 350 PRO A CA 1
ATOM 2783 C C . PRO A 1 350 ? 8.126 20.031 -52.830 1.00 46.16 350 PRO A C 1
ATOM 2785 O O . PRO A 1 350 ? 7.921 19.498 -53.921 1.00 46.16 350 PRO A O 1
ATOM 2788 N N . VAL A 1 351 ? 7.340 19.816 -51.775 1.00 52.34 351 VAL A N 1
ATOM 2789 C CA . VAL A 1 351 ? 6.032 19.149 -51.836 1.00 52.34 351 VAL A CA 1
ATOM 2790 C C . VAL A 1 351 ? 4.970 20.200 -52.161 1.00 52.34 351 VAL A C 1
ATOM 2792 O O . VAL A 1 351 ? 4.975 21.290 -51.588 1.00 52.34 351 VAL A O 1
ATOM 2795 N N . GLN A 1 352 ? 4.064 19.897 -53.096 1.00 61.09 352 GLN A N 1
ATOM 2796 C CA . GLN A 1 352 ? 3.006 20.834 -53.481 1.00 61.09 352 GLN A CA 1
ATOM 2797 C C . GLN A 1 352 ? 2.082 21.159 -52.293 1.00 61.09 352 GLN A C 1
ATOM 2799 O O . GLN A 1 352 ? 1.675 20.244 -51.571 1.00 61.09 352 GLN A O 1
ATOM 2804 N N . PRO A 1 353 ? 1.726 22.441 -52.088 1.00 60.09 353 PRO A N 1
ATOM 2805 C CA . PRO A 1 353 ? 0.927 22.852 -50.945 1.00 60.09 353 PRO A CA 1
ATOM 2806 C C . PRO A 1 353 ? -0.493 22.288 -51.037 1.00 60.09 353 PRO A C 1
ATOM 2808 O O . PRO A 1 353 ? -1.172 22.401 -52.060 1.00 60.09 353 PRO A O 1
ATOM 2811 N N . ILE A 1 354 ? -0.944 21.697 -49.932 1.00 60.44 354 ILE A N 1
ATOM 2812 C CA . ILE A 1 354 ? -2.316 21.219 -49.764 1.00 60.44 354 ILE A CA 1
ATOM 2813 C C . ILE A 1 354 ? -3.261 22.431 -49.886 1.00 60.44 354 ILE A C 1
ATOM 2815 O O . ILE A 1 354 ? -3.008 23.462 -49.254 1.00 60.44 354 ILE A O 1
ATOM 2819 N N . PRO A 1 355 ? -4.348 22.348 -50.675 1.00 73.56 355 PRO A N 1
ATOM 2820 C CA . PRO A 1 355 ? -5.266 23.465 -50.873 1.00 73.56 355 PRO A CA 1
ATOM 2821 C C . PRO A 1 355 ? -5.823 24.014 -49.552 1.00 73.56 355 PRO A C 1
ATOM 2823 O O . PRO A 1 355 ? -6.314 23.254 -48.716 1.00 73.56 355 PRO A O 1
ATOM 2826 N N . ALA A 1 356 ? -5.820 25.342 -49.395 1.00 68.88 356 ALA A N 1
ATOM 2827 C CA . ALA A 1 356 ? -6.185 26.040 -48.156 1.00 68.88 356 ALA A CA 1
ATOM 2828 C C . ALA A 1 356 ? -7.557 25.644 -47.569 1.00 68.88 356 ALA A C 1
ATOM 2830 O O . ALA A 1 356 ? -7.744 25.696 -46.356 1.00 68.88 356 ALA A O 1
ATOM 2831 N N . TYR A 1 357 ? -8.506 25.187 -48.397 1.00 78.44 357 TYR A N 1
ATOM 2832 C CA . TYR A 1 357 ? -9.820 24.732 -47.930 1.00 78.44 357 TYR A CA 1
ATOM 2833 C C . TYR A 1 357 ? -9.746 23.528 -46.976 1.00 78.44 357 TYR A C 1
ATOM 2835 O O . TYR A 1 357 ? -10.575 23.421 -46.075 1.00 78.44 357 TYR A O 1
ATOM 2843 N N . TRP A 1 358 ? -8.731 22.666 -47.100 1.00 76.31 358 TRP A N 1
ATOM 2844 C CA . TRP A 1 358 ? -8.536 21.538 -46.185 1.00 76.31 358 TRP A CA 1
ATOM 2845 C C . TRP A 1 358 ? -8.180 21.987 -44.769 1.00 76.31 358 TRP A C 1
ATOM 2847 O O . TRP A 1 358 ? -8.649 21.382 -43.808 1.00 76.31 358 TRP A O 1
ATOM 2857 N N . TYR A 1 359 ? -7.427 23.079 -44.620 1.00 74.06 359 TYR A N 1
ATOM 2858 C CA . TYR A 1 359 ? -7.133 23.641 -43.302 1.00 74.06 359 TYR A CA 1
ATOM 2859 C C . TYR A 1 359 ? -8.400 24.151 -42.617 1.00 74.06 359 TYR A C 1
ATOM 2861 O O . TYR A 1 359 ? -8.583 23.905 -41.428 1.00 74.06 359 TYR A O 1
ATOM 2869 N N . TYR A 1 360 ? -9.316 24.778 -43.361 1.00 77.44 360 TYR A N 1
ATOM 2870 C CA . TYR A 1 360 ? -10.601 25.212 -42.808 1.00 77.44 360 TYR A CA 1
ATOM 2871 C C . TYR A 1 360 ? -11.495 24.029 -42.415 1.00 77.44 360 TYR A C 1
ATOM 2873 O O . TYR A 1 360 ? -12.146 24.089 -41.376 1.00 77.44 360 TYR A O 1
ATOM 2881 N N . VAL A 1 361 ? -11.487 22.934 -43.184 1.00 79.19 361 VAL A N 1
ATOM 2882 C CA . VAL A 1 361 ? -12.236 21.709 -42.847 1.00 79.19 361 VAL A CA 1
ATOM 2883 C C . VAL A 1 361 ? -11.672 21.042 -41.589 1.00 79.19 361 VAL A C 1
ATOM 2885 O O . VAL A 1 361 ? -12.435 20.685 -40.692 1.00 79.19 361 VAL A O 1
ATOM 2888 N N . MET A 1 362 ? -10.347 20.928 -41.478 1.00 77.50 362 MET A N 1
ATOM 2889 C CA . MET A 1 362 ? -9.690 20.335 -40.308 1.00 77.50 362 MET A CA 1
ATOM 2890 C C . MET A 1 362 ? -9.833 21.216 -39.061 1.00 77.50 362 MET A C 1
ATOM 2892 O O . MET A 1 362 ? -10.088 20.700 -37.975 1.00 77.50 362 MET A O 1
ATOM 2896 N N . ALA A 1 363 ? -9.743 22.541 -39.208 1.00 76.38 363 ALA A N 1
ATOM 2897 C CA . ALA A 1 363 ? -9.946 23.482 -38.110 1.00 76.38 363 ALA A CA 1
ATOM 2898 C C . ALA A 1 363 ? -11.405 23.497 -37.629 1.00 76.38 363 ALA A C 1
ATOM 2900 O O . ALA A 1 363 ? -11.649 23.474 -36.425 1.00 76.38 363 ALA A O 1
ATOM 2901 N N . ALA A 1 364 ? -12.379 23.473 -38.547 1.00 79.19 364 ALA A N 1
ATOM 2902 C CA . ALA A 1 364 ? -13.795 23.393 -38.195 1.00 79.19 364 ALA A CA 1
ATOM 2903 C C . ALA A 1 364 ? -14.133 22.051 -37.524 1.00 79.19 364 ALA A C 1
ATOM 2905 O O . ALA A 1 364 ? -14.802 22.033 -36.492 1.00 79.19 364 ALA A O 1
ATOM 2906 N N . GLY A 1 365 ? -13.616 20.937 -38.053 1.00 82.06 365 GLY A N 1
ATOM 2907 C CA . GLY A 1 365 ? -13.768 19.614 -37.442 1.00 82.06 365 GLY A CA 1
ATOM 2908 C C . GLY A 1 365 ? -13.136 19.535 -36.050 1.00 82.06 365 GLY A C 1
ATOM 2909 O O . GLY A 1 365 ? -13.762 19.037 -35.115 1.00 82.06 365 GLY A O 1
ATOM 2910 N N . GLY A 1 366 ? -11.934 20.096 -35.888 1.00 81.75 366 GLY A N 1
ATOM 2911 C CA . GLY A 1 366 ? -11.242 20.192 -34.603 1.00 81.75 366 GLY A CA 1
ATOM 2912 C C . GLY A 1 366 ? -12.006 21.038 -33.584 1.00 81.75 366 GLY A C 1
ATOM 2913 O O . GLY A 1 366 ? -12.198 20.604 -32.451 1.00 81.75 366 GLY A O 1
ATOM 2914 N N . ALA A 1 367 ? -12.520 22.202 -33.989 1.00 84.25 367 ALA A N 1
ATOM 2915 C CA . ALA A 1 367 ? -13.313 23.068 -33.119 1.00 84.25 367 ALA A CA 1
ATOM 2916 C C . ALA A 1 367 ? -14.609 22.387 -32.651 1.00 84.25 367 ALA A C 1
ATOM 2918 O O . ALA A 1 367 ? -14.962 22.479 -31.477 1.00 84.25 367 ALA A O 1
ATOM 2919 N N . VAL A 1 368 ? -15.289 21.647 -33.534 1.00 87.75 368 VAL A N 1
ATOM 2920 C CA . VAL A 1 368 ? -16.483 20.868 -33.167 1.00 87.75 368 VAL A CA 1
ATOM 2921 C C . VAL A 1 368 ? -16.129 19.745 -32.189 1.00 87.75 368 VAL A C 1
ATOM 2923 O O . VAL A 1 368 ? -16.836 19.563 -31.201 1.00 87.75 368 VAL A O 1
ATOM 2926 N N . LEU A 1 369 ? -15.015 19.038 -32.396 1.00 84.94 369 LEU A N 1
ATOM 2927 C CA . LEU A 1 369 ? -14.534 18.003 -31.470 1.00 84.94 369 LEU A CA 1
ATOM 2928 C C . LEU A 1 369 ? -14.207 18.563 -30.080 1.00 84.94 369 LEU A C 1
ATOM 2930 O O . LEU A 1 369 ? -14.565 17.947 -29.076 1.00 84.94 369 LEU A O 1
ATOM 2934 N N . VAL A 1 370 ? -13.577 19.739 -30.013 1.00 87.31 370 VAL A N 1
ATOM 2935 C CA . VAL A 1 370 ? -13.283 20.432 -28.749 1.00 87.31 370 VAL A CA 1
ATOM 2936 C C . VAL A 1 370 ? -14.568 20.902 -28.065 1.00 87.31 370 VAL A C 1
ATOM 2938 O O . VAL A 1 370 ? -14.720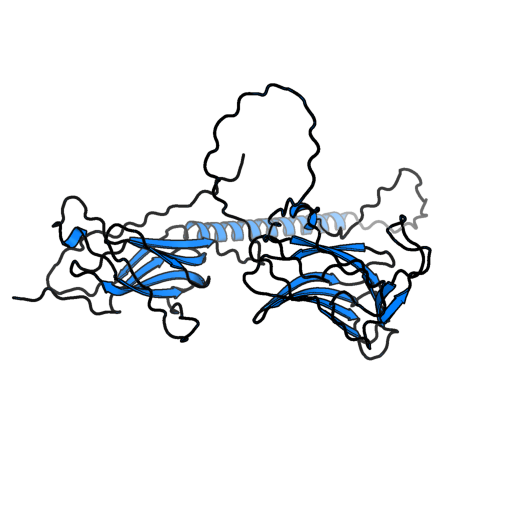 20.745 -26.858 1.00 87.31 370 VAL A O 1
ATOM 2941 N N . LEU A 1 371 ? -15.539 21.426 -28.814 1.00 90.19 371 LEU A N 1
ATOM 2942 C CA . LEU A 1 371 ? -16.822 21.839 -28.240 1.00 90.19 371 LEU A CA 1
ATOM 2943 C C . LEU A 1 371 ? -17.617 20.647 -27.697 1.00 90.19 371 LEU A C 1
ATOM 2945 O O . LEU A 1 371 ? -18.193 20.740 -26.614 1.00 90.19 371 LEU A O 1
ATOM 2949 N N . VAL A 1 372 ? -17.615 19.515 -28.405 1.00 91.31 372 VAL A N 1
ATOM 2950 C CA . VAL A 1 372 ? -18.268 18.282 -27.946 1.00 91.31 372 VAL A CA 1
ATOM 2951 C C . VAL A 1 372 ? -17.575 17.724 -26.704 1.00 91.31 372 VAL A C 1
ATOM 2953 O O . VAL A 1 372 ? -18.261 17.326 -25.764 1.00 91.31 372 VAL A O 1
ATOM 2956 N N . SER A 1 373 ? -16.240 17.730 -26.645 1.00 88.00 373 SER A N 1
ATOM 2957 C CA . SER A 1 373 ? -15.508 17.242 -25.471 1.00 88.00 373 SER A CA 1
ATOM 2958 C C . SER A 1 373 ? -15.683 18.151 -24.253 1.00 88.00 373 SER A C 1
ATOM 2960 O O . SER A 1 373 ? -15.899 17.641 -23.154 1.00 88.00 373 SER A O 1
ATOM 2962 N N . VAL A 1 374 ? -15.704 19.477 -24.430 1.00 91.75 374 VAL A N 1
ATOM 2963 C CA . VAL A 1 374 ? -16.015 20.435 -23.355 1.00 91.75 374 VAL A CA 1
ATOM 2964 C C . VAL A 1 374 ? -17.459 20.277 -22.877 1.00 91.75 374 VAL A C 1
ATOM 2966 O O . VAL A 1 374 ? -17.698 20.230 -21.672 1.00 91.75 374 VAL A O 1
ATOM 2969 N N . ALA A 1 375 ? -18.428 20.129 -23.784 1.00 92.69 375 ALA A N 1
ATOM 2970 C CA . ALA A 1 375 ? -19.820 19.886 -23.409 1.00 92.69 375 ALA A CA 1
ATOM 2971 C C . ALA A 1 375 ? -19.975 18.565 -22.637 1.00 92.69 375 ALA A C 1
ATOM 2973 O O . ALA A 1 375 ? -20.649 18.530 -21.609 1.00 92.69 375 ALA A O 1
ATOM 2974 N N . LEU A 1 376 ? -19.305 17.496 -23.075 1.00 91.12 376 LEU A N 1
ATOM 2975 C CA . LEU A 1 376 ? -19.308 16.208 -22.382 1.00 91.12 376 LEU A CA 1
ATOM 2976 C C . LEU A 1 376 ? -18.649 16.316 -21.000 1.00 91.12 376 LEU A C 1
ATOM 2978 O O . LEU A 1 376 ? -19.190 15.801 -20.025 1.00 91.12 376 LEU A O 1
ATOM 2982 N N . ALA A 1 377 ? -17.531 17.037 -20.888 1.00 86.88 377 ALA A N 1
ATOM 2983 C CA . ALA A 1 377 ? -16.866 17.300 -19.616 1.00 86.88 377 ALA A CA 1
ATOM 2984 C C . ALA A 1 377 ? -17.757 18.106 -18.662 1.00 86.88 377 ALA A C 1
ATOM 2986 O O . ALA A 1 377 ? -17.839 17.766 -17.486 1.00 86.88 377 ALA A O 1
ATOM 2987 N N . LEU A 1 378 ? -18.482 19.114 -19.157 1.00 87.69 378 LEU A N 1
ATOM 2988 C CA . LEU A 1 378 ? -19.437 19.889 -18.362 1.00 87.69 378 LEU A CA 1
ATOM 2989 C C . LEU A 1 378 ? -20.642 19.048 -17.930 1.00 87.69 378 LEU A C 1
ATOM 2991 O O . LEU A 1 378 ? -21.066 19.153 -16.782 1.00 87.69 378 LEU A O 1
ATOM 2995 N N . VAL A 1 379 ? -21.166 18.175 -18.795 1.00 90.19 379 VAL A N 1
ATOM 2996 C CA . VAL A 1 379 ? -22.253 17.244 -18.445 1.00 90.19 379 VAL A CA 1
ATOM 2997 C C . VAL A 1 379 ? -21.787 16.232 -17.403 1.00 90.19 379 VAL A C 1
ATOM 2999 O O . VAL A 1 379 ? -22.493 16.009 -16.422 1.00 90.19 379 VAL A O 1
ATOM 3002 N N . LEU A 1 380 ? -20.590 15.660 -17.561 1.00 83.25 380 LEU A N 1
ATOM 3003 C CA . LEU A 1 380 ? -19.987 14.753 -16.583 1.00 83.25 380 LEU A CA 1
ATOM 3004 C C . LEU A 1 380 ? -19.681 15.471 -15.269 1.00 83.25 380 LEU A C 1
ATOM 3006 O O . LEU A 1 380 ? -19.926 14.911 -14.205 1.00 83.25 380 LEU A O 1
ATOM 3010 N N . HIS A 1 381 ? -19.209 16.716 -15.322 1.00 76.19 381 HIS A N 1
ATOM 3011 C CA . HIS A 1 381 ? -18.970 17.531 -14.140 1.00 76.19 381 HIS A CA 1
ATOM 3012 C C . HIS A 1 381 ? -20.283 17.860 -13.432 1.00 76.19 381 HIS A C 1
ATOM 3014 O O . HIS A 1 381 ? -20.364 17.680 -12.226 1.00 76.19 381 HIS A O 1
ATOM 3020 N N . TYR A 1 382 ? -21.341 18.227 -14.160 1.00 76.12 382 TYR A N 1
ATOM 3021 C CA . TYR A 1 382 ? -22.667 18.489 -13.597 1.00 76.12 382 TYR A CA 1
ATOM 3022 C C . TYR A 1 382 ? -23.318 17.219 -13.036 1.00 76.12 382 TYR A C 1
ATOM 3024 O O . TYR A 1 382 ? -23.928 17.264 -11.972 1.00 76.12 382 TYR A O 1
ATOM 3032 N N . HIS A 1 383 ? -23.143 16.064 -13.689 1.00 70.31 383 HIS A N 1
ATOM 3033 C CA . HIS A 1 383 ? -23.566 14.767 -13.157 1.00 70.31 383 HIS A CA 1
ATOM 3034 C C . HIS A 1 383 ? -22.784 14.386 -11.900 1.00 70.31 383 HIS A C 1
ATOM 3036 O O . HIS A 1 383 ? -23.391 13.951 -10.923 1.00 70.31 383 HIS A O 1
ATOM 3042 N N . ARG A 1 384 ? -21.463 14.599 -11.888 1.00 68.50 384 ARG A N 1
ATOM 3043 C CA . ARG A 1 384 ? -20.605 14.374 -10.721 1.00 68.50 384 ARG A CA 1
ATOM 3044 C C . ARG A 1 384 ? -20.957 15.334 -9.587 1.00 68.50 384 ARG A C 1
ATOM 3046 O O . ARG A 1 384 ? -21.017 14.886 -8.453 1.00 68.50 384 ARG A O 1
ATOM 3053 N N . PHE A 1 385 ? -21.283 16.594 -9.875 1.00 56.06 385 PHE A N 1
ATOM 3054 C CA . PHE A 1 385 ? -21.734 17.577 -8.886 1.00 56.06 385 PHE A CA 1
ATOM 3055 C C . PHE A 1 385 ? -23.132 17.250 -8.354 1.00 56.06 385 PHE A C 1
ATOM 3057 O O . PHE A 1 385 ? -23.343 17.315 -7.153 1.00 56.06 385 PHE A O 1
ATOM 3064 N N . ARG A 1 386 ? -24.078 16.817 -9.200 1.00 55.56 386 ARG A N 1
ATOM 3065 C CA . ARG A 1 386 ? -25.401 16.331 -8.754 1.00 55.56 386 ARG A CA 1
ATOM 3066 C C . ARG A 1 386 ? -25.309 15.066 -7.902 1.00 55.56 386 ARG A C 1
ATOM 3068 O O . ARG A 1 386 ? -26.115 14.908 -6.991 1.00 55.56 386 ARG A O 1
ATOM 3075 N N . TYR A 1 387 ? -24.363 14.172 -8.195 1.00 47.91 387 TYR A N 1
ATOM 3076 C CA . TYR A 1 387 ? -24.109 12.976 -7.386 1.00 47.91 387 TYR A CA 1
ATOM 3077 C C . TYR A 1 387 ? -23.325 13.287 -6.101 1.00 47.91 387 TYR A C 1
ATOM 3079 O O . TYR A 1 387 ? -23.622 12.700 -5.067 1.00 47.91 387 TYR A O 1
ATOM 3087 N N . ALA A 1 388 ? -22.373 14.224 -6.134 1.00 45.59 388 ALA A N 1
ATOM 3088 C CA . ALA A 1 388 ? -21.580 14.637 -4.975 1.00 45.59 388 ALA A CA 1
ATOM 3089 C C . ALA A 1 388 ? -22.380 15.518 -4.003 1.00 45.59 388 ALA A C 1
ATOM 3091 O O . ALA A 1 388 ? -22.325 15.297 -2.799 1.00 45.59 388 ALA A O 1
ATOM 3092 N N . ALA A 1 389 ? -23.210 16.437 -4.507 1.00 38.12 389 ALA A N 1
ATOM 3093 C CA . ALA A 1 389 ? -24.091 17.280 -3.693 1.00 38.12 389 ALA A CA 1
ATOM 3094 C C . ALA A 1 389 ? -25.209 16.488 -2.988 1.00 38.12 389 ALA A C 1
ATOM 3096 O O . ALA A 1 389 ? -25.888 17.026 -2.122 1.00 38.12 389 ALA A O 1
ATOM 3097 N N . LYS A 1 390 ? -25.402 15.209 -3.340 1.00 44.59 390 LYS A N 1
ATOM 3098 C CA . LYS A 1 390 ? -26.309 14.285 -2.645 1.00 44.59 390 LYS A CA 1
ATOM 3099 C C . LYS A 1 390 ? -25.619 13.407 -1.593 1.00 44.59 390 LYS A C 1
ATOM 3101 O O . LYS A 1 390 ? -26.302 12.590 -0.986 1.00 44.59 390 LYS A O 1
ATOM 3106 N N . LYS A 1 391 ? -24.297 13.517 -1.398 1.00 44.12 391 LYS A N 1
ATOM 3107 C CA . LYS A 1 391 ? -23.497 12.531 -0.648 1.00 44.12 391 LYS A CA 1
ATOM 3108 C C . LYS A 1 391 ? -22.691 13.117 0.522 1.00 44.12 391 LYS A C 1
ATOM 3110 O O . LYS A 1 391 ? -21.603 12.629 0.810 1.00 44.12 391 LYS A O 1
ATOM 3115 N N . THR A 1 392 ? -23.206 14.148 1.194 1.00 46.69 392 THR A N 1
ATOM 3116 C CA . THR A 1 392 ? -22.538 14.771 2.358 1.00 46.69 392 THR A CA 1
ATOM 3117 C C . THR A 1 392 ? -23.344 14.727 3.653 1.00 46.69 392 THR A C 1
ATOM 3119 O O . THR A 1 392 ? -23.047 15.501 4.555 1.00 46.69 392 THR A O 1
ATOM 3122 N N . ASP A 1 393 ? -24.298 13.808 3.795 1.00 57.59 393 ASP A N 1
ATOM 3123 C CA . ASP A 1 393 ? -24.960 13.585 5.083 1.00 57.59 393 ASP A CA 1
ATOM 3124 C C . ASP A 1 393 ? -24.499 12.243 5.654 1.00 57.59 393 ASP A C 1
ATOM 3126 O O . ASP A 1 393 ? -24.932 11.174 5.226 1.00 57.59 393 ASP A O 1
ATOM 3130 N N . HIS A 1 394 ? -23.573 12.303 6.612 1.00 67.44 394 HIS A N 1
ATOM 3131 C CA . HIS A 1 394 ? -23.307 11.164 7.486 1.00 67.44 394 HIS A CA 1
ATOM 3132 C C . HIS A 1 394 ? -24.570 10.915 8.318 1.00 67.44 394 HIS A C 1
ATOM 3134 O O . HIS A 1 394 ? -25.217 11.866 8.760 1.00 67.44 394 HIS A O 1
ATOM 3140 N N . SER A 1 395 ? -24.923 9.655 8.559 1.00 77.00 395 SER A N 1
ATOM 3141 C CA . SER A 1 395 ? -26.123 9.328 9.333 1.00 77.00 395 SER A CA 1
ATOM 3142 C C . SER A 1 395 ? -25.849 8.248 10.370 1.00 77.00 395 SER A C 1
ATOM 3144 O O . SER A 1 395 ? -24.998 7.376 10.191 1.00 77.00 395 SER A O 1
ATOM 3146 N N . ILE A 1 396 ? -26.576 8.316 11.482 1.00 74.88 396 ILE A N 1
ATOM 3147 C CA . ILE A 1 396 ? -26.607 7.261 12.493 1.00 74.88 396 ILE A CA 1
ATOM 3148 C C . ILE A 1 396 ? -27.996 6.638 12.466 1.00 74.88 396 ILE A C 1
ATOM 3150 O O . ILE A 1 396 ? -29.009 7.328 12.381 1.00 74.88 396 ILE A O 1
ATOM 3154 N N . THR A 1 397 ? -28.055 5.316 12.551 1.00 79.75 397 THR A N 1
ATOM 3155 C CA . THR A 1 397 ? -29.300 4.574 12.758 1.00 79.75 397 THR A CA 1
ATOM 3156 C C . THR A 1 397 ? -29.066 3.560 13.861 1.00 79.75 397 THR A C 1
ATOM 3158 O O . THR A 1 397 ? -27.976 3.018 13.995 1.00 79.75 397 THR A O 1
ATOM 3161 N N . TYR A 1 398 ? -30.080 3.271 14.657 1.00 72.69 398 TYR A N 1
ATOM 3162 C CA . TYR A 1 398 ? -30.009 2.242 15.681 1.00 72.69 398 TYR A CA 1
ATOM 3163 C C . TYR A 1 398 ? -31.269 1.396 15.606 1.00 72.69 398 TYR A C 1
ATOM 3165 O O . TYR A 1 398 ? -32.340 1.881 15.238 1.00 72.69 398 TYR A O 1
ATOM 3173 N N . LYS A 1 399 ? -31.133 0.120 15.945 1.00 76.88 399 LYS A N 1
ATOM 3174 C CA . LYS A 1 399 ? -32.272 -0.760 16.152 1.00 76.88 399 LYS A CA 1
ATOM 3175 C C . LYS A 1 399 ? -32.339 -1.087 17.621 1.00 76.88 399 LYS A C 1
ATOM 3177 O O . LYS A 1 399 ? -31.391 -1.649 18.167 1.00 76.88 399 LYS A O 1
ATOM 3182 N N . THR A 1 400 ? -33.496 -0.783 18.190 1.00 64.88 400 THR A N 1
ATOM 3183 C CA . THR A 1 400 ? -33.891 -1.307 19.482 1.00 64.88 400 THR A CA 1
ATOM 3184 C C . THR A 1 400 ? -35.116 -2.192 19.344 1.00 64.88 400 THR A C 1
ATOM 3186 O O . THR A 1 400 ? -36.059 -1.873 18.614 1.00 64.88 400 THR A O 1
ATOM 3189 N N . SER A 1 401 ? -35.081 -3.354 19.980 1.00 59.56 401 SER A N 1
ATOM 3190 C CA . SER A 1 401 ? -36.246 -4.210 20.133 1.00 59.56 401 SER A CA 1
ATOM 3191 C C . SER A 1 401 ? -37.225 -3.496 21.072 1.00 59.56 401 SER A C 1
ATOM 3193 O O . SER A 1 401 ? -36.992 -3.339 22.267 1.00 59.56 401 SER A O 1
ATOM 3195 N N . HIS A 1 402 ? -38.319 -2.968 20.513 1.00 46.81 402 HIS A N 1
ATOM 3196 C CA . HIS A 1 402 ? -39.317 -2.241 21.295 1.00 46.81 402 HIS A CA 1
ATOM 3197 C C . HIS A 1 402 ? -39.893 -3.128 22.402 1.00 46.81 402 HIS A C 1
ATOM 3199 O O . HIS A 1 402 ? -40.627 -4.083 22.140 1.00 46.81 402 HIS A O 1
ATOM 3205 N N . TYR A 1 403 ? -39.637 -2.750 23.653 1.00 49.38 403 TYR A N 1
ATOM 3206 C CA . TYR A 1 403 ? -40.427 -3.231 24.774 1.00 49.38 403 TYR A CA 1
ATOM 3207 C C . TYR A 1 403 ? -41.789 -2.556 24.758 1.00 49.38 403 TYR A C 1
ATOM 3209 O O . TYR A 1 403 ? -41.894 -1.332 24.727 1.00 49.38 403 TYR A O 1
ATOM 3217 N N . THR A 1 404 ? -42.843 -3.362 24.830 1.00 35.53 404 THR A N 1
ATOM 3218 C CA . THR A 1 404 ? -44.258 -2.964 24.760 1.00 35.53 404 THR A CA 1
ATOM 3219 C C . THR A 1 404 ? -44.732 -2.022 25.878 1.00 35.53 404 THR A C 1
ATOM 3221 O O . THR A 1 404 ? -45.921 -1.739 25.955 1.00 35.53 404 THR A O 1
ATOM 3224 N N . ASN A 1 405 ? -43.839 -1.505 26.728 1.00 36.69 405 ASN A N 1
ATOM 3225 C CA . ASN A 1 405 ? -44.168 -0.706 27.909 1.00 36.69 405 ASN A CA 1
ATOM 3226 C C . ASN A 1 405 ? -43.454 0.655 27.947 1.00 36.69 405 ASN A C 1
ATOM 3228 O O . ASN A 1 405 ? -42.936 1.035 28.991 1.00 36.69 405 ASN A O 1
ATOM 3232 N N . GLY A 1 406 ? -43.431 1.387 26.828 1.00 38.41 406 GLY A N 1
ATOM 3233 C CA . GLY A 1 406 ? -43.285 2.853 26.833 1.00 38.41 406 GLY A CA 1
ATOM 3234 C C . GLY A 1 406 ? -42.094 3.433 27.609 1.00 38.41 406 GLY A C 1
ATOM 3235 O O . GLY A 1 406 ? -42.196 4.555 28.098 1.00 38.41 406 GLY A O 1
ATOM 3236 N N . ALA A 1 407 ? -40.990 2.692 27.754 1.00 41.88 407 ALA A N 1
ATOM 3237 C CA . ALA A 1 407 ? -39.783 3.223 28.372 1.00 41.88 407 ALA A CA 1
ATOM 3238 C C . ALA A 1 407 ? -39.191 4.278 27.421 1.00 41.88 407 ALA A C 1
ATOM 3240 O O . ALA A 1 407 ? -38.972 3.965 26.246 1.00 41.88 407 ALA A O 1
ATOM 3241 N N . PRO A 1 408 ? -38.990 5.527 27.874 1.00 44.41 408 PRO A N 1
ATOM 3242 C CA . PRO A 1 408 ? -38.470 6.576 27.015 1.00 44.41 408 PRO A CA 1
ATOM 3243 C C . PRO A 1 408 ? -37.057 6.215 26.546 1.00 44.41 408 PRO A C 1
ATOM 3245 O O . PRO A 1 408 ? -36.232 5.736 27.324 1.00 44.41 408 PRO A O 1
ATOM 3248 N N . LEU A 1 409 ? -36.779 6.458 25.263 1.00 50.06 409 LEU A N 1
ATOM 3249 C CA . LEU A 1 409 ? -35.413 6.503 24.746 1.00 50.06 409 LEU A CA 1
ATOM 3250 C C . LEU A 1 409 ? -34.647 7.542 25.571 1.00 50.06 409 LEU A C 1
ATOM 3252 O O . LEU A 1 409 ? -35.014 8.714 25.577 1.00 50.06 409 LEU A O 1
ATOM 3256 N N . ALA A 1 410 ? -33.628 7.096 26.308 1.00 51.34 410 ALA A N 1
ATOM 3257 C CA . ALA A 1 410 ? -32.957 7.925 27.306 1.00 51.34 410 ALA A CA 1
ATOM 3258 C C . ALA A 1 410 ? -32.275 9.163 26.693 1.00 51.34 410 ALA A C 1
ATOM 3260 O O . ALA A 1 410 ? -32.205 10.196 27.349 1.00 51.34 410 ALA A O 1
ATOM 3261 N N . VAL A 1 411 ? -31.788 9.072 25.447 1.00 54.47 411 VAL A N 1
ATOM 3262 C CA . VAL A 1 411 ? -31.177 10.178 24.689 1.00 54.47 411 VAL A CA 1
ATOM 3263 C C . VAL A 1 411 ? -31.294 9.874 23.187 1.00 54.47 411 VAL A C 1
ATOM 3265 O O . VAL A 1 411 ? -31.027 8.743 22.777 1.00 54.47 411 VAL A O 1
ATOM 3268 N N . GLU A 1 412 ? -31.658 10.855 22.353 1.00 54.22 412 GLU A N 1
ATOM 3269 C CA . GLU A 1 412 ? -31.517 10.719 20.895 1.00 54.22 412 GLU A CA 1
ATOM 3270 C C . GLU A 1 412 ? -30.026 10.644 20.521 1.00 54.22 412 GLU A C 1
ATOM 3272 O O . GLU A 1 412 ? -29.241 11.495 20.951 1.00 54.22 412 GLU A O 1
ATOM 3277 N N . PRO A 1 413 ? -29.592 9.648 19.729 1.00 57.66 413 PRO A N 1
ATOM 3278 C CA . PRO A 1 413 ? -28.193 9.542 19.351 1.00 57.66 413 PRO A CA 1
ATOM 3279 C C . PRO A 1 413 ? -27.797 10.745 18.505 1.00 57.66 413 PRO A C 1
ATOM 3281 O O . PRO A 1 413 ? -28.304 10.962 17.407 1.00 57.66 413 PRO A O 1
ATOM 3284 N N . THR A 1 414 ? -26.867 11.530 19.028 1.00 55.50 414 THR A N 1
ATOM 3285 C CA . THR A 1 414 ? -26.312 12.684 18.329 1.00 55.50 414 THR A CA 1
ATOM 3286 C C . THR A 1 414 ? -25.047 12.254 17.594 1.00 55.50 414 THR A C 1
ATOM 3288 O O . THR A 1 414 ? -24.129 11.705 18.206 1.00 55.50 414 THR A O 1
ATOM 3291 N N . LEU A 1 415 ? -24.984 12.503 16.283 1.00 56.25 415 LEU A N 1
ATOM 3292 C CA . LEU A 1 415 ? -23.748 12.356 15.520 1.00 56.25 415 LEU A CA 1
ATOM 3293 C C . LEU A 1 415 ? -22.943 13.647 15.636 1.00 56.25 415 LEU A C 1
ATOM 3295 O O . LEU A 1 415 ? -23.347 14.681 15.111 1.00 56.25 415 LEU A O 1
ATOM 3299 N N . THR A 1 416 ? -21.782 13.565 16.271 1.00 54.69 416 THR A N 1
ATOM 3300 C CA . THR A 1 416 ? -20.805 14.653 16.261 1.00 54.69 416 THR A CA 1
ATOM 3301 C C . THR A 1 416 ? -19.621 14.210 15.423 1.00 54.69 416 THR A C 1
ATOM 3303 O O . THR A 1 416 ? -18.903 13.286 15.798 1.00 54.69 416 THR A O 1
ATOM 3306 N N . ILE A 1 417 ? -19.415 14.863 14.281 1.00 49.78 417 ILE A N 1
ATOM 3307 C CA . ILE A 1 417 ? -18.257 14.602 13.428 1.00 49.78 417 ILE A CA 1
ATOM 3308 C C . ILE A 1 417 ? -17.117 15.486 13.922 1.00 49.78 417 ILE A C 1
ATOM 3310 O O . ILE A 1 417 ? -17.189 16.711 13.833 1.00 49.78 417 ILE A O 1
ATOM 3314 N N . LYS A 1 418 ? -16.058 14.864 14.436 1.00 49.94 418 LYS A N 1
ATOM 3315 C CA . LYS A 1 418 ? -14.776 15.534 14.641 1.00 49.94 418 LYS A CA 1
ATOM 3316 C C . LYS A 1 418 ? -13.855 15.123 13.505 1.00 49.94 418 LYS A C 1
ATOM 3318 O O . LYS A 1 418 ? -13.446 13.970 13.425 1.00 49.94 418 LYS A O 1
ATOM 3323 N N . LEU A 1 419 ? -13.576 16.064 12.610 1.00 43.03 419 LEU A N 1
ATOM 3324 C CA . LEU A 1 419 ? -12.473 15.937 11.669 1.00 43.03 419 LEU A CA 1
ATOM 3325 C C . LEU A 1 419 ? -11.213 16.328 12.436 1.00 43.03 419 LEU A C 1
ATOM 3327 O O . LEU A 1 419 ? -11.102 17.459 12.910 1.00 43.03 419 LEU A O 1
ATOM 3331 N N . GLU A 1 420 ? -10.305 15.379 12.620 1.00 44.00 420 GLU A N 1
ATOM 3332 C CA . GLU A 1 420 ? -8.988 15.675 13.168 1.00 44.00 420 GLU A CA 1
ATOM 3333 C C . GLU A 1 420 ? -8.227 16.452 12.087 1.00 44.00 420 GLU A C 1
ATOM 3335 O O . GLU A 1 420 ? -7.904 15.918 11.028 1.00 44.00 420 GLU A O 1
ATOM 3340 N N . GLN A 1 421 ? -8.086 17.765 12.286 1.00 34.22 421 GLN A N 1
ATOM 3341 C CA . GLN A 1 421 ? -7.369 18.632 11.361 1.00 34.22 421 GLN A CA 1
ATOM 3342 C C . GLN A 1 421 ? -5.878 18.355 11.519 1.00 34.22 421 GLN A C 1
ATOM 3344 O O . GLN A 1 421 ? -5.334 18.546 12.607 1.00 34.22 421 GLN A O 1
ATOM 3349 N N . ASP A 1 422 ? -5.244 17.920 10.433 1.00 37.00 422 ASP A N 1
ATOM 3350 C CA . ASP A 1 422 ? -3.807 17.682 10.366 1.00 37.00 422 ASP A CA 1
ATOM 3351 C C . ASP A 1 422 ? -3.073 19.008 10.642 1.00 37.00 422 ASP A C 1
ATOM 3353 O O . ASP A 1 422 ? -3.036 19.918 9.809 1.00 37.00 422 ASP A O 1
ATOM 3357 N N . ARG A 1 423 ? -2.588 19.196 11.874 1.00 37.53 423 ARG A N 1
ATOM 3358 C CA . ARG A 1 423 ? -1.768 20.354 12.251 1.00 37.53 423 ARG A CA 1
ATOM 3359 C C . ARG A 1 423 ? -0.330 20.058 11.842 1.00 37.53 423 ARG A C 1
ATOM 3361 O O . ARG A 1 423 ? 0.495 19.703 12.676 1.00 37.53 423 ARG A O 1
ATOM 3368 N N . GLY A 1 424 ? -0.058 20.244 10.556 1.00 34.19 424 GLY A N 1
ATOM 3369 C CA . GLY A 1 424 ? 1.257 20.064 9.950 1.00 34.19 424 GLY A CA 1
ATOM 3370 C C . GLY A 1 424 ? 1.518 21.052 8.814 1.00 34.19 424 GLY A C 1
ATOM 3371 O O . GLY A 1 424 ? 1.799 20.641 7.698 1.00 34.19 424 GLY A O 1
ATOM 3372 N N . SER A 1 425 ? 1.399 22.358 9.068 1.00 34.62 425 SER A N 1
ATOM 3373 C CA . SER A 1 425 ? 2.095 23.366 8.256 1.00 34.62 425 SER A CA 1
ATOM 3374 C C . SER A 1 425 ? 2.508 24.546 9.134 1.00 34.62 425 SER A C 1
ATOM 3376 O O . SER A 1 425 ? 1.666 25.369 9.502 1.00 34.62 425 SER A O 1
ATOM 3378 N N . HIS A 1 426 ? 3.791 24.618 9.465 1.00 35.62 426 HIS A N 1
ATOM 3379 C CA . HIS A 1 426 ? 4.491 25.861 9.766 1.00 35.62 426 HIS A CA 1
ATOM 3380 C C . HIS A 1 426 ? 5.926 25.746 9.287 1.00 35.62 426 HIS A C 1
ATOM 3382 O O . HIS A 1 426 ? 6.529 24.684 9.553 1.00 35.62 426 HIS A O 1
#

Secondary structure (DSSP, 8-state):
-PPPPPPPTTT-EEEEEEEEEEEEEEEEEE-----TTS-TTGGG--EEEEEEEEESSSSS-EEPBPTTT-SB--EE--SSSSS-EEEEEEEEEEEEEEEEEEEEBTTB---EEEEEEEE----S-----------------------------S-------TT--PPTT--B----TT--TT-EE-TTTSEEEEPPTT--S--SS--S--EEEEEEEES-SSPEEEEEEPPPEEESS--EEEEEEEEEESSTTEEEEEEEEETTEEEEEEEEES--EEEEEEEEEEE--EEEEEEEEEEEEE-TT-EEEEEEEEEEEESSS-HHHHT----S-----PPS--PPP-PPP-PPPPPTHHHHHHHHHHHHHHHHHHHHHHHHHHHHHHHHTTS---EEEEE----SS-PPPSSPPP------------